Protein AF-A0A7V9RF15-F1 (afdb_monomer)

Sequence (503 aa):
MRFPCLLAVLLVACGSQPTPPRDPRLLSRDASSPQCAPADEAAAVRTIQDLYLAFASDDVDAASRLFASDFHAFDAGKPFTGPGLLGLIKEARAAGKKFVWNVVSPRSQLACDVAWVVWENRGSITDGAATQQVVWNESAVLRWNGAWRIAFFHSSRATPPAAPPEPPPTATPAPTVKVRPTPAYVERTDGGQVLHVDLEIANPGRARKITRLQVTVHDASGAIGYRRFIDGNGVSPAILTIPNRDVPASGTILLLNPLPVFPADLDLARVRFEIEFDDVTASVEVSPIVYRNRAKLQLPVRGRLIVWDGHDLLAHHRRWDYLFEPIRAFGFVSNAARYSYDLVPVDAAGAMSKGDEARNESWIGFRAPVVAPAAGTVVALTDDQLDDRKFEIADLKRDLMVVYGNRIVIDHGNGEFSVFAHLAHRSAKVKLGDRVRAGQVIGAIGASGSAMFPHLHYQLQTSATGTAEGLPSYFEAFTRIRGKRRVVVTSGQIDSGEIIESK

Radius of gyration: 29.05 Å; Cα contacts (8 Å, |Δi|>4): 1156; chains: 1; bounding box: 64×77×83 Å

Nearest PDB structures (foldseek):
  2chc-assembly1_A  TM=8.349E-01  e=3.384E-05  Mycobacterium tuberculosis H37Rv
  3ksp-assembly1_A-2  TM=7.733E-01  e=3.744E-05  Exiguobacterium sibiricum 255-15
  3rob-assembly2_D  TM=8.543E-01  e=1.201E-04  Planctopirus limnophila DSM 3776
  3bb9-assembly1_A  TM=8.027E-01  e=2.320E-04  Shewanella frigidimarina NCIMB 400
  1nww-assembly1_A  TM=6.121E-01  e=2.320E-04  Rhodococcus erythropolis

Secondary structure (DSSP, 8-state):
-----HHHHHHHSS--PPPPPPPTTS----S---------HHHHHHHHHHHHHHHHTT-HHHHHHHEEEEEEEEETTEEEEHHHHHHHHHHHHHTT-EEE--EEEEEEEEETTEEEEEEEEEEEEEETTEEEEEEEEEEEEEEESSSEEEEEEEEEEEPPPPPPPPPP---PPPPEEEEEEEEEEEEEETTEEEEEEEEEEE--SS-EE--EEEEEEE-TTS-EEEEEEEES-TTTTGGGGSS--EE-TT-EEEEES-S-EE-TT---SEEEEEEE-SS-EEEEEE--EE---SS-EEPSB-EEEEEEE-SSTT-TTT---TTSHHHHTTT--S-TTTT-EEEEE--TT--SBSS-TTSGGGBTTTTPEEE-SS-EEEEEEE--S-SSS---GGGGGT-GGGGG-SEEEEE-SSS-EEEEESBPTT-----TT-EE-TT-EEEEB---TT-SSS-EEEEEESSSSTTPPEE---EEEEEEEETTEEEEEEEE---TT-EEEE-

Foldseek 3Di:
DDDDDVVNVLVVPDDDDDDDDDDPPDDDDDPDDDDADDDDQVQLVVLVVQLVVCLQVLPLVSNLVQADPQAWEAAANDIDDSVRVSVVSVVCVVQVKHKDWDWADWDWDDDRQKIKIWTKIWIWIDHPNDIDTWIKTKMFIWGDDPHTHTRYIYIYTDDPPDDDPDDPDPPQDAWEWDWPPVQWAWDQDPFAIFTFIKIKTFGEAAKKFFFKKKKWAAAPVRDTPDIDMFGPDDPPGPCVVWPPGTAGHRHIFITGRPPTGDHRPDHRQKMKMWTDIPRDIDIDMHGHDHDDDPFAFAAQAAFKKAFQAFLDDPGVLLVDTCRPVSNVVLPADARQSNGKTWIADADPVRDQFQDDQVDQVRGPQAFGFTWGRAKFFWADFDAAFALNQDFDPVCSSVAVCSQQFTWTWGDPVPQKIKIKGQFHHNFAPDDHGDIHGHGHGGGGFGRGHNRPGTTIIMFIFRDPGSNTYTDHAKHAFKWWDDPPDIDTDGIGGDHHRTIIHGD

pLDDT: mean 86.94, std 17.11, range [24.41, 98.94]

Solvent-accessible surface area (backbone atoms only — not comparable to full-atom values): 27180 Å² total; per-residue (Å²): 141,83,84,77,50,77,70,55,60,61,62,73,76,65,84,88,76,87,78,78,91,74,80,92,84,75,80,86,77,78,94,78,73,83,89,59,73,80,61,63,65,68,56,52,54,47,53,55,52,51,38,54,47,19,57,71,70,71,34,62,68,60,36,54,69,40,41,34,98,80,25,38,34,34,49,77,93,39,82,30,44,60,69,52,49,53,48,52,55,52,52,44,39,76,73,58,36,46,75,46,81,38,86,41,81,73,45,75,50,76,58,53,54,34,37,41,37,39,32,40,32,50,31,34,46,30,52,85,93,47,72,45,79,45,40,31,49,33,37,36,36,28,39,54,77,99,51,69,19,38,39,34,39,39,39,35,80,43,78,76,76,79,72,72,86,74,71,79,86,68,74,71,60,61,46,47,58,45,69,37,54,82,73,28,38,35,47,82,51,101,86,18,29,39,47,49,40,27,40,39,39,39,26,50,73,58,63,44,38,62,46,32,44,33,42,39,27,18,29,88,89,60,52,78,77,45,74,53,70,39,28,71,61,69,98,76,28,58,39,73,76,53,70,79,41,73,40,48,47,64,31,66,48,66,39,74,48,70,88,32,74,44,61,66,86,62,57,58,49,31,39,34,42,38,39,31,38,82,87,49,64,30,63,41,73,45,60,48,40,73,77,72,69,89,62,72,28,36,66,40,46,67,42,42,29,36,25,72,31,14,50,43,94,81,18,65,55,44,70,60,67,36,67,44,62,84,49,28,75,48,63,40,80,43,49,33,42,37,32,20,32,34,42,29,33,31,53,97,87,63,47,49,54,63,75,60,77,90,42,58,85,22,27,66,23,41,62,36,62,26,28,33,30,39,48,29,32,28,76,42,74,43,42,80,43,56,60,75,40,52,66,64,75,79,47,31,69,80,37,60,54,48,54,36,28,8,29,43,27,33,38,51,86,74,65,45,18,44,38,42,21,12,22,21,52,71,33,62,66,67,53,76,70,38,75,49,46,54,69,39,66,40,30,18,20,10,18,1,5,65,34,91,57,47,27,34,37,37,30,32,16,56,42,97,52,57,62,17,44,35,32,81,65,51,34,39,62,32,32,44,45,60,84,92,47,74,43,81,37,69,64,41,71,67,45,52,75,39,36,36,32,32,116

Structure (mmCIF, N/CA/C/O backbone):
data_AF-A0A7V9RF15-F1
#
_entry.id   AF-A0A7V9RF15-F1
#
loop_
_atom_site.group_PDB
_atom_site.id
_atom_site.type_symbol
_atom_site.label_atom_id
_atom_site.label_alt_id
_atom_site.label_comp_id
_atom_site.label_asym_id
_atom_site.label_entity_id
_atom_site.label_seq_id
_atom_site.pdbx_PDB_ins_code
_atom_site.Cartn_x
_atom_site.Cartn_y
_atom_site.Cartn_z
_atom_site.occupancy
_atom_site.B_iso_or_equiv
_atom_site.auth_seq_id
_atom_site.auth_comp_id
_atom_site.auth_asym_id
_atom_site.auth_atom_id
_atom_site.pdbx_PDB_model_num
ATOM 1 N N . MET A 1 1 ? 19.435 17.167 0.992 1.00 27.03 1 MET A N 1
ATOM 2 C CA . MET A 1 1 ? 18.433 16.108 0.758 1.00 27.03 1 MET A CA 1
ATOM 3 C C . MET A 1 1 ? 17.053 16.671 1.057 1.00 27.03 1 MET A C 1
ATOM 5 O O . MET A 1 1 ? 16.689 16.795 2.217 1.00 27.03 1 MET A O 1
ATOM 9 N N . ARG A 1 2 ? 16.328 17.125 0.031 1.00 24.41 2 ARG A N 1
ATOM 10 C CA . ARG A 1 2 ? 14.907 17.482 0.132 1.00 24.41 2 ARG A CA 1
ATOM 11 C C . ARG A 1 2 ? 14.167 16.448 -0.705 1.00 24.41 2 ARG A C 1
ATOM 13 O O . ARG A 1 2 ? 14.427 16.374 -1.897 1.00 24.41 2 ARG A O 1
ATOM 20 N N . PHE A 1 3 ? 13.341 15.629 -0.066 1.00 28.16 3 PHE A N 1
ATOM 21 C CA . PHE A 1 3 ? 12.471 14.660 -0.728 1.00 28.16 3 PHE A CA 1
ATOM 22 C C . PHE A 1 3 ? 11.289 15.403 -1.360 1.00 28.16 3 PHE A C 1
ATOM 24 O O . PHE A 1 3 ? 10.533 16.028 -0.613 1.00 28.16 3 PHE A O 1
ATOM 31 N N . PRO A 1 4 ? 11.056 15.333 -2.680 1.00 32.44 4 PRO A N 1
ATOM 32 C CA . PRO A 1 4 ? 9.733 15.556 -3.215 1.00 32.44 4 PRO A CA 1
ATOM 33 C C . PRO A 1 4 ? 9.070 14.183 -3.376 1.00 32.44 4 PRO A C 1
ATOM 35 O O . PRO A 1 4 ? 9.183 13.543 -4.413 1.00 32.44 4 PRO A O 1
ATOM 38 N N . CYS A 1 5 ? 8.379 13.721 -2.331 1.00 37.97 5 CYS A N 1
ATOM 39 C CA . CYS A 1 5 ? 7.270 12.792 -2.543 1.00 37.97 5 CYS A CA 1
ATOM 40 C C . CYS A 1 5 ? 6.134 13.559 -3.229 1.00 37.97 5 CYS A C 1
ATOM 42 O O . CYS A 1 5 ? 5.959 14.756 -2.992 1.00 37.97 5 CYS A O 1
ATOM 44 N N . LEU A 1 6 ? 5.314 12.856 -4.006 1.00 38.62 6 LEU A N 1
ATOM 45 C CA . LEU A 1 6 ? 4.091 13.348 -4.656 1.00 38.62 6 LEU A CA 1
ATOM 46 C C . LEU A 1 6 ? 3.179 14.167 -3.704 1.00 38.62 6 LEU A C 1
ATOM 48 O O . LEU A 1 6 ? 2.502 15.103 -4.126 1.00 38.62 6 LEU A O 1
ATOM 52 N N . LEU A 1 7 ? 3.250 13.888 -2.394 1.00 34.50 7 LEU A N 1
ATOM 53 C CA . LEU A 1 7 ? 2.569 14.627 -1.324 1.00 34.50 7 LEU A CA 1
ATOM 54 C C . LEU A 1 7 ? 3.067 16.080 -1.147 1.00 34.50 7 LEU A C 1
ATOM 56 O O . LEU A 1 7 ? 2.275 16.974 -0.864 1.00 34.50 7 LEU A O 1
ATOM 60 N N . ALA A 1 8 ? 4.365 16.340 -1.337 1.00 30.56 8 ALA A N 1
ATOM 61 C CA . ALA A 1 8 ? 4.961 17.672 -1.194 1.00 30.56 8 ALA A CA 1
ATOM 62 C C . ALA A 1 8 ? 4.667 18.577 -2.402 1.00 30.56 8 ALA A C 1
ATOM 64 O O . ALA A 1 8 ? 4.510 19.784 -2.242 1.00 30.56 8 ALA A O 1
ATOM 65 N N . VAL A 1 9 ? 4.545 18.002 -3.601 1.00 37.06 9 VAL A N 1
ATOM 66 C CA . VAL A 1 9 ? 4.238 18.745 -4.836 1.00 37.06 9 VAL A CA 1
ATOM 67 C C . VAL A 1 9 ? 2.782 19.238 -4.842 1.00 37.06 9 VAL A C 1
ATOM 69 O O . VAL A 1 9 ? 2.514 20.364 -5.258 1.00 37.06 9 VAL A O 1
ATOM 72 N N . LEU A 1 10 ? 1.851 18.454 -4.287 1.00 35.47 10 LEU A N 1
ATOM 73 C CA . LEU A 1 10 ? 0.439 18.838 -4.150 1.00 35.47 10 LEU A CA 1
ATOM 74 C C . LEU A 1 10 ? 0.186 19.895 -3.059 1.00 35.47 10 LEU A C 1
ATOM 76 O O . LEU A 1 10 ? -0.723 20.710 -3.205 1.00 35.47 10 LEU A O 1
ATOM 80 N N . LEU A 1 11 ? 1.005 19.939 -2.001 1.00 29.45 11 LEU A N 1
ATOM 81 C CA . LEU A 1 11 ? 0.895 20.949 -0.937 1.00 29.45 11 LEU A CA 1
ATOM 82 C C . LEU A 1 11 ? 1.411 22.340 -1.351 1.00 29.45 11 LEU A C 1
ATOM 84 O O . LEU A 1 11 ? 0.969 23.339 -0.791 1.00 29.45 11 LEU A O 1
ATOM 88 N N . VAL A 1 12 ? 2.311 22.435 -2.336 1.00 32.06 12 VAL A N 1
ATOM 89 C CA . VAL A 1 12 ? 2.892 23.723 -2.773 1.00 32.06 12 VAL A CA 1
ATOM 90 C C . VAL A 1 12 ? 1.993 24.469 -3.773 1.00 32.06 12 VAL A C 1
ATOM 92 O O . VAL A 1 12 ? 2.089 25.688 -3.894 1.00 32.06 12 VAL A O 1
ATOM 95 N N . ALA A 1 13 ? 1.072 23.779 -4.454 1.00 30.45 13 ALA A N 1
ATOM 96 C CA . ALA A 1 13 ? 0.254 24.364 -5.522 1.00 30.45 13 ALA A CA 1
ATOM 97 C C . ALA A 1 13 ? -1.115 24.921 -5.073 1.00 30.45 13 ALA A C 1
ATOM 99 O O . ALA A 1 13 ? -1.876 25.404 -5.910 1.00 30.45 13 ALA A O 1
ATOM 100 N N . CYS A 1 14 ? -1.454 24.882 -3.779 1.00 27.97 14 CYS A N 1
ATOM 101 C CA . CYS A 1 14 ? -2.791 25.252 -3.308 1.00 27.97 14 CYS A CA 1
ATOM 102 C C . CYS A 1 14 ? -2.728 26.201 -2.101 1.00 27.97 14 CYS A C 1
ATOM 104 O O . CYS A 1 14 ? -2.594 25.750 -0.967 1.00 27.97 14 CYS A O 1
ATOM 106 N N . GLY A 1 15 ? -2.858 27.519 -2.327 1.00 27.97 15 GLY A N 1
ATOM 107 C CA . GLY A 1 15 ? -3.113 28.445 -1.216 1.00 27.97 15 GLY A CA 1
ATOM 108 C C . GLY A 1 15 ? -2.751 29.925 -1.368 1.00 27.97 15 GLY A C 1
ATOM 109 O O . GLY A 1 15 ? -2.217 30.490 -0.422 1.00 27.97 15 GLY A O 1
ATOM 110 N N . SER A 1 16 ? -3.080 30.597 -2.474 1.00 32.66 16 SER A N 1
ATOM 111 C CA . SER A 1 16 ? -3.386 32.036 -2.418 1.00 32.66 16 SER A CA 1
ATOM 112 C C . SER A 1 16 ? -4.865 32.229 -2.752 1.00 32.66 16 SER A C 1
ATOM 114 O O . SER A 1 16 ? -5.271 32.213 -3.910 1.00 32.66 16 SER A O 1
ATOM 116 N N . GLN A 1 17 ? -5.700 32.359 -1.719 1.00 31.89 17 GLN A N 1
ATOM 117 C CA . GLN A 1 17 ? -7.073 32.835 -1.884 1.00 31.89 17 GLN A CA 1
ATOM 118 C C . GLN A 1 17 ? -7.173 34.315 -1.488 1.00 31.89 17 GLN A C 1
ATOM 120 O O . GLN A 1 17 ? -6.506 34.741 -0.542 1.00 31.89 17 GLN A O 1
ATOM 125 N N . PRO A 1 18 ? -7.987 35.110 -2.205 1.00 34.16 18 PRO A N 1
ATOM 126 C CA . PRO A 1 18 ? -8.168 36.526 -1.928 1.00 34.16 18 PRO A CA 1
ATOM 127 C C . PRO A 1 18 ? -8.964 36.723 -0.633 1.00 34.16 18 PRO A C 1
ATOM 129 O O . PRO A 1 18 ? -10.053 36.183 -0.452 1.00 34.16 18 PRO A O 1
ATOM 132 N N . THR A 1 19 ? -8.415 37.525 0.273 1.00 36.28 19 THR A N 1
ATOM 133 C CA . THR A 1 19 ? -9.096 37.994 1.484 1.00 36.28 19 THR A CA 1
ATOM 134 C C . THR A 1 19 ? -10.244 38.958 1.149 1.00 36.28 19 THR A C 1
ATOM 136 O O . THR A 1 19 ? -10.070 39.802 0.267 1.00 36.28 19 THR A O 1
ATOM 139 N N . PRO A 1 20 ? -11.376 38.921 1.878 1.00 34.25 20 PRO A N 1
ATOM 140 C CA . PRO A 1 20 ? -12.425 39.937 1.776 1.00 34.25 20 PRO A CA 1
ATOM 141 C C . PRO A 1 20 ? -11.920 41.304 2.287 1.00 34.25 20 PRO A C 1
ATOM 143 O O . PRO A 1 20 ? -11.007 41.342 3.121 1.00 34.25 20 PRO A O 1
ATOM 146 N N . PRO A 1 21 ? -12.479 42.434 1.810 1.00 33.75 21 PRO A N 1
ATOM 147 C CA . PRO A 1 21 ? -11.966 43.762 2.139 1.00 33.75 21 PRO A CA 1
ATOM 148 C C . PRO A 1 21 ? -12.125 44.049 3.638 1.00 33.75 21 PRO A C 1
ATOM 150 O O . PRO A 1 21 ? -13.224 43.963 4.184 1.00 33.75 21 PRO A O 1
ATOM 153 N N . ARG A 1 22 ? -11.016 44.385 4.308 1.00 40.19 22 ARG A N 1
ATOM 154 C CA . ARG A 1 22 ? -11.009 44.863 5.698 1.00 40.19 22 ARG A CA 1
ATOM 155 C C . ARG A 1 22 ? -11.201 46.379 5.729 1.00 40.19 22 ARG A C 1
ATOM 157 O O . ARG A 1 22 ? -10.551 47.104 4.982 1.00 40.19 22 ARG A O 1
ATOM 164 N N . ASP A 1 23 ? -12.076 46.825 6.623 1.00 37.81 23 ASP A N 1
ATOM 165 C CA . ASP A 1 23 ? -12.290 48.224 6.997 1.00 37.81 23 ASP A CA 1
ATOM 166 C C . ASP A 1 23 ? -10.977 48.849 7.531 1.00 37.81 23 ASP A C 1
ATOM 168 O O . ASP A 1 23 ? -10.409 48.328 8.495 1.00 37.81 23 ASP A O 1
ATOM 172 N N . PRO A 1 24 ? -10.452 49.934 6.926 1.00 39.69 24 PRO A N 1
ATOM 173 C CA . PRO A 1 24 ? -9.142 50.491 7.264 1.00 39.69 24 PRO A CA 1
ATOM 174 C C . PRO A 1 24 ? -9.111 51.350 8.544 1.00 39.69 24 PRO A C 1
ATOM 176 O O . PRO A 1 24 ? -8.123 52.043 8.776 1.00 39.69 24 PRO A O 1
ATOM 179 N N . ARG A 1 25 ? -10.154 51.352 9.387 1.00 40.75 25 ARG A N 1
ATOM 180 C CA . ARG A 1 25 ? -10.236 52.278 10.539 1.00 40.75 25 ARG A CA 1
ATOM 181 C C . ARG A 1 25 ? -9.845 51.727 11.908 1.00 40.75 25 ARG A C 1
ATOM 183 O O . ARG A 1 25 ? -9.990 52.451 12.888 1.00 40.75 25 ARG A O 1
ATOM 190 N N . LEU A 1 26 ? -9.314 50.510 12.023 1.00 37.22 26 LEU A N 1
ATOM 191 C CA . LEU A 1 26 ? -8.883 49.991 13.325 1.00 37.22 26 LEU A CA 1
ATOM 192 C C . LEU A 1 26 ? -7.450 49.443 13.296 1.00 37.22 26 LEU A C 1
ATOM 194 O O . LEU A 1 26 ? -7.180 48.372 12.760 1.00 37.22 26 LEU A O 1
ATOM 198 N N . LEU A 1 27 ? -6.586 50.196 13.989 1.00 37.44 27 LEU A N 1
ATOM 199 C CA . LEU A 1 27 ? -5.272 49.837 14.535 1.00 37.44 27 LEU A CA 1
ATOM 200 C C . LEU A 1 27 ? -4.095 49.866 13.546 1.00 37.44 27 LEU A C 1
ATOM 202 O O . LEU A 1 27 ? -3.599 48.842 13.079 1.00 37.44 27 LEU A O 1
ATOM 206 N N . SER A 1 28 ? -3.572 51.075 13.325 1.00 37.50 28 SER A N 1
ATOM 207 C CA . SER A 1 28 ? -2.178 51.285 12.930 1.00 37.50 28 SER A CA 1
ATOM 208 C C . SER A 1 28 ? -1.254 50.672 13.988 1.00 37.50 28 SER A C 1
ATOM 210 O O . SER A 1 28 ? -1.242 51.111 15.137 1.00 37.50 28 SER A O 1
ATOM 212 N N . ARG A 1 29 ? -0.485 49.645 13.616 1.00 38.66 29 ARG A N 1
ATOM 213 C CA . ARG A 1 29 ? 0.662 49.195 14.411 1.00 38.66 29 ARG A CA 1
ATOM 214 C C . ARG A 1 29 ? 1.791 50.204 14.232 1.00 38.66 29 ARG A C 1
ATOM 216 O O . ARG A 1 29 ? 2.256 50.391 13.110 1.00 38.66 29 ARG A O 1
ATOM 223 N N . ASP A 1 30 ? 2.225 50.811 15.331 1.00 35.78 30 ASP A N 1
ATOM 224 C CA . ASP A 1 30 ? 3.467 51.577 15.384 1.00 35.78 30 ASP A CA 1
ATOM 225 C C . ASP A 1 30 ? 4.647 50.695 14.961 1.00 35.78 30 ASP A C 1
ATOM 227 O O . ASP A 1 30 ? 4.897 49.617 15.507 1.00 35.78 30 ASP A O 1
ATOM 231 N N . ALA A 1 31 ? 5.366 51.163 13.945 1.00 41.03 31 ALA A N 1
ATOM 232 C CA . ALA A 1 31 ? 6.544 50.525 13.386 1.00 41.03 31 ALA A CA 1
ATOM 233 C C . ALA A 1 31 ? 7.793 50.922 14.190 1.00 41.03 31 ALA A C 1
ATOM 235 O O . ALA A 1 31 ? 8.600 51.725 13.734 1.00 41.03 31 ALA A O 1
ATOM 236 N N . SER A 1 32 ? 7.954 50.362 15.392 1.00 45.12 32 SER A N 1
ATOM 237 C CA . SER A 1 32 ? 9.230 50.408 16.130 1.00 45.12 32 SER A CA 1
ATOM 238 C C . SER A 1 32 ? 9.344 49.328 17.219 1.00 45.12 32 SER A C 1
ATOM 240 O O . SER A 1 32 ? 9.794 49.605 18.330 1.00 45.12 32 SER A O 1
ATOM 242 N N . SER A 1 33 ? 8.926 48.089 16.941 1.00 40.88 33 SER A N 1
ATOM 243 C CA . SER A 1 33 ? 9.189 46.957 17.845 1.00 40.88 33 SER A CA 1
ATOM 244 C C . SER A 1 33 ? 10.499 46.253 17.457 1.00 40.88 33 SER A C 1
ATOM 246 O O . SER A 1 33 ? 10.694 45.976 16.272 1.00 40.88 33 SER A O 1
ATOM 248 N N . PRO A 1 34 ? 11.404 45.958 18.410 1.00 42.94 34 PRO A N 1
ATOM 249 C CA . PRO A 1 34 ? 12.654 45.264 18.121 1.00 42.94 34 PRO A CA 1
ATOM 250 C C . PRO A 1 34 ? 12.392 43.862 17.553 1.00 42.94 34 PRO A C 1
ATOM 252 O O . PRO A 1 34 ? 11.468 43.156 17.956 1.00 42.94 34 PR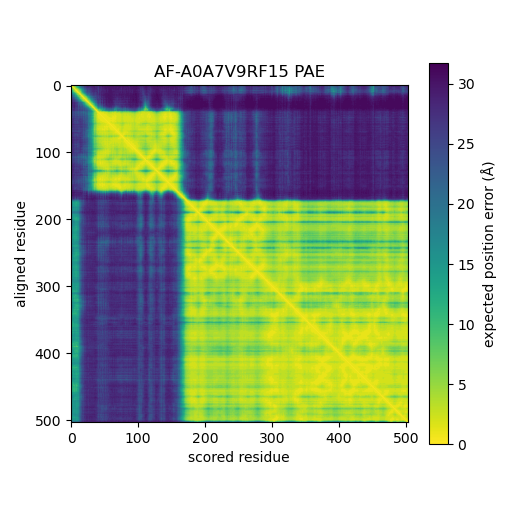O A O 1
ATOM 255 N N . GLN A 1 35 ? 13.214 43.477 16.580 1.00 51.56 35 GLN A N 1
ATOM 256 C CA . GLN A 1 35 ? 13.099 42.239 15.818 1.00 51.56 35 GLN A CA 1
ATOM 257 C C . GLN A 1 35 ? 13.609 41.063 16.668 1.00 51.56 35 GLN A C 1
ATOM 259 O O . GLN A 1 35 ? 14.802 40.774 16.703 1.00 51.56 35 GLN A O 1
ATOM 264 N N . CYS A 1 36 ? 12.714 40.413 17.409 1.00 61.66 36 CYS A N 1
ATOM 265 C CA . CYS A 1 36 ? 13.044 39.231 18.204 1.00 61.66 36 CYS A CA 1
ATOM 266 C C . CYS A 1 36 ? 13.079 37.972 17.326 1.00 61.66 36 CYS A C 1
ATOM 268 O O . CYS A 1 36 ? 12.191 37.765 16.497 1.00 61.66 36 CYS A O 1
ATOM 270 N N . ALA A 1 37 ? 14.068 37.100 17.538 1.00 52.88 37 ALA A N 1
ATOM 271 C CA . ALA A 1 37 ? 14.031 35.745 16.994 1.00 52.88 37 ALA A CA 1
ATOM 272 C C . ALA A 1 37 ? 12.843 34.982 17.620 1.00 52.88 37 ALA A C 1
ATOM 274 O O . ALA A 1 37 ? 12.668 35.059 18.838 1.00 52.88 37 ALA A O 1
ATOM 275 N N . PRO A 1 38 ? 12.014 34.271 16.835 1.00 54.66 38 PRO A N 1
ATOM 276 C CA . PRO A 1 38 ? 10.877 33.545 17.382 1.00 54.66 38 PRO A CA 1
ATOM 277 C C . PRO A 1 38 ? 11.381 32.377 18.234 1.00 54.66 38 PRO A C 1
ATOM 279 O O . PRO A 1 38 ? 12.016 31.454 17.723 1.00 54.66 38 PRO A O 1
ATOM 282 N N . ALA A 1 39 ? 11.117 32.422 19.539 1.00 64.44 39 ALA A N 1
ATOM 283 C CA . ALA A 1 39 ? 11.262 31.250 20.389 1.00 64.44 39 ALA A CA 1
ATOM 284 C C . ALA A 1 39 ? 10.258 30.165 19.935 1.00 64.44 39 ALA A C 1
ATOM 286 O O . ALA A 1 39 ? 9.179 30.479 19.439 1.00 64.44 39 ALA A O 1
ATOM 287 N N . ASP A 1 40 ? 10.629 28.886 20.039 1.00 77.75 40 ASP A N 1
ATOM 288 C CA . ASP A 1 40 ? 9.834 27.761 19.521 1.00 77.75 40 ASP A CA 1
ATOM 289 C C . ASP A 1 40 ? 8.474 27.668 20.243 1.00 77.75 40 ASP A C 1
ATOM 291 O O . ASP A 1 40 ? 8.405 27.308 21.422 1.00 77.75 40 ASP A O 1
ATOM 295 N N . GLU A 1 41 ? 7.390 27.989 19.529 1.00 79.69 41 GLU A N 1
ATOM 296 C CA . GLU A 1 41 ? 6.008 27.929 20.020 1.00 79.69 41 GLU A CA 1
ATOM 297 C C . GLU A 1 41 ? 5.613 26.518 20.466 1.00 79.69 41 GLU A C 1
ATOM 299 O O . GLU A 1 41 ? 4.992 26.335 21.517 1.00 79.69 41 GLU A O 1
ATOM 304 N N . ALA A 1 42 ? 6.042 25.496 19.724 1.00 84.44 42 ALA A N 1
ATOM 305 C CA . ALA A 1 42 ? 5.758 24.118 20.087 1.00 84.44 42 ALA A CA 1
ATOM 306 C C . ALA A 1 42 ? 6.510 23.720 21.367 1.00 84.44 42 ALA A C 1
ATOM 308 O O . ALA A 1 42 ? 5.996 22.927 22.154 1.00 84.44 42 ALA A O 1
ATOM 309 N N . ALA A 1 43 ? 7.692 24.292 21.627 1.00 86.62 43 ALA A N 1
ATOM 310 C CA . ALA A 1 43 ? 8.404 24.081 22.888 1.00 86.62 43 ALA A CA 1
ATOM 311 C C . ALA A 1 43 ? 7.679 24.709 24.089 1.00 86.62 43 ALA A C 1
ATOM 313 O O . ALA A 1 43 ? 7.716 24.134 25.178 1.00 86.62 43 ALA A O 1
ATOM 314 N N . ALA A 1 44 ? 6.988 25.839 23.908 1.00 90.00 44 ALA A N 1
ATOM 315 C CA . ALA A 1 44 ? 6.192 26.446 24.976 1.00 90.00 44 ALA A CA 1
ATOM 316 C C . ALA A 1 44 ? 5.016 25.536 25.370 1.00 90.00 44 ALA A C 1
ATOM 318 O O . ALA A 1 44 ? 4.794 25.288 26.554 1.00 90.00 44 ALA A O 1
ATOM 319 N N . VAL A 1 45 ? 4.317 24.960 24.385 1.00 91.12 45 VAL A N 1
ATOM 320 C CA . VAL A 1 45 ? 3.235 23.990 24.634 1.00 91.12 45 VAL A CA 1
ATOM 321 C C . VAL A 1 45 ? 3.772 22.700 25.263 1.00 91.12 45 VAL A C 1
ATOM 323 O O . VAL A 1 45 ? 3.190 22.216 26.234 1.00 91.12 45 VAL A O 1
ATOM 326 N N . ARG A 1 46 ? 4.909 22.172 24.783 1.00 92.06 46 ARG A N 1
ATOM 327 C CA . ARG A 1 46 ? 5.573 21.006 25.398 1.00 92.06 46 ARG A CA 1
ATOM 328 C C . ARG A 1 46 ? 5.936 21.253 26.863 1.00 92.06 46 ARG A C 1
ATOM 330 O O . ARG A 1 46 ? 5.691 20.387 27.687 1.00 92.06 46 ARG A O 1
ATOM 337 N N . THR A 1 47 ? 6.395 22.456 27.213 1.00 94.69 47 THR A N 1
ATOM 338 C CA . THR A 1 47 ? 6.695 22.831 28.611 1.00 94.69 47 THR A CA 1
ATOM 339 C C . THR A 1 47 ? 5.478 22.671 29.535 1.00 94.69 47 THR A C 1
ATOM 341 O O . THR A 1 47 ? 5.623 22.252 30.682 1.00 94.69 47 THR A O 1
ATOM 344 N N . ILE A 1 48 ? 4.264 22.954 29.043 1.00 95.81 48 ILE A N 1
ATOM 345 C CA . ILE A 1 48 ? 3.018 22.733 29.799 1.00 95.81 48 ILE A CA 1
ATOM 346 C C . ILE A 1 48 ? 2.694 21.242 29.921 1.00 95.81 48 ILE A C 1
ATOM 348 O O . ILE A 1 48 ? 2.282 20.783 30.983 1.00 95.81 48 ILE A O 1
ATOM 352 N N . GLN A 1 49 ? 2.900 20.467 28.858 1.00 92.94 49 GLN A N 1
ATOM 353 C CA . GLN A 1 49 ? 2.696 19.016 28.892 1.00 92.94 49 GLN A CA 1
ATOM 354 C C . GLN A 1 49 ? 3.666 18.337 29.871 1.00 92.94 49 GLN A C 1
ATOM 356 O O . GLN A 1 49 ? 3.241 17.502 30.670 1.00 92.94 49 GLN A O 1
ATOM 361 N N . ASP A 1 50 ? 4.931 18.759 29.873 1.00 92.81 50 ASP A N 1
ATOM 362 C CA . ASP A 1 50 ? 5.963 18.280 30.794 1.00 92.81 50 ASP A CA 1
ATOM 363 C C . ASP A 1 50 ? 5.622 18.610 32.254 1.00 92.81 50 ASP A C 1
ATOM 365 O O . ASP A 1 50 ? 5.900 17.804 33.141 1.00 92.81 50 ASP A O 1
ATOM 369 N N . LEU A 1 51 ? 4.955 19.743 32.520 1.00 94.38 51 LEU A N 1
ATOM 370 C CA . LEU A 1 51 ? 4.466 20.072 33.862 1.00 94.38 51 LEU A CA 1
ATOM 371 C C . LEU A 1 51 ? 3.445 19.039 34.355 1.00 94.38 51 LEU A C 1
ATOM 373 O O . LEU A 1 51 ? 3.574 18.535 35.471 1.00 94.38 51 LEU A O 1
ATOM 377 N N . TYR A 1 52 ? 2.450 18.688 33.534 1.00 92.75 52 TYR A N 1
ATOM 378 C CA . TYR A 1 52 ? 1.456 17.677 33.918 1.00 92.75 52 TYR A CA 1
ATOM 379 C C . TYR A 1 52 ? 2.039 16.273 33.985 1.00 92.75 52 TYR A C 1
ATOM 381 O O . TYR A 1 52 ? 1.577 15.479 34.802 1.00 92.75 52 TYR A O 1
ATOM 389 N N . LEU A 1 53 ? 3.060 15.967 33.183 1.00 87.19 53 LEU A N 1
ATOM 390 C CA . LEU A 1 53 ? 3.803 14.718 33.303 1.00 87.19 53 LEU A CA 1
ATOM 391 C C . LEU A 1 53 ? 4.545 14.651 34.643 1.00 87.19 53 LEU A C 1
ATOM 393 O O . LEU A 1 53 ? 4.403 13.670 35.369 1.00 87.19 53 LEU A O 1
ATOM 397 N N . ALA A 1 54 ? 5.268 15.712 35.005 1.00 88.75 54 ALA A N 1
ATOM 398 C CA . ALA A 1 54 ? 5.961 15.810 36.286 1.00 88.75 54 ALA A CA 1
ATOM 399 C C . ALA A 1 54 ? 4.979 15.703 37.461 1.00 88.75 54 ALA A C 1
ATOM 401 O O . ALA A 1 54 ? 5.220 14.950 38.406 1.00 88.75 54 ALA A O 1
ATOM 402 N N . PHE A 1 55 ? 3.820 16.366 37.364 1.00 88.38 55 PHE A N 1
ATOM 403 C CA . PHE A 1 55 ? 2.738 16.168 38.319 1.00 88.38 55 PHE A CA 1
ATOM 404 C C . PHE A 1 55 ? 2.296 14.712 38.338 1.00 88.38 55 PHE A C 1
ATOM 406 O O . PHE A 1 55 ? 2.342 14.110 39.400 1.00 88.38 55 PHE A O 1
ATOM 413 N N . ALA A 1 56 ? 1.914 14.098 37.219 1.00 82.88 56 ALA A N 1
ATOM 414 C CA . ALA A 1 56 ? 1.440 12.712 37.167 1.00 82.88 56 ALA A CA 1
ATOM 415 C C . ALA A 1 56 ? 2.437 11.700 37.765 1.00 82.88 56 ALA A C 1
ATOM 417 O O . ALA A 1 56 ? 2.008 10.765 38.439 1.00 82.88 56 ALA A O 1
ATOM 418 N N . SER A 1 57 ? 3.739 11.925 37.582 1.00 81.06 57 SER A N 1
ATOM 419 C CA . SER A 1 57 ? 4.823 11.062 38.069 1.00 81.06 57 SER A CA 1
ATOM 420 C C . SER A 1 57 ? 5.323 11.377 39.485 1.00 81.06 57 SER A C 1
ATOM 422 O O . SER A 1 57 ? 6.232 10.701 39.953 1.00 81.06 57 SER A O 1
ATOM 424 N N . ASP A 1 58 ? 4.737 12.365 40.169 1.00 81.81 58 ASP A N 1
ATOM 425 C CA . ASP A 1 58 ? 5.176 12.833 41.500 1.00 81.81 58 ASP A CA 1
ATOM 426 C C . ASP A 1 58 ? 6.629 13.350 41.529 1.00 81.81 58 ASP A C 1
ATOM 428 O O . ASP A 1 58 ? 7.293 13.350 42.564 1.00 81.81 58 ASP A O 1
ATOM 432 N N . ASP A 1 59 ? 7.120 13.834 40.385 1.00 86.19 59 ASP A N 1
ATOM 433 C CA . ASP A 1 59 ? 8.474 14.366 40.233 1.00 86.19 59 ASP A CA 1
ATOM 434 C C . ASP A 1 59 ? 8.482 15.877 40.506 1.00 86.19 59 ASP A C 1
ATOM 436 O O . ASP A 1 59 ? 8.399 16.728 39.612 1.00 86.19 59 ASP A O 1
ATOM 440 N N . VAL A 1 60 ? 8.548 16.207 41.795 1.00 86.00 60 VAL A N 1
ATOM 441 C CA . VAL A 1 60 ? 8.583 17.586 42.304 1.00 86.00 60 VAL A CA 1
ATOM 442 C C . VAL A 1 60 ? 9.790 18.355 41.759 1.00 86.00 60 VAL A C 1
ATOM 444 O O . VAL A 1 60 ? 9.673 19.546 41.464 1.00 86.00 60 VAL A O 1
ATOM 447 N N . ASP A 1 61 ? 10.929 17.688 41.576 1.00 89.25 61 ASP A N 1
ATOM 448 C CA . ASP A 1 61 ? 12.144 18.326 41.073 1.00 89.25 61 ASP A CA 1
ATOM 449 C C . ASP A 1 61 ? 12.017 18.651 39.581 1.00 89.25 61 ASP A C 1
ATOM 451 O O . ASP A 1 61 ? 12.436 19.728 39.148 1.00 89.25 61 ASP A O 1
ATOM 455 N N . ALA A 1 62 ? 11.412 17.763 38.786 1.00 89.50 62 ALA A N 1
ATOM 456 C CA . ALA A 1 62 ? 11.094 18.042 37.389 1.00 89.50 62 ALA A CA 1
ATOM 457 C C . ALA A 1 62 ? 10.125 19.211 37.255 1.00 89.50 62 ALA A C 1
ATOM 459 O O . ALA A 1 62 ? 10.410 20.125 36.483 1.00 89.50 62 ALA A O 1
ATOM 460 N N . ALA A 1 63 ? 9.046 19.237 38.039 1.00 90.00 6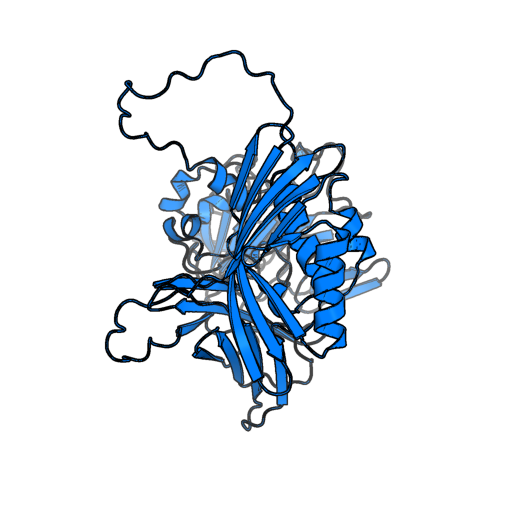3 ALA A N 1
ATOM 461 C CA . ALA A 1 63 ? 8.097 20.345 38.010 1.00 90.00 63 ALA A CA 1
ATOM 462 C C . ALA A 1 63 ? 8.757 21.672 38.430 1.00 90.00 63 ALA A C 1
ATOM 464 O O . ALA A 1 63 ? 8.605 22.683 37.747 1.00 90.00 63 ALA A O 1
ATOM 465 N N . SER A 1 64 ? 9.565 21.656 39.494 1.00 92.81 64 SER A N 1
ATOM 466 C CA . SER A 1 64 ? 10.297 22.833 39.981 1.00 92.81 64 SER A CA 1
ATOM 467 C C . SER A 1 64 ? 11.251 23.406 38.926 1.00 92.81 64 SER A C 1
ATOM 469 O O . SER A 1 64 ? 11.311 24.620 38.735 1.00 92.81 64 SER A O 1
ATOM 471 N N . ARG A 1 65 ? 11.933 22.546 38.152 1.00 94.88 65 ARG A N 1
ATOM 472 C CA . ARG A 1 65 ? 12.804 22.982 37.046 1.00 94.88 65 ARG A CA 1
ATOM 473 C C . ARG A 1 65 ? 12.053 23.715 35.937 1.00 94.88 65 ARG A C 1
ATOM 475 O O . ARG A 1 65 ? 12.687 24.477 35.214 1.00 94.88 65 ARG A O 1
ATOM 482 N N . LEU A 1 66 ? 10.750 23.491 35.768 1.00 96.25 66 LEU A N 1
ATOM 483 C CA . LEU A 1 66 ? 9.942 24.157 34.740 1.00 96.25 66 LEU A CA 1
ATOM 484 C C . LEU A 1 66 ? 9.488 25.557 35.166 1.00 96.25 66 LEU A C 1
ATOM 486 O O . LEU A 1 66 ? 9.074 26.341 34.312 1.00 96.25 66 LEU A O 1
ATOM 490 N N . PHE A 1 67 ? 9.584 25.898 36.449 1.00 96.69 67 PHE A N 1
ATOM 491 C CA . PHE A 1 67 ? 9.175 27.195 36.973 1.00 96.69 67 PHE A CA 1
ATOM 492 C C . PHE A 1 67 ? 10.276 28.250 36.829 1.00 96.69 67 PHE A C 1
ATOM 494 O O . PHE A 1 67 ? 11.470 27.971 36.948 1.00 96.69 67 PHE A O 1
ATOM 501 N N . ALA A 1 68 ? 9.870 29.490 36.560 1.00 95.06 68 ALA A N 1
ATOM 502 C CA . ALA A 1 68 ? 10.740 30.646 36.720 1.00 95.06 68 ALA A CA 1
ATOM 503 C C . ALA A 1 68 ? 10.994 30.903 38.217 1.00 95.06 68 ALA A C 1
ATOM 505 O O . ALA A 1 68 ? 10.207 30.498 39.073 1.00 95.06 68 ALA A O 1
ATOM 506 N N . SER A 1 69 ? 12.076 31.607 38.549 1.00 90.56 69 SER A N 1
ATOM 507 C CA . SER A 1 69 ? 12.457 31.885 39.944 1.00 90.56 69 SER A CA 1
ATOM 508 C C . SER A 1 69 ? 11.416 32.694 40.732 1.00 90.56 69 SER A C 1
ATOM 510 O O . SER A 1 69 ? 11.339 32.593 41.949 1.00 90.56 69 SER A O 1
ATOM 512 N N . ASP A 1 70 ? 10.623 33.499 40.033 1.00 92.88 70 ASP A N 1
ATOM 513 C CA . ASP A 1 70 ? 9.529 34.352 40.512 1.00 92.88 70 ASP A CA 1
ATOM 514 C C . ASP A 1 70 ? 8.146 33.780 40.132 1.00 92.88 70 ASP A C 1
ATOM 516 O O . ASP A 1 70 ? 7.152 34.508 40.044 1.00 92.88 70 ASP A O 1
ATOM 520 N N . PHE A 1 71 ? 8.073 32.467 39.886 1.00 96.56 71 PHE A N 1
ATOM 521 C CA . PHE A 1 71 ? 6.825 31.787 39.569 1.00 96.56 71 PHE A CA 1
ATOM 522 C C . PHE A 1 71 ? 5.775 31.966 40.666 1.00 96.56 71 PHE A C 1
ATOM 524 O O . PHE A 1 71 ? 6.030 31.769 41.859 1.00 96.56 71 PHE A O 1
ATOM 531 N N . HIS A 1 72 ? 4.556 32.241 40.221 1.00 95.31 72 HIS A N 1
ATOM 532 C CA . HIS A 1 72 ? 3.371 32.247 41.058 1.00 95.31 72 HIS A CA 1
ATOM 533 C C . HIS A 1 72 ? 2.186 31.652 40.302 1.00 95.31 72 HIS A C 1
ATOM 535 O O . HIS A 1 72 ? 2.093 31.722 39.074 1.00 95.31 72 HIS A O 1
ATOM 541 N N . ALA A 1 73 ? 1.270 31.065 41.059 1.00 96.00 73 ALA A N 1
ATOM 542 C CA . ALA A 1 73 ? 0.063 30.469 40.537 1.00 96.00 73 ALA A CA 1
ATOM 543 C C . ALA A 1 73 ? -1.179 30.980 41.257 1.00 96.00 73 ALA A C 1
ATOM 545 O O . ALA A 1 73 ? -1.118 31.370 42.420 1.00 96.00 73 ALA A O 1
ATOM 546 N N . PHE A 1 74 ? -2.314 30.916 40.576 1.00 94.50 74 PHE A N 1
ATOM 547 C CA . PHE A 1 74 ? -3.632 30.996 41.185 1.00 94.50 74 PHE A CA 1
ATOM 548 C C . PHE A 1 74 ? -4.409 29.734 40.830 1.00 94.50 74 PHE A C 1
ATOM 550 O O . PHE A 1 74 ? -4.644 29.470 39.655 1.00 94.50 74 PHE A O 1
ATOM 557 N N . ASP A 1 75 ? -4.817 28.964 41.834 1.00 88.31 75 ASP A N 1
ATOM 558 C CA . ASP A 1 75 ? -5.690 27.802 41.649 1.00 88.31 75 ASP A CA 1
ATOM 559 C C . ASP A 1 75 ? -6.883 27.892 42.598 1.00 88.31 75 ASP A C 1
ATOM 561 O O . ASP A 1 75 ? -6.732 28.194 43.784 1.00 88.31 75 ASP A O 1
ATOM 565 N N . ALA A 1 76 ? -8.087 27.685 42.060 1.00 81.06 76 ALA A N 1
ATOM 566 C CA . ALA A 1 76 ? -9.340 27.723 42.819 1.00 81.06 76 ALA A CA 1
ATOM 567 C C . ALA A 1 76 ? -9.494 28.979 43.713 1.00 81.06 76 ALA A C 1
ATOM 569 O O . ALA A 1 76 ? -9.968 28.903 44.848 1.00 81.06 76 ALA A O 1
ATOM 570 N N . GLY A 1 77 ? -9.075 30.142 43.199 1.00 80.44 77 GLY A N 1
ATOM 571 C CA . GLY A 1 77 ? -9.159 31.430 43.897 1.00 80.44 77 GLY A CA 1
ATOM 572 C C . GLY A 1 77 ? -8.090 31.660 44.971 1.00 80.44 77 GLY A C 1
ATOM 573 O O . GLY A 1 77 ? -8.186 32.638 45.710 1.00 80.44 77 GLY A O 1
ATOM 574 N N . LYS A 1 78 ? -7.075 30.792 45.074 1.00 87.06 78 LYS A N 1
ATOM 575 C CA . LYS A 1 78 ? -5.979 30.913 46.044 1.00 87.06 78 LYS A CA 1
ATOM 576 C C . LYS A 1 78 ? -4.634 31.128 45.344 1.00 87.06 78 LYS A C 1
ATOM 578 O O . LYS A 1 78 ? -4.365 30.434 44.363 1.00 87.06 78 LYS A O 1
ATOM 583 N N . PRO A 1 79 ? -3.787 32.051 45.833 1.00 93.44 79 PRO A N 1
ATOM 584 C CA . PRO A 1 79 ? -2.434 32.221 45.322 1.00 93.44 79 PRO A CA 1
ATOM 585 C C . PRO A 1 79 ? -1.491 31.140 45.867 1.00 93.44 79 PRO A C 1
ATOM 587 O O . PRO A 1 79 ? -1.584 30.755 47.033 1.00 93.44 79 PRO A O 1
ATOM 590 N N . PHE A 1 80 ? -0.532 30.711 45.049 1.00 92.88 80 PHE A N 1
ATOM 591 C CA . PHE A 1 80 ? 0.507 29.750 45.410 1.00 92.88 80 PHE A CA 1
ATOM 592 C C . PHE A 1 80 ? 1.873 30.181 44.871 1.00 92.88 80 PHE A C 1
ATOM 594 O O . PHE A 1 80 ? 1.988 30.706 43.765 1.00 92.88 80 PHE A O 1
ATOM 601 N N . THR A 1 81 ? 2.925 29.905 45.638 1.00 94.31 81 THR A N 1
ATOM 602 C CA . THR A 1 81 ? 4.302 29.864 45.123 1.00 94.31 81 THR A CA 1
ATOM 603 C C . THR A 1 81 ? 4.572 28.501 44.484 1.00 94.31 81 THR A C 1
ATOM 605 O O . THR A 1 81 ? 3.802 27.561 44.687 1.00 94.31 81 THR A O 1
ATOM 608 N N . GLY A 1 82 ? 5.688 28.352 43.764 1.00 88.94 82 GLY A N 1
ATOM 609 C CA . GLY A 1 82 ? 6.117 27.053 43.218 1.00 88.94 82 GLY A CA 1
ATOM 610 C C . GLY A 1 82 ? 6.141 25.943 44.277 1.00 88.94 82 GLY A C 1
ATOM 611 O O . GLY A 1 82 ? 5.402 24.968 44.143 1.00 88.94 82 GLY A O 1
ATOM 612 N N . PRO A 1 83 ? 6.892 26.111 45.383 1.00 89.94 83 PRO A N 1
ATOM 613 C CA . PRO A 1 83 ? 6.892 25.149 46.484 1.00 89.94 83 PRO A CA 1
ATOM 614 C C . PRO A 1 83 ? 5.511 24.936 47.118 1.00 89.94 83 PRO A C 1
ATOM 616 O O . PRO A 1 83 ? 5.174 23.807 47.462 1.00 89.94 83 PRO A O 1
ATOM 619 N N . GLY A 1 84 ? 4.697 25.990 47.246 1.00 90.06 84 GLY A N 1
ATOM 620 C CA . GLY A 1 84 ? 3.350 25.890 47.815 1.00 90.06 84 GLY A CA 1
ATOM 621 C C . GLY A 1 84 ? 2.396 25.049 46.962 1.00 90.06 84 GLY A C 1
ATOM 622 O O . GLY A 1 84 ? 1.678 24.206 47.495 1.00 90.06 84 GLY A O 1
ATOM 623 N N . LEU A 1 85 ? 2.421 25.228 45.637 1.00 89.38 85 LEU A N 1
ATOM 624 C CA . LEU A 1 85 ? 1.612 24.445 44.698 1.00 89.38 85 LEU A CA 1
ATOM 625 C C . LEU A 1 85 ? 2.033 22.968 44.694 1.00 89.38 85 LEU A C 1
ATOM 627 O O . LEU A 1 85 ? 1.186 22.077 44.747 1.00 89.38 85 LEU A O 1
ATOM 631 N N . LEU A 1 86 ? 3.343 22.706 44.675 1.00 88.38 86 LEU A N 1
ATOM 632 C CA . LEU A 1 86 ? 3.887 21.346 44.721 1.00 88.38 86 LEU A CA 1
ATOM 633 C C . LEU A 1 86 ? 3.572 20.655 46.056 1.00 88.38 86 LEU A C 1
ATOM 635 O O . LEU A 1 86 ? 3.196 19.482 46.071 1.00 88.38 86 LEU A O 1
ATOM 639 N N . GLY A 1 87 ? 3.664 21.393 47.166 1.00 87.69 87 GLY A N 1
ATOM 640 C CA . GLY A 1 87 ? 3.280 20.927 48.497 1.00 87.69 87 GLY A CA 1
ATOM 641 C C . GLY A 1 87 ? 1.811 20.518 48.567 1.00 87.69 87 GLY A C 1
ATOM 642 O O . GLY A 1 87 ? 1.512 19.420 49.027 1.00 87.69 87 GLY A O 1
ATOM 643 N N . LEU A 1 88 ? 0.907 21.331 48.011 1.00 86.56 88 LEU A N 1
ATOM 644 C CA . LEU A 1 88 ? -0.527 21.030 47.967 1.00 86.56 88 LEU A CA 1
ATOM 645 C C . LEU A 1 88 ? -0.824 19.704 47.247 1.00 86.56 88 LEU A C 1
ATOM 647 O O . LEU A 1 88 ? -1.610 18.890 47.734 1.00 86.56 88 LEU A O 1
ATOM 651 N N . ILE A 1 89 ? -0.199 19.473 46.087 1.00 85.31 89 ILE A N 1
ATOM 652 C CA . ILE A 1 89 ? -0.385 18.236 45.310 1.00 85.31 89 ILE A CA 1
ATOM 653 C C . ILE A 1 89 ? 0.138 17.032 46.102 1.00 85.31 89 ILE A C 1
ATOM 655 O O . ILE A 1 89 ? -0.537 16.001 46.182 1.00 85.31 89 ILE A O 1
ATOM 659 N N . LYS A 1 90 ? 1.311 17.177 46.729 1.00 86.50 90 LYS A N 1
ATOM 660 C CA . LYS A 1 90 ? 1.929 16.136 47.554 1.00 86.50 90 LYS A CA 1
ATOM 661 C C . LYS A 1 90 ? 1.072 15.783 48.772 1.00 86.50 90 LYS A C 1
ATOM 663 O O . LYS A 1 90 ? 0.844 14.605 49.035 1.00 86.50 90 LYS A O 1
ATOM 668 N N . GLU A 1 91 ? 0.553 16.780 49.483 1.00 88.12 91 GLU A N 1
ATOM 669 C CA . GLU A 1 91 ? -0.351 16.594 50.625 1.00 88.12 91 GLU A CA 1
ATOM 670 C C . GLU A 1 91 ? -1.656 15.909 50.209 1.00 88.12 91 GLU A C 1
ATOM 672 O O . GLU A 1 91 ? -2.089 14.949 50.847 1.00 88.12 91 GLU A O 1
ATOM 677 N N . ALA A 1 92 ? -2.258 16.339 49.096 1.00 86.12 92 ALA A N 1
ATOM 678 C CA . ALA A 1 92 ? -3.475 15.729 48.573 1.00 86.12 92 ALA A CA 1
ATOM 679 C C . ALA A 1 92 ? -3.275 14.243 48.228 1.00 86.12 92 ALA A C 1
ATOM 681 O O . ALA A 1 92 ? -4.150 13.419 48.499 1.00 86.12 92 ALA A O 1
ATOM 682 N N . ARG A 1 93 ? -2.114 13.883 47.675 1.00 84.56 93 ARG A N 1
ATOM 683 C CA . ARG A 1 93 ? -1.756 12.488 47.384 1.00 84.56 93 ARG A CA 1
ATOM 684 C C . ARG A 1 93 ? -1.458 11.670 48.625 1.00 84.56 93 ARG A C 1
ATOM 686 O O . ARG A 1 93 ? -1.906 10.530 48.704 1.00 84.56 93 ARG A O 1
ATOM 693 N N . ALA A 1 94 ? -0.752 12.243 49.598 1.00 88.06 94 ALA A N 1
ATOM 694 C CA . ALA A 1 94 ? -0.526 11.603 50.891 1.00 88.06 94 ALA A CA 1
ATOM 695 C C . ALA A 1 94 ? -1.854 11.301 51.610 1.00 88.06 94 ALA A C 1
ATOM 697 O O . ALA A 1 94 ? -1.973 10.280 52.281 1.00 88.06 94 ALA A O 1
ATOM 698 N N . ALA A 1 95 ? -2.877 12.133 51.392 1.00 89.00 95 ALA A N 1
ATOM 699 C CA . ALA A 1 95 ? -4.248 11.898 51.840 1.00 89.00 95 ALA A CA 1
ATOM 700 C C . ALA A 1 95 ? -5.037 10.878 50.982 1.00 89.00 95 ALA A C 1
ATOM 702 O O . ALA A 1 95 ? -6.228 10.685 51.206 1.00 89.00 95 ALA A O 1
ATOM 703 N N . GLY A 1 96 ? -4.404 10.220 50.004 1.00 87.19 96 GLY A N 1
ATOM 704 C CA . GLY A 1 96 ? -5.002 9.165 49.179 1.00 87.19 96 GLY A CA 1
ATOM 705 C C . GLY A 1 96 ? -5.669 9.640 47.884 1.00 87.19 96 GLY A C 1
ATOM 706 O O . GLY A 1 96 ? -6.218 8.809 47.155 1.00 87.19 96 GLY A O 1
ATOM 707 N N . LYS A 1 97 ? -5.615 10.940 47.555 1.00 89.12 97 LYS A N 1
ATOM 708 C CA . LYS A 1 97 ? -6.233 11.456 46.325 1.00 89.12 97 LYS A CA 1
ATOM 709 C C . LYS A 1 97 ? -5.421 11.088 45.092 1.00 89.12 97 LYS A C 1
ATOM 711 O O . LYS A 1 97 ? -4.203 11.264 45.056 1.00 89.12 97 LYS A O 1
ATOM 716 N N . LYS A 1 98 ? -6.105 10.644 44.037 1.00 86.69 98 LYS A N 1
ATOM 717 C CA . LYS A 1 98 ? -5.501 10.400 42.719 1.00 86.69 98 LYS A CA 1
ATOM 718 C C . LYS A 1 98 ? -6.027 11.408 41.718 1.00 86.69 98 LYS A C 1
ATOM 720 O O . LYS A 1 98 ? -7.236 11.564 41.571 1.00 86.69 98 LYS A O 1
ATOM 725 N N . PHE A 1 99 ? -5.110 12.054 41.017 1.00 86.19 99 PHE A N 1
ATOM 726 C CA . PHE A 1 99 ? -5.423 13.029 39.987 1.00 86.19 99 PHE A CA 1
ATOM 727 C C . PHE A 1 99 ? -5.040 12.465 38.625 1.00 86.19 99 PHE A C 1
ATOM 729 O O . PHE A 1 99 ? -3.936 11.948 38.454 1.00 86.19 99 PHE A O 1
ATOM 736 N N . VAL A 1 100 ? -5.951 12.588 37.669 1.00 85.06 100 VAL A N 1
ATOM 737 C CA . VAL A 1 100 ? -5.692 12.368 36.247 1.00 85.06 100 VAL A CA 1
ATOM 738 C C . VAL A 1 100 ? -5.894 13.705 35.561 1.00 85.06 100 VAL A C 1
ATOM 740 O O . VAL A 1 100 ? -6.931 14.326 35.774 1.00 85.06 100 VAL A O 1
ATOM 743 N N . TRP A 1 101 ? -4.932 14.128 34.749 1.00 86.50 101 TRP A N 1
ATOM 744 C CA . TRP A 1 101 ? -4.998 15.353 33.953 1.00 86.50 101 TRP A CA 1
ATOM 745 C C . TRP A 1 101 ? -4.798 15.016 32.478 1.00 86.50 101 TRP A C 1
ATOM 747 O O . TRP A 1 101 ? -4.043 14.102 32.147 1.00 86.50 101 TRP A O 1
ATOM 757 N N . ASN A 1 102 ? -5.458 15.761 31.599 1.00 84.88 102 ASN A N 1
ATOM 758 C CA . ASN A 1 102 ? -5.311 15.638 30.155 1.00 84.88 102 ASN A CA 1
ATOM 759 C C . ASN A 1 102 ? -5.473 17.019 29.519 1.00 84.88 102 ASN A C 1
ATOM 761 O O . ASN A 1 102 ? -6.565 17.586 29.524 1.00 84.88 102 ASN A O 1
ATOM 765 N N . VAL A 1 103 ? -4.384 17.550 28.966 1.00 86.25 103 VAL A N 1
ATOM 766 C CA . VAL A 1 103 ? -4.363 18.845 28.276 1.00 86.25 103 VAL A CA 1
ATOM 767 C C . VAL A 1 103 ? -5.042 18.702 26.912 1.00 86.25 103 VAL A C 1
ATOM 769 O O . VAL A 1 103 ? -4.573 17.961 26.048 1.00 86.25 103 VAL A O 1
ATOM 772 N N . VAL A 1 104 ? -6.138 19.427 26.702 1.00 78.12 104 VAL A N 1
ATOM 773 C CA . VAL A 1 104 ? -6.969 19.388 25.495 1.00 78.12 104 VAL A CA 1
ATOM 774 C C . VAL A 1 104 ? -6.931 20.743 24.787 1.00 78.12 104 VAL A C 1
ATOM 776 O O . VAL A 1 104 ? -7.129 21.794 25.393 1.00 78.12 104 VAL A O 1
ATOM 779 N N . SER A 1 105 ? -6.723 20.705 23.466 1.00 80.62 105 SER A N 1
ATOM 780 C CA . SER A 1 105 ? -6.776 21.873 22.569 1.00 80.62 105 SER A CA 1
ATOM 781 C C . SER A 1 105 ? -5.931 23.083 23.018 1.00 80.62 105 SER A C 1
ATOM 783 O O . SER A 1 105 ? -6.469 24.193 23.077 1.00 80.62 105 SER A O 1
ATOM 785 N N . PRO A 1 106 ? -4.628 22.919 23.332 1.00 88.69 106 PRO A N 1
ATOM 786 C CA . PRO A 1 106 ? -3.796 24.047 23.732 1.00 88.69 106 PRO A CA 1
ATOM 787 C C . PRO A 1 106 ? -3.708 25.081 22.605 1.00 88.69 106 PRO A C 1
ATOM 789 O O . PRO A 1 106 ? -3.526 24.738 21.436 1.00 88.69 106 PRO A O 1
ATOM 792 N N . ARG A 1 107 ? -3.835 26.357 22.968 1.00 86.19 107 ARG A N 1
ATOM 793 C CA . ARG A 1 107 ? -3.626 27.501 22.078 1.00 86.19 107 ARG A CA 1
ATOM 794 C C . ARG A 1 107 ? -2.538 28.380 22.658 1.00 86.19 107 ARG A C 1
ATOM 796 O O . ARG A 1 107 ? -2.581 28.709 23.842 1.00 86.19 107 ARG A O 1
ATOM 803 N N . SER A 1 108 ? -1.601 28.782 21.817 1.00 88.25 108 SER A N 1
ATOM 804 C CA . SER A 1 108 ? -0.485 29.638 22.194 1.00 88.25 108 SER A CA 1
ATOM 805 C C . SER A 1 108 ? -0.492 30.943 21.408 1.00 88.25 108 SER A C 1
ATOM 807 O O . SER A 1 108 ? -1.000 31.026 20.291 1.00 88.25 108 SER A O 1
ATOM 809 N N . GLN A 1 109 ? 0.047 31.984 22.030 1.00 88.56 109 GLN A N 1
ATOM 810 C CA . GLN A 1 109 ? 0.421 33.233 21.382 1.00 88.56 109 GLN A CA 1
ATOM 811 C C . GLN A 1 109 ? 1.804 33.626 21.873 1.00 88.56 109 GLN A C 1
ATOM 813 O O . GLN A 1 109 ? 2.080 33.559 23.072 1.00 88.56 109 GLN A O 1
ATOM 818 N N . LEU A 1 110 ? 2.671 34.031 20.952 1.00 85.69 110 LEU A N 1
ATOM 819 C CA . LEU A 1 110 ? 4.034 34.439 21.269 1.00 85.69 110 LEU A CA 1
ATOM 820 C C . LEU A 1 110 ? 4.221 35.935 21.044 1.00 85.69 110 LEU A C 1
ATOM 822 O O . LEU A 1 110 ? 3.740 36.505 20.063 1.00 85.69 110 LEU A O 1
ATOM 826 N N . ALA A 1 111 ? 4.989 36.541 21.941 1.00 84.00 111 ALA A N 1
ATOM 827 C CA . ALA A 1 111 ? 5.520 37.885 21.820 1.00 84.00 111 ALA A CA 1
ATOM 828 C C . ALA A 1 111 ? 6.980 37.861 22.292 1.00 84.00 111 ALA A C 1
ATOM 830 O O . ALA A 1 111 ? 7.249 37.917 23.489 1.00 84.00 111 ALA A O 1
ATOM 831 N N . CYS A 1 112 ? 7.919 37.759 21.345 1.00 84.44 112 CYS A N 1
ATOM 832 C CA . CYS A 1 112 ? 9.355 37.655 21.624 1.00 84.44 112 CYS A CA 1
ATOM 833 C C . CYS A 1 112 ? 9.695 36.478 22.561 1.00 84.44 112 CYS A C 1
ATOM 835 O O . CYS A 1 112 ? 9.532 35.315 22.196 1.00 84.44 112 CYS A O 1
ATOM 837 N N . ASP A 1 113 ? 10.180 36.794 23.756 1.00 88.62 113 ASP A N 1
ATOM 838 C CA . ASP A 1 113 ? 10.594 35.894 24.822 1.00 88.62 113 ASP A CA 1
ATOM 839 C C . ASP A 1 113 ? 9.446 35.541 25.777 1.00 88.62 113 ASP A C 1
ATOM 841 O O . ASP A 1 113 ? 9.679 34.907 26.801 1.00 88.62 113 ASP A O 1
ATOM 845 N N . VAL A 1 114 ? 8.207 35.918 25.454 1.00 92.06 114 VAL A N 1
ATOM 846 C CA . VAL A 1 114 ? 7.014 35.600 26.240 1.00 92.06 114 VAL A CA 1
ATOM 847 C C . VAL A 1 114 ? 6.058 34.738 25.421 1.00 92.06 114 VAL A C 1
ATOM 849 O O . VAL A 1 114 ? 5.745 35.050 24.271 1.00 92.06 114 VAL A O 1
ATOM 852 N N . ALA A 1 115 ? 5.552 33.666 26.029 1.00 93.62 115 ALA A N 1
ATOM 853 C CA . ALA A 1 115 ? 4.472 32.857 25.476 1.00 93.62 115 ALA A CA 1
ATOM 854 C C . ALA A 1 115 ? 3.270 32.867 26.417 1.00 93.62 115 ALA A C 1
ATOM 856 O O . ALA A 1 115 ? 3.411 32.668 27.622 1.00 93.62 115 ALA A O 1
ATOM 857 N N . TRP A 1 116 ? 2.082 33.054 25.855 1.00 95.50 116 TRP A N 1
ATOM 858 C CA . TRP A 1 116 ? 0.816 32.857 26.544 1.00 95.50 116 TRP A CA 1
ATOM 859 C C . TRP A 1 116 ? 0.192 31.572 26.031 1.00 95.50 116 TRP A C 1
ATOM 861 O O . TRP A 1 116 ? -0.075 31.457 24.838 1.00 95.50 116 TRP A O 1
ATOM 871 N N . VAL A 1 117 ? -0.040 30.607 26.914 1.00 95.69 117 VAL A N 1
ATOM 872 C CA . VAL A 1 117 ? -0.688 29.340 26.569 1.00 95.69 117 VAL A CA 1
ATOM 873 C C . VAL A 1 117 ? -1.999 29.254 27.333 1.00 95.69 117 VAL A C 1
ATOM 875 O O . VAL A 1 117 ? -2.032 29.515 28.531 1.00 95.69 117 VAL A O 1
ATOM 878 N N . VAL A 1 118 ? -3.081 28.909 26.646 1.00 95.25 118 VAL A N 1
ATOM 879 C CA . VAL A 1 118 ? -4.393 28.638 27.241 1.00 95.25 118 VAL A CA 1
ATOM 880 C C . VAL A 1 118 ? -4.857 27.263 26.795 1.00 95.25 118 VAL A C 1
ATOM 882 O O . VAL A 1 118 ? -4.660 26.882 25.640 1.00 95.25 118 VAL A O 1
ATOM 885 N N . TRP A 1 119 ? -5.446 26.497 27.699 1.00 93.94 119 TRP A N 1
ATOM 886 C CA . TRP A 1 119 ? -5.939 25.164 27.387 1.00 93.94 119 TRP A CA 1
ATOM 887 C C . TRP A 1 119 ? -7.084 24.782 28.312 1.00 93.94 119 TRP A C 1
ATOM 889 O O . TRP A 1 119 ? -7.317 25.382 29.363 1.00 9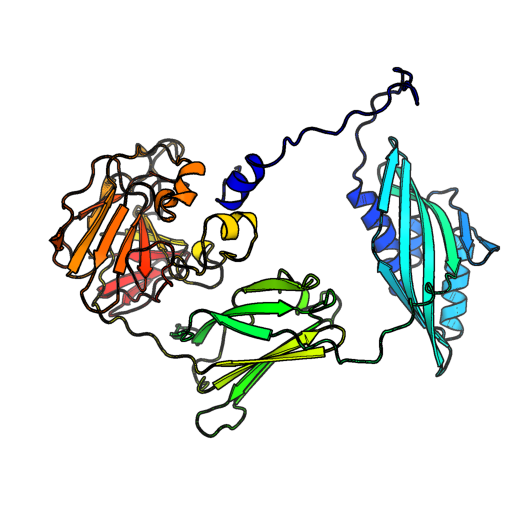3.94 119 TRP A O 1
ATOM 899 N N . GLU A 1 120 ? -7.809 23.757 27.892 1.00 89.62 120 GLU A N 1
ATOM 900 C CA . GLU A 1 120 ? -8.752 23.072 28.753 1.00 89.62 120 GLU A CA 1
ATOM 901 C C . GLU A 1 120 ? -8.081 21.799 29.257 1.00 89.62 120 GLU A C 1
ATOM 903 O O . GLU A 1 120 ? -7.463 21.066 28.488 1.00 89.62 120 GLU A O 1
ATOM 908 N N . ASN A 1 121 ? -8.185 21.520 30.545 1.00 87.12 121 ASN A N 1
ATOM 909 C CA . ASN A 1 121 ? -7.696 20.280 31.118 1.00 87.12 121 ASN A CA 1
ATOM 910 C C . ASN A 1 121 ? -8.880 19.458 31.584 1.00 87.12 121 ASN A C 1
ATOM 912 O O . ASN A 1 121 ? -9.704 19.920 32.372 1.00 87.12 121 ASN A O 1
ATOM 916 N N . ARG A 1 122 ? -8.997 18.249 31.045 1.00 87.94 122 ARG A N 1
ATOM 917 C CA . ARG A 1 122 ? -10.073 17.320 31.380 1.00 87.94 122 ARG A CA 1
ATOM 918 C C . ARG A 1 122 ? -9.482 16.167 32.150 1.00 87.94 122 ARG A C 1
ATOM 920 O O . ARG A 1 122 ? -8.566 15.505 31.682 1.00 87.94 122 ARG A O 1
ATOM 927 N N . GLY A 1 123 ? -10.015 15.897 33.322 1.00 86.06 123 GLY A N 1
ATOM 928 C CA . GLY A 1 123 ? -9.412 14.910 34.185 1.00 86.06 123 GLY A CA 1
ATOM 929 C C . GLY A 1 123 ? -10.366 14.384 35.226 1.00 86.06 123 GLY A C 1
ATOM 930 O O . GLY A 1 123 ? -11.571 14.617 35.175 1.00 86.06 123 GLY A O 1
ATOM 931 N N . SER A 1 124 ? -9.811 13.677 36.197 1.00 86.88 124 SER A N 1
ATOM 932 C CA . SER A 1 124 ? -10.591 13.186 37.323 1.00 86.88 124 SER A CA 1
ATOM 933 C C . SER A 1 124 ? -9.825 13.304 38.626 1.00 86.88 124 SER A C 1
ATOM 935 O O . SER A 1 124 ? -8.593 13.294 38.654 1.00 86.88 124 SER A O 1
ATOM 937 N N . ILE A 1 125 ? -10.581 13.431 39.710 1.00 86.69 125 ILE A N 1
ATOM 938 C CA . ILE A 1 125 ? -10.079 13.375 41.076 1.00 86.69 125 ILE A CA 1
ATOM 939 C C . ILE A 1 125 ? -10.757 12.188 41.736 1.00 86.69 125 ILE A C 1
ATOM 941 O O . ILE A 1 125 ? -11.982 12.140 41.820 1.00 86.69 125 ILE A O 1
ATOM 945 N N . THR A 1 126 ? -9.958 11.228 42.182 1.00 88.56 126 THR A N 1
ATOM 946 C CA . THR A 1 126 ? -10.431 10.106 42.990 1.00 88.56 126 THR A CA 1
ATOM 947 C C . THR A 1 126 ? -10.071 10.354 44.442 1.00 88.56 126 THR A C 1
ATOM 949 O O . THR A 1 126 ? -8.907 10.621 44.735 1.00 88.56 126 THR A O 1
ATOM 952 N N . ASP A 1 127 ? -11.057 10.264 45.326 1.00 89.44 127 ASP A N 1
ATOM 953 C CA . ASP A 1 127 ? -10.931 10.416 46.775 1.00 89.44 127 ASP A CA 1
ATOM 954 C C . ASP A 1 127 ? -11.681 9.250 47.444 1.00 89.44 127 ASP A C 1
ATOM 956 O O . ASP A 1 127 ? -12.902 9.115 47.321 1.00 89.44 127 ASP A O 1
ATOM 960 N N . GLY A 1 128 ? -10.938 8.321 48.053 1.00 88.06 128 GLY A N 1
ATOM 961 C CA . GLY A 1 128 ? -11.484 7.035 48.497 1.00 88.06 128 GLY A CA 1
ATOM 962 C C . GLY A 1 128 ? -12.063 6.210 47.336 1.00 88.06 128 GLY A C 1
ATOM 963 O O . GLY A 1 128 ? -11.354 5.883 46.386 1.00 88.06 128 GLY A O 1
ATOM 964 N N . ALA A 1 129 ? -13.351 5.856 47.421 1.00 81.69 129 ALA A N 1
ATOM 965 C CA . ALA A 1 129 ? -14.075 5.115 46.379 1.00 81.69 129 ALA A CA 1
ATOM 966 C C . ALA A 1 129 ? -14.776 6.021 45.346 1.00 81.69 129 ALA A C 1
ATOM 968 O O . ALA A 1 129 ? -15.333 5.520 44.371 1.00 81.69 129 ALA A O 1
ATOM 969 N N . ALA A 1 130 ? -14.786 7.341 45.561 1.00 80.75 130 ALA A N 1
ATOM 970 C CA . ALA A 1 130 ? -15.477 8.284 44.694 1.00 80.75 130 ALA A CA 1
ATOM 971 C C . ALA A 1 130 ? -14.511 8.875 43.664 1.00 80.75 130 ALA A C 1
ATOM 973 O O . ALA A 1 130 ? -13.488 9.453 44.025 1.00 80.75 130 ALA A O 1
ATOM 974 N N . THR A 1 131 ? -14.862 8.782 42.382 1.00 85.56 131 THR A N 1
ATOM 975 C CA . THR A 1 131 ? -14.152 9.462 41.292 1.00 85.56 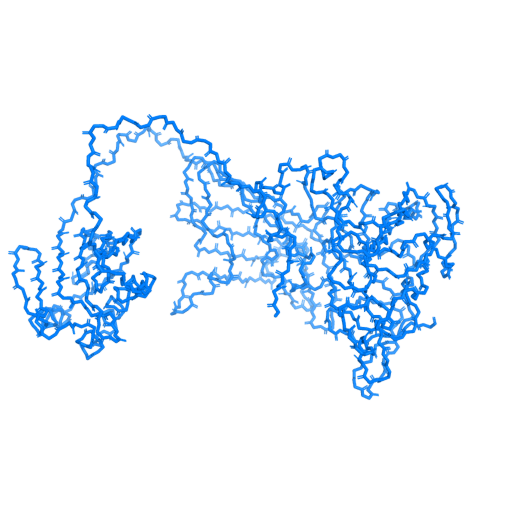131 THR A CA 1
ATOM 976 C C . THR A 1 131 ? -15.050 10.537 40.696 1.00 85.56 131 THR A C 1
ATOM 978 O O . THR A 1 131 ? -16.120 10.242 40.169 1.00 85.56 131 THR A O 1
ATOM 981 N N . GLN A 1 132 ? -14.596 11.786 40.745 1.00 83.69 132 GLN A N 1
ATOM 982 C CA . GLN A 1 132 ? -15.267 12.926 40.134 1.00 83.69 132 GLN A CA 1
ATOM 983 C C . GLN A 1 132 ? -14.533 13.338 38.857 1.00 83.69 132 GLN A C 1
ATOM 985 O O . GLN A 1 132 ? -13.331 13.600 38.891 1.00 83.69 132 GLN A O 1
ATOM 990 N N . GLN A 1 133 ? -15.255 13.437 37.739 1.00 80.44 133 GLN A N 1
ATOM 991 C CA . GLN A 1 133 ? -14.738 14.065 36.521 1.00 80.44 133 GLN A CA 1
ATOM 992 C C . GLN A 1 133 ? -14.703 15.578 36.706 1.00 80.44 133 GLN A C 1
ATOM 994 O O . GLN A 1 133 ? -15.666 16.169 37.200 1.00 80.44 133 GLN A O 1
ATOM 999 N N . VAL A 1 134 ? -13.600 16.208 36.312 1.00 84.44 134 VAL A N 1
ATOM 1000 C CA . VAL A 1 134 ? -13.437 17.651 36.444 1.00 84.44 134 VAL A CA 1
ATOM 1001 C C . VAL A 1 134 ? -12.811 18.253 35.199 1.00 84.44 134 VAL A C 1
ATOM 1003 O O . VAL A 1 134 ? -11.946 17.657 34.561 1.00 84.44 134 VAL A O 1
ATOM 1006 N N . VAL A 1 135 ? -13.263 19.461 34.877 1.00 85.25 135 VAL A N 1
ATOM 1007 C CA . VAL A 1 135 ? -12.683 20.304 33.840 1.00 85.25 135 VAL A CA 1
ATOM 1008 C C . VAL A 1 135 ? -12.060 21.523 34.505 1.00 85.25 135 VAL A C 1
ATOM 1010 O O . VAL A 1 135 ? -12.651 22.129 35.407 1.00 85.25 135 VAL A O 1
ATOM 1013 N N . TRP A 1 136 ? -10.865 21.881 34.055 1.00 90.62 136 TRP A N 1
ATOM 1014 C CA . TRP A 1 136 ? -10.203 23.124 34.407 1.00 90.62 136 TRP A CA 1
ATOM 1015 C C . TRP A 1 136 ? -9.999 23.970 33.155 1.00 90.62 136 TRP A C 1
ATOM 1017 O O . TRP A 1 136 ? -9.584 23.460 32.115 1.00 90.62 136 TRP A O 1
ATOM 1027 N N . ASN A 1 137 ? -10.266 25.267 33.278 1.00 91.25 137 ASN A N 1
ATOM 1028 C CA . ASN A 1 137 ? -9.806 26.258 32.315 1.00 91.25 137 ASN A CA 1
ATOM 1029 C C . ASN A 1 137 ? -8.497 26.828 32.838 1.00 91.25 137 ASN A C 1
ATOM 1031 O O . ASN A 1 137 ? -8.472 27.437 33.918 1.00 91.25 137 ASN A O 1
ATOM 1035 N N . GLU A 1 138 ? -7.430 26.605 32.081 1.00 95.06 138 GLU A N 1
ATOM 1036 C CA . GLU A 1 138 ? -6.075 26.872 32.529 1.00 95.06 138 GLU A CA 1
ATOM 1037 C C . GLU A 1 138 ? -5.334 27.769 31.542 1.00 95.06 138 GLU A C 1
ATOM 1039 O O . GLU A 1 138 ? -5.562 27.766 30.328 1.00 95.06 138 GLU A O 1
ATOM 1044 N N . SER A 1 139 ? -4.453 28.590 32.095 1.00 96.25 139 SER A N 1
ATOM 1045 C CA . SER A 1 139 ? -3.603 29.478 31.322 1.00 96.25 139 SER A CA 1
ATOM 1046 C C . SER A 1 139 ? -2.257 29.648 31.994 1.00 96.25 139 SER A C 1
ATOM 1048 O O . SER A 1 139 ? -2.181 29.710 33.220 1.00 96.25 139 SER A O 1
ATOM 1050 N N . ALA A 1 140 ? -1.209 29.796 31.200 1.00 97.50 140 ALA A N 1
ATOM 1051 C CA . ALA A 1 140 ? 0.127 30.069 31.682 1.00 97.50 140 ALA A CA 1
ATOM 1052 C C . ALA A 1 140 ? 0.803 31.152 30.849 1.00 97.50 140 ALA A C 1
ATOM 1054 O O . ALA A 1 140 ? 0.617 31.231 29.633 1.00 97.50 140 ALA A O 1
ATOM 1055 N N . VAL A 1 141 ? 1.633 31.944 31.521 1.00 97.31 141 VAL A N 1
ATOM 1056 C CA . VAL A 1 141 ? 2.611 32.821 30.880 1.00 97.31 141 VAL A CA 1
ATOM 1057 C C . VAL A 1 141 ? 3.984 32.204 31.094 1.00 97.31 141 VAL A C 1
ATOM 1059 O O . VAL A 1 141 ? 4.363 31.901 32.228 1.00 97.31 141 VAL A O 1
ATOM 1062 N N . LEU A 1 142 ? 4.730 32.013 30.012 1.00 96.88 142 LEU A N 1
ATOM 1063 C CA . LEU A 1 142 ? 6.087 31.491 30.027 1.00 96.88 142 LEU A CA 1
ATOM 1064 C C . LEU A 1 142 ? 7.058 32.572 29.562 1.00 96.88 142 LEU A C 1
ATOM 1066 O O . LEU A 1 142 ? 6.717 33.386 28.706 1.00 96.88 142 LEU A O 1
ATOM 1070 N N . ARG A 1 143 ? 8.274 32.546 30.107 1.00 94.12 143 ARG A N 1
ATOM 1071 C CA . ARG A 1 143 ? 9.397 33.381 29.672 1.00 94.12 143 ARG A CA 1
ATOM 1072 C C . ARG A 1 143 ? 10.541 32.524 29.154 1.00 94.12 143 ARG A C 1
ATOM 1074 O O . ARG A 1 143 ? 10.832 31.469 29.721 1.00 94.12 143 ARG A O 1
ATOM 1081 N N . TRP A 1 144 ? 11.183 32.987 28.093 1.00 89.94 144 TRP A N 1
ATOM 1082 C CA . TRP A 1 144 ? 12.348 32.364 27.492 1.00 89.94 144 TRP A CA 1
ATOM 1083 C C . TRP A 1 144 ? 13.633 32.988 28.040 1.00 89.94 144 TRP A C 1
ATOM 1085 O O . TRP A 1 144 ? 13.893 34.171 27.852 1.00 89.94 144 TRP A O 1
ATOM 1095 N N . ASN A 1 145 ? 14.479 32.171 28.667 1.00 83.31 145 ASN A N 1
ATOM 1096 C CA . ASN A 1 145 ? 15.853 32.543 29.017 1.00 83.31 145 ASN A CA 1
ATOM 1097 C C . ASN A 1 145 ? 16.774 31.327 28.828 1.00 83.31 145 ASN A C 1
ATOM 1099 O O . ASN A 1 145 ? 17.184 30.676 29.787 1.00 83.31 145 ASN A O 1
ATOM 1103 N N . GLY A 1 146 ? 16.969 30.927 27.567 1.00 85.12 146 GLY A N 1
ATOM 1104 C CA . GLY A 1 146 ? 17.662 29.687 27.180 1.00 85.12 146 GLY A CA 1
ATOM 1105 C C . GLY A 1 146 ? 16.790 28.423 27.243 1.00 85.12 146 GLY A C 1
ATOM 1106 O O . GLY A 1 146 ? 17.083 27.444 26.564 1.00 85.12 146 GLY A O 1
ATOM 1107 N N . ALA A 1 147 ? 15.695 28.464 28.003 1.00 90.44 147 ALA A N 1
ATOM 1108 C CA . ALA A 1 147 ? 14.595 27.506 27.982 1.00 90.44 147 ALA A CA 1
ATOM 1109 C C . ALA A 1 147 ? 13.290 28.218 28.365 1.00 90.44 147 ALA A C 1
ATOM 1111 O O . ALA A 1 147 ? 13.321 29.247 29.049 1.00 90.44 147 ALA A O 1
ATOM 1112 N N . TRP A 1 148 ? 12.148 27.660 27.959 1.00 95.19 148 TRP A N 1
ATOM 1113 C CA . TRP A 1 148 ? 10.845 28.122 28.428 1.00 95.19 148 TRP A CA 1
ATOM 1114 C C . TRP A 1 148 ? 10.659 27.769 29.903 1.00 95.19 148 TRP A C 1
ATOM 1116 O O . TRP A 1 148 ? 10.838 26.620 30.316 1.00 95.19 148 TRP A O 1
ATOM 1126 N N . ARG A 1 149 ? 10.302 28.775 30.700 1.00 96.62 149 ARG A N 1
ATOM 1127 C CA . ARG A 1 149 ? 9.981 28.632 32.120 1.00 96.62 149 ARG A CA 1
ATOM 1128 C C . ARG A 1 149 ? 8.641 29.275 32.413 1.00 96.62 149 ARG A C 1
ATOM 1130 O O . ARG A 1 149 ? 8.375 30.389 31.969 1.00 96.62 149 ARG A O 1
ATOM 1137 N N . ILE A 1 150 ? 7.805 28.581 33.169 1.00 97.75 150 ILE A N 1
ATOM 1138 C CA . ILE A 1 150 ? 6.478 29.056 33.545 1.00 97.75 150 ILE A CA 1
ATOM 1139 C C . ILE A 1 150 ? 6.662 30.153 34.589 1.00 97.75 150 ILE A C 1
ATOM 1141 O O . ILE A 1 150 ? 7.222 29.922 35.657 1.00 97.75 150 ILE A O 1
ATOM 1145 N N . ALA A 1 151 ? 6.231 31.360 34.251 1.00 96.94 151 ALA A N 1
ATOM 1146 C CA . ALA A 1 151 ? 6.295 32.540 35.103 1.00 96.94 151 ALA A CA 1
ATOM 1147 C C . ALA A 1 151 ? 4.997 32.738 35.888 1.00 96.94 151 ALA A C 1
ATOM 1149 O O . ALA A 1 151 ? 5.021 33.148 37.044 1.00 96.94 151 ALA A O 1
ATOM 1150 N N . PHE A 1 152 ? 3.872 32.422 35.253 1.00 97.62 152 PHE A N 1
ATOM 1151 C CA . PHE A 1 152 ? 2.552 32.519 35.848 1.00 97.62 152 PHE A CA 1
ATOM 1152 C C . PHE A 1 152 ? 1.696 31.337 35.419 1.00 97.62 152 PHE A C 1
ATOM 1154 O O . PHE A 1 152 ? 1.761 30.922 34.261 1.00 97.62 152 PHE A O 1
ATOM 1161 N N . PHE A 1 153 ? 0.874 30.834 36.332 1.00 96.81 153 PHE A N 1
ATOM 1162 C CA . PHE A 1 153 ? -0.095 29.781 36.062 1.00 96.81 153 PHE A CA 1
ATOM 1163 C C . PHE A 1 153 ? -1.437 30.114 36.712 1.00 96.81 153 PHE A C 1
ATOM 1165 O O . PHE A 1 153 ? -1.509 30.438 37.892 1.00 96.81 153 PHE A O 1
ATOM 1172 N N . HIS A 1 154 ? -2.522 30.007 35.963 1.00 96.06 154 HIS A N 1
ATOM 1173 C CA . HIS A 1 154 ? -3.868 30.188 36.481 1.00 96.06 154 HIS A CA 1
ATOM 1174 C C . HIS A 1 154 ? -4.722 28.982 36.127 1.00 96.06 154 HIS A C 1
ATOM 1176 O O . HIS A 1 154 ? -4.778 28.583 34.966 1.00 96.06 154 HIS A O 1
ATOM 1182 N N . SER A 1 155 ? -5.416 28.450 37.127 1.00 92.50 155 SER A N 1
ATOM 1183 C CA . SER A 1 155 ? -6.332 27.327 37.010 1.00 92.50 155 SER A CA 1
ATOM 1184 C C . SER A 1 155 ? -7.640 27.641 37.727 1.00 92.50 155 SER A C 1
ATOM 1186 O O . SER A 1 155 ? -7.685 28.103 38.871 1.00 92.50 155 SER A O 1
ATOM 1188 N N . SER A 1 156 ? -8.742 27.378 37.033 1.00 90.06 156 SER A N 1
ATOM 1189 C CA . SER A 1 156 ? -10.087 27.566 37.562 1.00 90.06 156 SER A CA 1
ATOM 1190 C C . SER A 1 156 ? -10.963 26.376 37.207 1.00 90.06 156 SER A C 1
ATOM 1192 O O . SER A 1 156 ? -10.884 25.837 36.103 1.00 90.06 156 SER A O 1
ATOM 1194 N N . ARG A 1 157 ? -11.810 25.956 38.152 1.00 87.12 157 ARG A N 1
ATOM 1195 C CA . ARG A 1 157 ? -12.804 24.910 37.898 1.00 87.12 157 ARG A CA 1
ATOM 1196 C C . ARG A 1 157 ? -13.813 25.436 36.885 1.00 87.12 157 ARG A C 1
ATOM 1198 O O . ARG A 1 157 ? -14.436 26.468 37.120 1.00 87.12 157 ARG A O 1
ATOM 1205 N N . ALA A 1 158 ? -13.989 24.707 35.793 1.00 78.75 158 ALA A N 1
ATOM 1206 C CA . ALA A 1 158 ? -15.029 24.982 34.821 1.00 78.75 158 ALA A CA 1
ATOM 1207 C C . ALA A 1 158 ? -16.197 24.019 35.048 1.00 78.75 158 ALA A C 1
ATOM 1209 O O . ALA A 1 158 ? -16.005 22.815 35.229 1.00 78.75 158 ALA A O 1
ATOM 1210 N N . THR A 1 159 ? -17.419 24.549 35.021 1.00 65.56 159 THR A N 1
ATOM 1211 C CA . THR A 1 159 ? -18.591 23.698 34.795 1.00 65.56 159 THR A CA 1
ATOM 1212 C C . THR A 1 159 ? -18.580 23.362 33.306 1.00 65.56 159 THR A C 1
ATOM 1214 O O . THR A 1 159 ? -18.463 24.297 32.508 1.00 65.56 159 THR A O 1
ATOM 1217 N N . PRO A 1 160 ? -18.656 22.082 32.898 1.00 54.66 160 PRO A N 1
ATOM 1218 C CA . PRO A 1 160 ? -18.814 21.751 31.488 1.00 54.66 160 PRO A CA 1
ATOM 1219 C C . PRO A 1 160 ? -19.996 22.559 30.934 1.00 54.66 160 PRO A C 1
ATOM 1221 O O . PRO A 1 160 ? -21.015 22.645 31.627 1.00 54.66 160 PRO A O 1
ATOM 1224 N N . PRO A 1 161 ? -19.899 23.189 29.749 1.00 48.28 161 PRO A N 1
ATOM 1225 C CA . PRO A 1 161 ? -21.050 23.877 29.181 1.00 48.28 161 PRO A CA 1
ATOM 1226 C C . PRO A 1 161 ? -22.235 22.908 29.145 1.00 48.28 161 PRO A C 1
ATOM 1228 O O . PRO A 1 161 ? -22.065 21.741 28.783 1.00 48.28 161 PRO A O 1
ATOM 1231 N N . ALA A 1 162 ? -23.415 23.381 29.562 1.00 43.00 162 ALA A N 1
ATOM 1232 C CA . ALA A 1 162 ? -24.639 22.606 29.433 1.00 43.00 162 ALA A CA 1
ATOM 1233 C C . ALA A 1 162 ? -24.751 22.171 27.971 1.00 43.00 162 ALA A C 1
ATOM 1235 O O . ALA A 1 162 ? -24.713 23.013 27.067 1.00 43.00 162 ALA A O 1
ATOM 1236 N N . ALA A 1 163 ? -24.811 20.859 27.743 1.00 42.66 163 ALA A N 1
ATOM 1237 C CA . ALA A 1 163 ? -25.035 20.342 26.407 1.00 42.66 163 ALA A CA 1
ATOM 1238 C C . ALA A 1 163 ? -26.324 20.990 25.867 1.00 42.66 163 ALA A C 1
ATOM 1240 O O . ALA A 1 163 ? -27.303 21.082 26.619 1.00 42.66 163 ALA A O 1
ATOM 1241 N N . PRO A 1 164 ? -26.354 21.476 24.611 1.00 40.59 164 PRO A N 1
ATOM 1242 C CA . PRO A 1 164 ? -27.623 21.831 23.986 1.00 40.59 164 PRO A CA 1
ATOM 1243 C C . PRO A 1 164 ? -28.583 20.640 24.132 1.00 40.59 164 PRO A C 1
ATOM 1245 O O . PRO A 1 164 ? -28.100 19.504 24.128 1.00 40.59 164 PRO A O 1
ATOM 1248 N N . PRO A 1 165 ? -29.901 20.871 24.307 1.00 37.69 165 PRO A N 1
ATOM 1249 C CA . PRO A 1 165 ? -30.856 19.793 24.528 1.00 37.69 165 PRO A CA 1
ATOM 1250 C C . PRO A 1 165 ? -30.653 18.724 23.460 1.00 37.69 165 PRO A C 1
ATOM 1252 O O . PRO A 1 165 ? -30.758 18.996 22.262 1.00 37.69 165 PRO A O 1
ATOM 1255 N N . GLU A 1 166 ? -30.272 17.537 23.924 1.00 40.03 166 GLU A N 1
ATOM 1256 C CA . GLU A 1 166 ? -30.020 16.395 23.069 1.00 40.03 166 GLU A CA 1
ATOM 1257 C C . GLU A 1 166 ? -31.349 16.075 22.370 1.00 40.03 166 GLU A C 1
ATOM 1259 O O . GLU A 1 166 ? -32.362 15.876 23.055 1.00 40.03 166 GLU A O 1
ATOM 1264 N N . PRO A 1 167 ? -31.413 16.078 21.024 1.00 39.69 167 PRO A N 1
ATOM 1265 C CA . PRO A 1 167 ? -32.546 15.456 20.358 1.00 39.69 167 PRO A CA 1
ATOM 1266 C C . PRO A 1 167 ? -32.649 14.012 20.880 1.00 39.69 167 PRO A C 1
ATOM 1268 O O . PRO A 1 167 ? -31.624 13.434 21.247 1.00 39.69 167 PRO A O 1
ATOM 1271 N N . PRO A 1 168 ? -33.859 13.430 20.968 1.00 36.12 168 PRO A N 1
ATOM 1272 C CA . PRO A 1 168 ? -34.046 12.089 21.525 1.00 36.12 168 PRO A CA 1
ATOM 1273 C C . PRO A 1 168 ? -33.021 11.118 20.923 1.00 36.12 168 PRO A C 1
ATOM 1275 O O . PRO A 1 168 ? -32.692 11.288 19.746 1.00 36.12 168 PRO A O 1
ATOM 1278 N N . PRO A 1 169 ? -32.513 10.123 21.679 1.00 43.31 169 PRO A N 1
ATOM 1279 C CA . PRO A 1 169 ? -31.422 9.263 21.244 1.00 43.31 169 PRO A CA 1
ATOM 1280 C C . PRO A 1 169 ? -31.877 8.381 20.080 1.00 43.31 169 PRO A C 1
ATOM 1282 O O . PRO A 1 169 ? -32.190 7.204 20.224 1.00 43.31 169 PRO A O 1
ATOM 1285 N N . THR A 1 170 ? -31.878 8.934 18.876 1.00 49.03 170 THR A N 1
ATOM 1286 C CA . THR A 1 170 ? -31.538 8.170 17.694 1.00 49.03 170 THR A CA 1
ATOM 1287 C C . THR A 1 170 ? -30.069 7.847 17.863 1.00 49.03 170 THR A C 1
ATOM 1289 O O . THR A 1 170 ? -29.229 8.734 17.708 1.00 49.03 170 THR A O 1
ATOM 1292 N N . ALA A 1 171 ? -29.776 6.608 18.272 1.00 58.25 171 ALA A N 1
ATOM 1293 C CA . ALA A 1 171 ? -28.424 6.070 18.326 1.00 58.25 171 ALA A CA 1
ATOM 1294 C C . ALA A 1 171 ? -27.659 6.576 17.100 1.00 58.25 171 ALA A C 1
ATOM 1296 O O . ALA A 1 171 ? -28.050 6.278 15.968 1.00 58.25 171 ALA A O 1
ATOM 1297 N N . THR A 1 172 ? -26.636 7.413 17.311 1.00 62.31 172 THR A N 1
ATOM 1298 C CA . THR A 1 172 ? -25.830 7.882 16.183 1.00 62.31 172 THR A CA 1
ATOM 1299 C C . THR A 1 172 ? -25.251 6.625 15.547 1.00 62.31 172 THR A C 1
ATOM 1301 O O . THR A 1 172 ? -24.581 5.872 16.259 1.00 62.31 172 THR A O 1
ATOM 1304 N N . PRO A 1 173 ? -25.533 6.350 14.264 1.00 82.44 173 PRO A N 1
ATOM 1305 C CA . PRO A 1 173 ? -25.169 5.077 13.671 1.00 82.44 173 PRO A CA 1
ATOM 1306 C C . PRO A 1 173 ? -23.668 4.823 13.832 1.00 82.44 173 PRO A C 1
ATOM 1308 O O . PRO A 1 173 ? -22.854 5.751 13.789 1.00 82.44 173 PRO A O 1
ATOM 1311 N N . ALA A 1 174 ? -23.310 3.562 14.067 1.00 87.44 174 ALA A N 1
ATOM 1312 C CA . ALA A 1 174 ? -21.913 3.166 14.133 1.00 87.44 174 ALA A CA 1
ATOM 1313 C C . ALA A 1 174 ? -21.222 3.476 12.791 1.00 87.44 174 ALA A C 1
ATOM 1315 O O . ALA A 1 174 ? -21.873 3.417 11.739 1.00 87.44 174 ALA A O 1
ATOM 1316 N N . PRO A 1 175 ? -19.915 3.785 12.794 1.00 95.25 175 PRO A N 1
ATOM 1317 C CA . PRO A 1 175 ? -19.144 3.874 11.565 1.00 95.25 175 PRO A CA 1
ATOM 1318 C C . PRO A 1 175 ? -19.287 2.608 10.719 1.00 95.25 175 PRO A C 1
ATOM 1320 O O . PRO A 1 175 ? -19.343 1.493 11.239 1.00 95.25 175 PRO A O 1
ATOM 1323 N N . THR A 1 176 ? -19.319 2.778 9.402 1.00 96.81 176 THR A N 1
ATOM 1324 C CA . THR A 1 176 ? -19.252 1.647 8.469 1.00 96.81 176 THR A CA 1
ATOM 1325 C C . THR A 1 176 ? -17.806 1.420 8.063 1.00 96.81 176 THR A C 1
ATOM 1327 O O . THR A 1 176 ? -17.060 2.380 7.870 1.00 96.81 176 THR A O 1
ATOM 1330 N N . VAL A 1 177 ? -17.409 0.154 7.942 1.00 97.12 177 VAL A N 1
ATOM 1331 C CA . VAL A 1 177 ? -16.036 -0.228 7.601 1.00 97.12 177 VAL A CA 1
ATOM 1332 C C . VAL A 1 177 ? -16.056 -1.078 6.337 1.00 97.12 177 VAL A C 1
ATOM 1334 O O . VAL A 1 177 ? -16.796 -2.059 6.261 1.00 97.12 177 VAL A O 1
ATOM 1337 N N . LYS A 1 178 ? -15.246 -0.710 5.342 1.00 96.44 178 LYS A N 1
ATOM 1338 C CA . LYS A 1 178 ? -15.033 -1.496 4.118 1.00 96.44 178 LYS A CA 1
ATOM 1339 C C . LYS A 1 178 ? -13.579 -1.930 4.018 1.00 96.44 178 LYS A C 1
ATOM 1341 O O . LYS A 1 178 ? -12.683 -1.180 4.383 1.00 96.44 178 LYS A O 1
ATOM 1346 N N . VAL A 1 179 ? -13.361 -3.131 3.490 1.00 95.56 179 VAL A N 1
ATOM 1347 C CA . VAL A 1 179 ? -12.023 -3.690 3.255 1.00 95.56 179 VAL A CA 1
ATOM 1348 C C . VAL A 1 179 ? -11.623 -3.503 1.793 1.00 95.56 179 VAL A C 1
ATOM 1350 O O . VAL A 1 179 ? -12.397 -3.836 0.889 1.00 95.56 179 VAL A O 1
ATOM 1353 N N . ARG A 1 180 ? -10.404 -3.005 1.564 1.00 93.56 180 ARG A N 1
ATOM 1354 C CA . ARG A 1 180 ? -9.778 -2.857 0.239 1.00 93.56 180 ARG A CA 1
ATOM 1355 C C . ARG A 1 180 ? -8.396 -3.516 0.214 1.00 93.56 180 ARG A C 1
ATOM 1357 O O . ARG A 1 180 ? -7.690 -3.394 1.199 1.00 93.56 180 ARG A O 1
ATOM 1364 N N . PRO A 1 181 ? -7.953 -4.170 -0.868 1.00 93.50 181 PRO A N 1
ATOM 1365 C CA . PRO A 1 181 ? -8.721 -4.527 -2.054 1.00 93.50 181 PRO A CA 1
ATOM 1366 C C . PRO A 1 181 ? -9.864 -5.502 -1.737 1.00 93.50 181 PRO A C 1
ATOM 1368 O O . PRO A 1 181 ? -9.944 -6.074 -0.651 1.00 93.50 181 PRO A O 1
ATOM 1371 N N . THR A 1 182 ? -10.773 -5.675 -2.697 1.00 91.81 182 THR A N 1
ATOM 1372 C CA . THR A 1 182 ? -11.812 -6.711 -2.656 1.00 91.81 182 THR A CA 1
ATOM 1373 C C . THR A 1 182 ? -11.632 -7.617 -3.885 1.00 91.81 182 THR A C 1
ATOM 1375 O O . THR A 1 182 ? -11.832 -7.133 -4.999 1.00 91.81 182 THR A O 1
ATOM 1378 N N . PRO A 1 183 ? -11.262 -8.902 -3.728 1.00 93.69 183 PRO A N 1
ATOM 1379 C CA . PRO A 1 183 ? -10.993 -9.589 -2.462 1.00 93.69 183 PRO A CA 1
ATOM 1380 C C . PRO A 1 183 ? -9.716 -9.076 -1.775 1.00 93.69 183 PRO A C 1
ATOM 1382 O O . PRO A 1 183 ? -8.844 -8.495 -2.418 1.00 93.69 183 PRO A O 1
ATOM 1385 N N . ALA A 1 184 ? -9.615 -9.312 -0.466 1.00 95.06 184 ALA A N 1
ATOM 1386 C CA . ALA A 1 184 ? -8.368 -9.131 0.268 1.00 95.06 184 ALA A CA 1
ATOM 1387 C C . ALA A 1 184 ? -7.375 -10.237 -0.104 1.00 95.06 184 ALA A C 1
ATOM 1389 O O . ALA A 1 184 ? -7.777 -11.387 -0.306 1.00 95.06 184 ALA A O 1
ATOM 1390 N N . TYR A 1 185 ? -6.086 -9.908 -0.140 1.00 94.88 185 TYR A N 1
ATOM 1391 C CA . TYR A 1 185 ? -5.040 -10.865 -0.495 1.00 94.88 185 TYR A CA 1
ATOM 1392 C C . TYR A 1 185 ? -4.180 -11.227 0.709 1.00 94.88 185 TYR A C 1
ATOM 1394 O O . TYR A 1 185 ? -3.902 -10.382 1.560 1.00 94.88 185 TYR A O 1
ATOM 1402 N N . VAL A 1 186 ? -3.741 -12.481 0.757 1.00 94.19 186 VAL A N 1
ATOM 1403 C CA . VAL A 1 186 ? -2.706 -12.947 1.680 1.00 94.19 186 VAL A CA 1
ATOM 1404 C C . VAL A 1 186 ? -1.486 -13.422 0.895 1.00 94.19 186 VAL A C 1
ATOM 1406 O O . VAL A 1 186 ? -1.598 -14.240 -0.021 1.00 94.19 186 VAL A O 1
ATOM 1409 N N . GLU A 1 187 ? -0.318 -12.915 1.272 1.00 91.25 187 GLU A N 1
ATOM 1410 C CA . GLU A 1 187 ? 0.980 -13.315 0.737 1.00 91.25 187 GLU A CA 1
ATOM 1411 C C . GLU A 1 187 ? 1.685 -14.242 1.728 1.00 91.25 187 GLU A C 1
ATOM 1413 O O . GLU A 1 187 ? 1.631 -14.040 2.942 1.00 91.25 187 GLU A O 1
ATOM 1418 N N . ARG A 1 188 ? 2.338 -15.291 1.222 1.00 88.31 188 ARG A N 1
ATOM 1419 C CA . ARG A 1 188 ? 3.129 -16.212 2.048 1.00 88.31 188 ARG A CA 1
ATOM 1420 C C . ARG A 1 188 ? 4.592 -15.815 1.954 1.00 88.31 188 ARG A C 1
ATOM 1422 O O . ARG A 1 188 ? 5.147 -15.805 0.860 1.00 88.31 188 ARG A O 1
ATOM 1429 N N . THR A 1 189 ? 5.206 -15.530 3.093 1.00 82.19 189 THR A N 1
ATOM 1430 C CA . THR A 1 189 ? 6.597 -15.079 3.178 1.00 82.19 189 THR A CA 1
ATOM 1431 C C . THR A 1 189 ? 7.448 -16.110 3.914 1.00 82.19 189 THR A C 1
ATOM 1433 O O . THR A 1 189 ? 6.923 -17.012 4.569 1.00 82.19 189 THR A O 1
ATOM 1436 N N . ASP A 1 190 ? 8.776 -15.968 3.855 1.00 75.12 190 ASP A N 1
ATOM 1437 C CA . ASP A 1 190 ? 9.703 -16.830 4.609 1.00 75.12 190 ASP A CA 1
ATOM 1438 C C . ASP A 1 190 ? 9.428 -16.800 6.133 1.00 75.12 190 ASP A C 1
ATOM 1440 O O . ASP A 1 190 ? 9.777 -17.741 6.843 1.00 75.12 190 ASP A O 1
ATOM 1444 N N . GLY A 1 191 ? 8.825 -15.716 6.642 1.00 76.62 191 GLY A N 1
ATOM 1445 C CA . GLY A 1 191 ? 8.583 -15.477 8.069 1.00 76.62 191 GLY A CA 1
ATOM 1446 C C . GLY A 1 191 ? 7.137 -15.665 8.535 1.00 76.62 191 GLY A C 1
ATOM 1447 O O . GLY A 1 191 ? 6.864 -15.435 9.712 1.00 76.62 191 GLY A O 1
ATOM 1448 N N . GLY A 1 192 ? 6.206 -16.044 7.653 1.00 90.88 192 GLY A N 1
ATOM 1449 C CA . GLY A 1 192 ? 4.790 -16.145 8.003 1.00 90.88 192 GLY A CA 1
ATOM 1450 C C . GLY A 1 192 ? 3.851 -15.901 6.830 1.00 90.88 192 GLY A C 1
ATOM 1451 O O . GLY A 1 192 ? 4.098 -16.307 5.694 1.00 90.88 192 GLY A O 1
ATOM 1452 N N . GLN A 1 193 ? 2.749 -15.225 7.123 1.00 93.00 193 GLN A N 1
ATOM 1453 C CA . GLN A 1 193 ? 1.804 -14.742 6.127 1.00 93.00 193 GLN A CA 1
ATOM 1454 C C . GLN A 1 193 ? 1.553 -13.252 6.357 1.00 93.00 193 GLN A C 1
ATOM 1456 O O . GLN A 1 193 ? 1.532 -12.787 7.499 1.00 93.00 193 GLN A O 1
ATOM 1461 N N . VAL A 1 194 ? 1.361 -12.500 5.279 1.00 93.06 194 VAL A N 1
ATOM 1462 C CA . VAL A 1 194 ? 1.022 -11.078 5.327 1.00 93.06 194 VAL A CA 1
ATOM 1463 C C . VAL A 1 194 ? -0.355 -10.899 4.707 1.00 93.06 194 VAL A C 1
ATOM 1465 O O . VAL A 1 194 ? -0.576 -11.259 3.557 1.00 93.06 194 VAL A O 1
ATOM 1468 N N . LEU A 1 195 ? -1.302 -10.376 5.478 1.00 94.44 195 LEU A N 1
ATOM 1469 C CA . LEU A 1 195 ? -2.608 -9.947 4.999 1.00 94.44 195 LEU A CA 1
ATOM 1470 C C . LEU A 1 195 ? -2.491 -8.521 4.467 1.00 94.44 195 LEU A C 1
ATOM 1472 O O . LEU A 1 195 ? -1.939 -7.642 5.129 1.00 94.44 195 LEU A O 1
ATOM 1476 N N . HIS A 1 196 ? -3.040 -8.293 3.281 1.00 92.31 196 HIS A N 1
ATOM 1477 C CA . HIS A 1 196 ? -2.999 -7.009 2.605 1.00 92.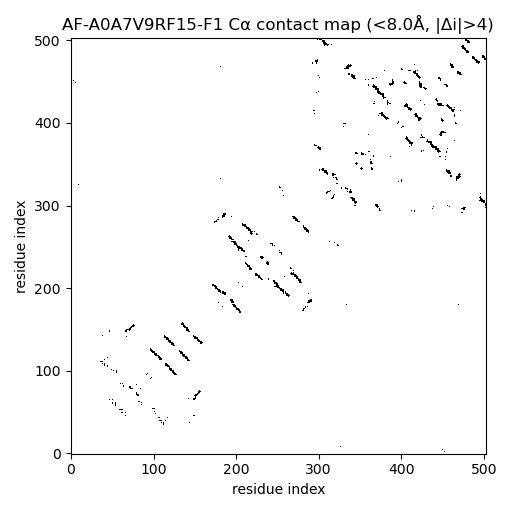31 196 HIS A CA 1
ATOM 1478 C C . HIS A 1 196 ? -4.406 -6.416 2.537 1.00 92.31 196 HIS A C 1
ATOM 1480 O O . HIS A 1 196 ? -5.172 -6.737 1.627 1.00 92.31 196 HIS A O 1
ATOM 1486 N N . VAL A 1 197 ? -4.730 -5.534 3.487 1.00 93.31 197 VAL A N 1
ATOM 1487 C CA . VAL A 1 197 ? -6.045 -4.884 3.610 1.00 93.31 197 VAL A CA 1
ATOM 1488 C C . VAL A 1 197 ? -5.935 -3.438 4.077 1.00 93.31 197 VAL A C 1
ATOM 1490 O O . VAL A 1 197 ? -5.206 -3.159 5.002 1.00 93.31 197 VAL A O 1
ATOM 1493 N N . ASP A 1 198 ? -6.710 -2.520 3.533 1.00 94.06 198 ASP A N 1
ATOM 1494 C CA . ASP A 1 198 ? -6.969 -1.212 4.124 1.00 94.06 198 ASP A CA 1
ATOM 1495 C C . ASP A 1 198 ? -8.415 -1.177 4.606 1.00 94.06 198 ASP A C 1
ATOM 1497 O O . ASP A 1 198 ? -9.293 -1.806 4.003 1.00 94.06 198 ASP A O 1
ATOM 1501 N N . LEU A 1 199 ? -8.663 -0.433 5.680 1.00 95.69 199 LEU A N 1
ATOM 1502 C CA . LEU A 1 199 ? -10.002 -0.231 6.219 1.00 95.69 199 LEU A CA 1
ATOM 1503 C C . LEU A 1 199 ? -10.468 1.189 5.879 1.00 95.69 199 LEU A C 1
ATOM 1505 O O . LEU A 1 199 ? -9.961 2.161 6.436 1.00 95.69 199 LEU A O 1
ATOM 1509 N N . GLU A 1 200 ? -11.433 1.313 4.970 1.00 95.56 200 GLU A N 1
ATOM 1510 C CA . GLU A 1 200 ? -12.149 2.569 4.730 1.00 95.56 200 GLU A CA 1
ATOM 1511 C C . GLU A 1 200 ? -13.230 2.719 5.802 1.00 95.56 200 GLU A C 1
ATOM 1513 O O . GLU A 1 200 ? -14.164 1.916 5.860 1.00 95.56 200 GLU A O 1
ATOM 1518 N N . ILE A 1 201 ? -13.111 3.735 6.656 1.00 96.19 201 ILE A N 1
ATOM 1519 C CA . ILE A 1 201 ? -14.018 3.963 7.785 1.00 96.19 201 ILE A CA 1
ATOM 1520 C C . ILE A 1 201 ? -14.829 5.222 7.502 1.00 96.19 201 ILE A C 1
ATOM 1522 O O . ILE A 1 201 ? -14.295 6.328 7.579 1.00 96.19 201 ILE A O 1
ATOM 1526 N N . ALA A 1 202 ? -16.116 5.060 7.196 1.00 95.62 202 ALA A N 1
ATOM 1527 C CA . ALA A 1 202 ? -17.045 6.171 7.011 1.00 95.62 202 ALA A CA 1
ATOM 1528 C C . ALA A 1 202 ? -17.838 6.409 8.299 1.00 95.62 202 ALA A C 1
ATOM 1530 O O . ALA A 1 202 ? -18.537 5.517 8.789 1.00 95.62 202 ALA A O 1
ATOM 1531 N N . ASN A 1 203 ? -17.723 7.617 8.843 1.00 94.69 203 ASN A N 1
ATOM 1532 C CA . ASN A 1 203 ? -18.194 7.968 10.174 1.00 94.69 203 ASN A CA 1
ATOM 1533 C C . ASN A 1 203 ? -19.369 8.954 10.116 1.00 94.69 203 ASN A C 1
ATOM 1535 O O . ASN A 1 203 ? -19.160 10.121 9.787 1.00 94.69 203 ASN A O 1
ATOM 1539 N N . PRO A 1 204 ? -20.598 8.534 10.451 1.00 91.44 204 PRO A N 1
ATOM 1540 C CA . PRO A 1 204 ? -21.755 9.418 10.432 1.00 91.44 204 PRO A CA 1
ATOM 1541 C C . PRO A 1 204 ? -21.892 10.229 11.731 1.00 91.44 204 PRO A C 1
ATOM 1543 O O . PRO A 1 204 ? -21.550 9.768 12.823 1.00 91.44 204 PRO A O 1
ATOM 1546 N N . GLY A 1 205 ? -22.480 11.422 11.622 1.00 85.56 205 GLY A N 1
ATOM 1547 C CA . GLY A 1 205 ? -22.860 12.238 12.776 1.00 85.56 205 GLY A CA 1
ATOM 1548 C C . GLY A 1 205 ? -21.693 13.039 13.349 1.00 85.56 205 GLY A C 1
ATOM 1549 O O . GLY A 1 205 ? -21.339 14.075 12.792 1.00 85.56 205 GLY A O 1
ATOM 1550 N N . ARG A 1 206 ? -21.118 12.586 14.470 1.00 87.88 206 ARG A N 1
ATOM 1551 C CA . ARG A 1 206 ? -20.077 13.303 15.237 1.00 87.88 206 ARG A CA 1
ATOM 1552 C C . ARG A 1 206 ? -18.669 12.809 14.930 1.00 87.88 206 ARG A C 1
ATOM 1554 O O . ARG A 1 206 ? -18.490 11.693 14.456 1.00 87.88 206 ARG A O 1
ATOM 1561 N N . ALA A 1 207 ? -17.667 13.623 15.253 1.00 91.88 207 ALA A N 1
ATOM 1562 C CA . ALA A 1 207 ? -16.277 13.182 15.231 1.00 91.88 207 ALA A CA 1
ATOM 1563 C C . ALA A 1 207 ? -16.052 12.094 16.292 1.00 91.88 207 ALA A C 1
ATOM 1565 O O . ALA A 1 207 ? -16.652 12.143 17.373 1.00 91.88 207 ALA A O 1
ATOM 1566 N N . ARG A 1 208 ? -15.200 11.125 15.959 1.00 91.88 208 ARG A N 1
ATOM 1567 C CA . ARG A 1 208 ? -14.865 9.975 16.803 1.00 91.88 208 ARG A CA 1
ATOM 1568 C C . ARG A 1 208 ? -13.372 9.739 16.826 1.00 91.88 208 ARG A C 1
ATOM 1570 O O . ARG A 1 208 ? -12.665 10.141 15.905 1.00 91.88 208 ARG A O 1
ATOM 1577 N N . LYS A 1 209 ? -12.893 9.039 17.846 1.00 94.06 209 LYS A N 1
ATOM 1578 C CA . LYS A 1 209 ? -11.486 8.652 17.943 1.00 94.06 209 LYS A CA 1
ATOM 1579 C C . LYS A 1 209 ? -11.349 7.151 18.087 1.00 94.06 209 LYS A C 1
ATOM 1581 O O . LYS A 1 209 ? -11.963 6.571 18.970 1.00 94.06 209 LYS A O 1
ATOM 1586 N N . ILE A 1 210 ? -10.495 6.536 17.271 1.00 95.19 210 ILE A N 1
ATOM 1587 C CA . ILE A 1 210 ? -10.165 5.115 17.412 1.00 95.19 210 ILE A CA 1
ATOM 1588 C C . ILE A 1 210 ? -9.343 4.920 18.694 1.00 95.19 210 ILE A C 1
ATOM 1590 O O . ILE A 1 210 ? -8.231 5.460 18.841 1.00 95.19 210 ILE A O 1
ATOM 1594 N N . THR A 1 211 ? -9.895 4.144 19.623 1.00 93.81 211 THR A N 1
ATOM 1595 C CA . THR A 1 211 ? -9.319 3.842 20.942 1.00 93.81 211 THR A CA 1
ATOM 1596 C C . THR A 1 211 ? -8.691 2.455 20.981 1.00 93.81 211 THR A C 1
ATOM 1598 O O . THR A 1 211 ? -7.660 2.283 21.637 1.00 93.81 211 THR A O 1
ATOM 1601 N N . ARG A 1 212 ? -9.243 1.501 20.222 1.00 94.69 212 ARG A N 1
ATOM 1602 C CA . ARG A 1 212 ? -8.709 0.147 20.076 1.00 94.69 212 ARG A CA 1
ATOM 1603 C C . ARG A 1 212 ? -8.989 -0.422 18.691 1.00 94.69 212 ARG A C 1
ATOM 1605 O O . ARG A 1 212 ? -10.034 -0.179 18.093 1.00 94.69 212 ARG A O 1
ATOM 1612 N N . LEU A 1 213 ? -8.039 -1.211 18.202 1.00 96.94 213 LEU A N 1
ATOM 1613 C CA . LEU A 1 213 ? -8.210 -2.056 17.030 1.00 96.94 213 LEU A CA 1
ATOM 1614 C C . LEU A 1 213 ? -7.870 -3.495 17.392 1.00 96.94 213 LEU A C 1
ATOM 1616 O O . LEU A 1 213 ? -6.772 -3.777 17.872 1.00 96.94 213 LEU A O 1
ATOM 1620 N N . GLN A 1 214 ? -8.793 -4.404 17.109 1.00 96.88 214 GLN A N 1
ATOM 1621 C CA . GLN A 1 214 ? -8.641 -5.832 17.319 1.00 96.88 214 GLN A CA 1
ATOM 1622 C C . GLN A 1 214 ? -8.801 -6.590 16.003 1.00 96.88 214 GLN A C 1
ATOM 1624 O O . GLN A 1 214 ? -9.671 -6.283 15.192 1.00 96.88 214 GLN A O 1
ATOM 1629 N N . VAL A 1 215 ? -7.980 -7.620 15.825 1.00 97.81 215 VAL A N 1
ATOM 1630 C CA . VAL A 1 215 ? -8.130 -8.624 14.778 1.00 97.81 215 VAL A CA 1
ATOM 1631 C C . VAL A 1 215 ? -8.403 -9.982 15.419 1.00 97.81 215 VAL A C 1
ATOM 1633 O O . VAL A 1 215 ? -7.728 -10.380 16.372 1.00 97.81 215 VAL A O 1
ATOM 1636 N N . THR A 1 216 ? -9.412 -10.685 14.915 1.00 98.00 216 THR A N 1
ATOM 1637 C CA . THR A 1 216 ? -9.726 -12.074 15.271 1.00 98.00 216 THR A CA 1
ATOM 1638 C C . THR A 1 216 ? -9.727 -12.913 14.002 1.00 98.00 216 THR A C 1
ATOM 1640 O O . THR A 1 216 ? -10.353 -12.535 13.016 1.00 98.00 216 THR A O 1
ATOM 1643 N N . VAL A 1 217 ? -9.037 -14.049 14.027 1.00 97.88 217 VAL A N 1
ATOM 1644 C CA . VAL A 1 217 ? -9.015 -15.013 12.927 1.00 97.88 217 VAL A CA 1
ATOM 1645 C C . VAL A 1 217 ? -9.827 -16.232 13.324 1.00 97.88 217 VAL A C 1
ATOM 1647 O O . VAL A 1 217 ? -9.604 -16.816 14.390 1.00 97.88 217 VAL A O 1
ATOM 1650 N N . HIS A 1 218 ? -10.746 -16.610 12.445 1.00 96.81 218 HIS A N 1
ATOM 1651 C CA . HIS A 1 218 ? -11.483 -17.856 12.506 1.00 96.81 218 HIS A CA 1
ATOM 1652 C C . HIS A 1 218 ? -10.965 -18.812 11.433 1.00 96.81 218 HIS A C 1
ATOM 1654 O O . HIS A 1 218 ? -10.781 -18.407 10.282 1.00 96.81 218 HIS A O 1
ATOM 1660 N N . ASP A 1 219 ? -10.773 -20.070 11.815 1.00 93.75 219 ASP A N 1
ATOM 1661 C CA . ASP A 1 219 ? -10.450 -21.146 10.879 1.00 93.75 219 ASP A CA 1
ATOM 1662 C C . ASP A 1 219 ? -11.675 -21.562 10.041 1.00 93.75 219 ASP A C 1
ATOM 1664 O O . ASP A 1 219 ? -12.791 -21.051 10.215 1.00 93.75 219 ASP A O 1
ATOM 1668 N N . ALA A 1 220 ? -11.485 -22.514 9.126 1.00 93.19 220 ALA A N 1
ATOM 1669 C CA . ALA A 1 220 ? -12.558 -23.040 8.283 1.00 93.19 220 ALA A CA 1
ATOM 1670 C C . ALA A 1 220 ? -13.750 -23.639 9.066 1.00 93.19 220 ALA A C 1
ATOM 1672 O O . ALA A 1 220 ? -14.875 -23.625 8.561 1.00 93.19 220 ALA A O 1
ATOM 1673 N N . SER A 1 221 ? -13.540 -24.131 10.294 1.00 94.75 221 SER A N 1
ATOM 1674 C CA . SER A 1 221 ? -14.610 -24.639 11.171 1.00 94.75 221 SER A CA 1
ATOM 1675 C C . SER A 1 221 ? -15.373 -23.519 11.891 1.00 94.75 221 SER A C 1
ATOM 1677 O O . SER A 1 221 ? -16.489 -23.719 12.369 1.00 94.75 221 SER A O 1
ATOM 1679 N N . GLY A 1 222 ? -14.792 -22.317 11.933 1.00 91.50 222 GLY A N 1
ATOM 1680 C CA . GLY A 1 222 ? -15.294 -21.149 12.644 1.00 91.50 222 GLY A CA 1
ATOM 1681 C C . GLY A 1 222 ? -14.741 -20.975 14.055 1.00 91.50 222 GLY A C 1
ATOM 1682 O O . GLY A 1 222 ? -15.102 -19.996 14.718 1.00 91.50 222 GLY A O 1
ATOM 1683 N N . ALA A 1 223 ? -13.848 -21.858 14.503 1.00 93.25 223 ALA A N 1
ATOM 1684 C CA . ALA A 1 223 ? -13.156 -21.703 15.772 1.00 93.25 223 ALA A CA 1
ATOM 1685 C C . ALA A 1 223 ? -12.166 -20.532 15.704 1.00 93.25 223 ALA A C 1
ATOM 1687 O O . ALA A 1 223 ? -11.564 -20.260 14.667 1.00 93.25 223 ALA A O 1
ATOM 1688 N N . ILE A 1 224 ? -12.005 -19.815 16.819 1.00 95.38 224 ILE A N 1
ATOM 1689 C CA . ILE A 1 224 ? -11.032 -18.723 16.912 1.00 95.38 224 ILE A CA 1
ATOM 1690 C C . ILE A 1 224 ? -9.638 -19.337 17.035 1.00 95.38 224 ILE A C 1
ATOM 1692 O O . ILE A 1 224 ? -9.305 -19.903 18.074 1.00 95.38 224 ILE A O 1
ATOM 1696 N N . GLY A 1 225 ? -8.827 -19.190 15.989 1.00 90.25 225 GLY A N 1
ATOM 1697 C CA . GLY A 1 225 ? -7.435 -19.647 15.975 1.00 90.25 225 GLY A CA 1
ATOM 1698 C C . GLY A 1 225 ? -6.445 -18.585 16.454 1.00 90.25 225 GLY A C 1
ATOM 1699 O O . GLY A 1 225 ? -5.350 -18.910 16.903 1.00 90.25 225 GLY A O 1
ATOM 1700 N N . TYR A 1 226 ? -6.814 -17.301 16.374 1.00 95.81 226 TYR A N 1
ATOM 1701 C CA . TYR A 1 226 ? -5.923 -16.198 16.733 1.00 95.81 226 TYR A CA 1
ATOM 1702 C C . TYR A 1 226 ? -6.699 -14.931 17.092 1.00 95.81 226 TYR A C 1
ATOM 1704 O O . TYR A 1 226 ? -7.719 -14.613 16.478 1.00 95.81 226 TYR A O 1
ATOM 1712 N N . ARG A 1 227 ? -6.191 -14.165 18.062 1.00 95.69 227 ARG A N 1
ATOM 1713 C CA . ARG A 1 227 ? -6.707 -12.836 18.405 1.00 95.69 227 ARG A CA 1
ATOM 1714 C C . ARG A 1 227 ? -5.579 -11.930 18.881 1.00 95.69 227 ARG A C 1
ATOM 1716 O O . ARG A 1 227 ? -4.777 -12.326 19.722 1.00 95.69 227 ARG A O 1
ATOM 1723 N N . ARG A 1 228 ? -5.555 -10.695 18.383 1.00 94.06 228 ARG A N 1
ATOM 1724 C CA . ARG A 1 228 ? -4.607 -9.650 18.790 1.00 94.06 228 ARG A CA 1
ATOM 1725 C C . ARG A 1 228 ? -5.289 -8.290 18.760 1.00 94.06 228 ARG A C 1
ATOM 1727 O O . ARG A 1 228 ? -6.161 -8.063 17.931 1.00 94.06 228 ARG A O 1
ATOM 1734 N N . PHE A 1 229 ? -4.867 -7.374 19.622 1.00 94.38 229 PHE A N 1
ATOM 1735 C CA . PHE A 1 229 ? -5.330 -5.993 19.595 1.00 94.38 229 PHE A CA 1
ATOM 1736 C C . PHE A 1 229 ? -4.201 -5.010 19.898 1.00 94.38 229 PHE A C 1
ATOM 1738 O O . PHE A 1 229 ? -3.142 -5.393 20.398 1.00 94.38 229 PHE A O 1
ATOM 1745 N N . ILE A 1 230 ? -4.450 -3.746 19.575 1.00 92.94 230 ILE A N 1
ATOM 1746 C CA . ILE A 1 230 ? -3.694 -2.587 20.046 1.00 92.94 230 ILE A CA 1
ATOM 1747 C C . ILE A 1 230 ? -4.678 -1.549 20.574 1.00 92.94 230 ILE A C 1
ATOM 1749 O O . ILE A 1 230 ? -5.753 -1.369 20.004 1.00 92.94 230 ILE A O 1
ATOM 1753 N N . ASP A 1 231 ? -4.328 -0.891 21.672 1.00 92.69 231 ASP A N 1
ATOM 1754 C CA . ASP A 1 231 ? -5.207 0.025 22.394 1.00 92.69 231 ASP A CA 1
ATOM 1755 C C . ASP A 1 231 ? -4.419 1.157 23.075 1.00 92.69 231 ASP A C 1
ATOM 1757 O O . ASP A 1 231 ? -3.206 1.311 22.885 1.00 92.69 231 ASP A O 1
ATOM 1761 N N . GLY A 1 232 ? -5.143 1.980 23.835 1.00 86.81 232 GLY A N 1
ATOM 1762 C CA . GLY A 1 232 ? -4.609 3.108 24.595 1.00 86.81 232 GLY A CA 1
ATOM 1763 C C . GLY A 1 232 ? -3.774 2.753 25.827 1.00 86.81 232 GLY A C 1
ATOM 1764 O O . GLY A 1 232 ? -3.397 3.674 26.546 1.00 86.81 232 GLY A O 1
ATOM 1765 N N . ASN A 1 233 ? -3.496 1.477 26.108 1.00 79.00 233 ASN A N 1
ATOM 1766 C CA . ASN A 1 233 ? -2.758 1.083 27.304 1.00 79.00 233 ASN A CA 1
ATOM 1767 C C . ASN A 1 233 ? -1.232 1.257 27.136 1.00 79.00 233 ASN A C 1
ATOM 1769 O O . ASN A 1 233 ? -0.685 1.085 26.046 1.00 79.00 233 ASN A O 1
ATOM 1773 N N . GLY A 1 234 ? -0.532 1.544 28.237 1.00 73.94 234 GLY A N 1
ATOM 1774 C CA . GLY A 1 234 ? 0.924 1.723 28.294 1.00 73.94 234 GLY A CA 1
ATOM 1775 C C . GLY A 1 234 ? 1.395 3.184 28.280 1.00 73.94 234 GLY A C 1
ATOM 1776 O O . GLY A 1 234 ? 0.645 4.101 27.969 1.00 73.94 234 GLY A O 1
ATOM 1777 N N . VAL A 1 235 ? 2.668 3.407 28.631 1.00 69.81 235 VAL A N 1
ATOM 1778 C CA . VAL A 1 235 ? 3.286 4.754 28.693 1.00 69.81 235 VAL A CA 1
ATOM 1779 C C . VAL A 1 235 ? 3.544 5.332 27.295 1.00 69.81 235 VAL A C 1
ATOM 1781 O O . VAL A 1 235 ? 3.463 6.538 27.089 1.00 69.81 235 VAL A O 1
ATOM 1784 N N . SER A 1 236 ? 3.802 4.464 26.314 1.00 81.31 236 SER A N 1
ATOM 1785 C CA . SER A 1 236 ? 3.787 4.793 24.887 1.00 81.31 236 SER A CA 1
ATOM 1786 C C . SER A 1 236 ? 2.779 3.864 24.205 1.00 81.31 236 SER A C 1
ATOM 1788 O O . SER A 1 236 ? 3.145 2.757 23.800 1.00 81.31 236 SER A O 1
ATOM 1790 N N . PRO A 1 237 ? 1.485 4.238 24.180 1.00 85.62 237 PRO A N 1
ATOM 1791 C CA . PRO A 1 237 ? 0.429 3.337 23.745 1.00 85.62 237 PRO A CA 1
ATOM 1792 C C . PRO A 1 237 ? 0.621 2.834 22.319 1.00 85.62 237 PRO A C 1
ATOM 1794 O O . PRO A 1 237 ? 0.800 3.625 21.390 1.00 85.62 237 PRO A O 1
ATOM 1797 N N . ALA A 1 238 ? 0.497 1.520 22.124 1.00 86.75 238 ALA A N 1
ATOM 1798 C CA . ALA A 1 238 ? 0.668 0.888 20.816 1.00 86.75 238 ALA A CA 1
ATOM 1799 C C . ALA A 1 238 ? -0.323 1.427 19.775 1.00 86.75 238 ALA A C 1
ATOM 1801 O O . ALA A 1 238 ? -0.003 1.484 18.588 1.00 86.75 238 ALA A O 1
ATOM 1802 N N . ILE A 1 239 ? -1.501 1.889 20.204 1.00 90.25 239 ILE A N 1
ATOM 1803 C CA . ILE A 1 239 ? -2.468 2.540 19.318 1.00 90.25 239 ILE A CA 1
ATOM 1804 C C . ILE A 1 239 ? -1.899 3.788 18.616 1.00 90.25 239 ILE A C 1
ATOM 1806 O O . ILE A 1 239 ? -2.387 4.156 17.558 1.00 90.25 239 ILE A O 1
ATOM 1810 N N . LEU A 1 240 ? -0.844 4.437 19.128 1.00 88.81 240 LEU A N 1
ATOM 1811 C CA . LEU A 1 240 ? -0.179 5.559 18.443 1.00 88.81 240 LEU A CA 1
ATOM 1812 C C . LEU A 1 240 ? 0.591 5.136 17.180 1.00 88.81 240 LEU A C 1
ATOM 1814 O O . LEU A 1 240 ? 0.966 5.994 16.389 1.00 88.81 240 LEU A O 1
ATOM 1818 N N . THR A 1 241 ? 0.795 3.834 16.959 1.00 86.38 241 THR A N 1
ATOM 1819 C CA . THR A 1 241 ? 1.386 3.308 15.715 1.00 86.38 241 THR A CA 1
ATOM 1820 C C . THR A 1 241 ? 0.400 3.288 14.544 1.00 86.38 241 THR A C 1
ATOM 1822 O O . THR A 1 241 ? 0.820 3.171 13.393 1.00 86.38 241 THR A O 1
ATOM 1825 N N . ILE A 1 242 ? -0.903 3.435 14.818 1.00 83.94 242 ILE A N 1
ATOM 1826 C CA . ILE A 1 242 ? -1.923 3.629 13.790 1.00 83.94 242 ILE A CA 1
ATOM 1827 C C . ILE A 1 242 ? -1.998 5.125 13.423 1.00 83.94 242 ILE A C 1
ATOM 1829 O O . ILE A 1 242 ? -2.342 5.937 14.289 1.00 83.94 242 ILE A O 1
ATOM 1833 N N . PRO A 1 243 ? -1.743 5.508 12.156 1.00 76.56 243 PRO A N 1
ATOM 1834 C CA . PRO A 1 243 ? -1.992 6.868 11.680 1.00 76.56 243 PRO A CA 1
ATOM 1835 C C . PRO A 1 243 ? -3.502 7.143 11.531 1.00 76.56 243 PRO A C 1
ATOM 1837 O O . PRO A 1 243 ? -4.300 6.213 11.455 1.00 76.56 243 PRO A O 1
ATOM 1840 N N . ASN A 1 244 ? -3.897 8.419 11.443 1.00 80.81 244 ASN A N 1
ATOM 1841 C CA . ASN A 1 244 ? -5.270 8.856 11.123 1.00 80.81 244 ASN A CA 1
ATOM 1842 C C . ASN A 1 244 ? -6.368 8.313 12.065 1.00 80.81 244 ASN A C 1
ATOM 1844 O O . ASN A 1 244 ? -7.365 7.757 11.623 1.00 80.81 244 ASN A O 1
ATOM 1848 N N . ARG A 1 245 ? -6.205 8.465 13.384 1.00 89.56 245 ARG A N 1
ATOM 1849 C CA . ARG A 1 245 ? -7.149 7.915 14.383 1.00 89.56 245 ARG A CA 1
ATOM 1850 C C . ARG A 1 245 ? -8.333 8.801 14.726 1.00 89.56 245 ARG A C 1
ATOM 1852 O O . ARG A 1 245 ? -9.307 8.311 15.297 1.00 89.56 245 ARG A O 1
ATOM 1859 N N . ASP A 1 246 ? -8.210 10.090 14.457 1.00 90.62 246 ASP A N 1
ATOM 1860 C CA . ASP A 1 246 ? -9.284 11.048 14.645 1.00 90.62 246 ASP A CA 1
ATOM 1861 C C . ASP A 1 246 ? -10.143 11.017 13.377 1.00 90.62 246 ASP A C 1
ATOM 1863 O O . ASP A 1 246 ? -9.699 11.398 12.294 1.00 90.62 246 ASP A O 1
ATOM 1867 N N . VAL A 1 247 ? -11.359 10.490 13.502 1.00 91.81 247 VAL A N 1
ATOM 1868 C CA . VAL A 1 247 ? -12.294 10.305 12.394 1.00 91.81 247 VAL A CA 1
ATOM 1869 C C . VAL A 1 247 ? -13.263 11.487 12.367 1.00 91.81 247 VAL A C 1
ATOM 1871 O O . VAL A 1 247 ? -14.056 11.642 13.303 1.00 91.81 247 VAL A O 1
ATOM 1874 N N . PRO A 1 248 ? -13.230 12.345 11.331 1.00 89.25 248 PRO A N 1
ATOM 1875 C CA . PRO A 1 248 ? -14.064 13.541 11.288 1.00 89.25 248 PRO A CA 1
ATOM 1876 C C . PRO A 1 248 ? -15.563 13.224 11.300 1.00 89.25 248 PRO A C 1
ATOM 1878 O O . PRO A 1 248 ? -16.001 12.165 10.844 1.00 89.25 248 PRO A O 1
ATOM 1881 N N . ALA A 1 249 ? -16.359 14.173 11.795 1.00 89.94 249 ALA A N 1
ATOM 1882 C CA . ALA A 1 249 ? -17.815 14.142 11.705 1.00 89.94 249 ALA A CA 1
ATOM 1883 C C . ALA A 1 249 ? -18.258 14.069 10.238 1.00 89.94 249 ALA A C 1
ATOM 1885 O O . ALA A 1 249 ? -17.862 14.918 9.441 1.00 89.94 249 ALA A O 1
ATOM 1886 N N . SER A 1 250 ? -19.075 13.074 9.881 1.00 89.69 250 SER A N 1
ATOM 1887 C CA . SER A 1 250 ? -19.510 12.838 8.491 1.00 89.69 250 SER A CA 1
ATOM 1888 C C . SER A 1 250 ? -18.347 12.661 7.495 1.00 89.69 250 SER A C 1
ATOM 1890 O O . SER A 1 250 ? -18.513 12.881 6.297 1.00 89.69 250 SER A O 1
ATOM 1892 N N . GLY A 1 251 ? -17.164 12.279 7.988 1.00 90.19 251 GLY A N 1
ATOM 1893 C CA . GLY A 1 251 ? -15.954 12.070 7.198 1.00 90.19 251 GLY A CA 1
ATOM 1894 C C . GLY A 1 251 ? -15.699 10.601 6.876 1.00 90.19 251 GLY A C 1
ATOM 1895 O O . GLY A 1 251 ? -16.337 9.696 7.413 1.00 90.19 251 GLY A O 1
ATOM 1896 N N . THR A 1 252 ? -14.732 10.358 5.994 1.00 92.38 252 THR A N 1
ATOM 1897 C CA . THR A 1 252 ? -14.187 9.020 5.737 1.00 92.38 252 THR A CA 1
ATOM 1898 C C . THR A 1 252 ? -12.674 9.073 5.858 1.00 92.38 252 THR A C 1
ATOM 1900 O O . THR A 1 252 ? -12.061 10.022 5.375 1.00 92.38 252 THR A O 1
ATOM 1903 N N . ILE A 1 253 ? -12.086 8.072 6.504 1.00 93.19 253 ILE A N 1
ATOM 1904 C CA . ILE A 1 253 ? -10.632 7.905 6.592 1.00 93.19 253 ILE A CA 1
ATOM 1905 C C . ILE A 1 253 ? -10.215 6.558 6.009 1.00 93.19 253 ILE A C 1
ATOM 1907 O O . ILE A 1 253 ? -11.013 5.617 5.975 1.00 93.19 253 ILE A O 1
ATOM 1911 N N . LEU A 1 254 ? -8.948 6.460 5.611 1.00 92.94 254 LEU A N 1
ATOM 1912 C CA . LEU A 1 254 ? -8.305 5.204 5.256 1.00 92.94 254 LEU A CA 1
ATOM 1913 C C . LEU A 1 254 ? -7.331 4.792 6.362 1.00 92.94 254 LEU A C 1
ATOM 1915 O O . LEU A 1 254 ? -6.379 5.511 6.672 1.00 92.94 254 LEU A O 1
ATOM 1919 N N . LEU A 1 255 ? -7.547 3.612 6.937 1.00 93.06 255 LEU A N 1
ATOM 1920 C CA . LEU A 1 255 ? -6.588 2.970 7.821 1.00 93.06 255 LEU A CA 1
ATOM 1921 C C . LEU A 1 255 ? -5.770 1.943 7.029 1.00 93.06 255 LEU A C 1
ATOM 1923 O O . LEU A 1 255 ? -6.268 0.876 6.675 1.00 93.06 255 LEU A O 1
ATOM 1927 N N . LEU A 1 256 ? -4.510 2.286 6.759 1.00 90.06 256 LEU A N 1
ATOM 1928 C CA . LEU A 1 256 ? -3.595 1.498 5.930 1.00 90.06 256 LEU A CA 1
ATOM 1929 C C . LEU A 1 256 ? -3.091 0.245 6.657 1.00 90.06 256 LEU A C 1
ATOM 1931 O O . LEU A 1 256 ? -2.424 0.360 7.687 1.00 90.06 256 LEU A O 1
ATOM 1935 N N . ASN A 1 257 ? -3.354 -0.930 6.082 1.00 89.69 257 ASN A N 1
ATOM 1936 C CA . ASN A 1 257 ? -2.789 -2.232 6.467 1.00 89.69 257 ASN A CA 1
ATOM 1937 C C . ASN A 1 257 ? -2.543 -2.485 7.955 1.00 89.69 257 ASN A C 1
ATOM 1939 O O . ASN A 1 257 ? -1.412 -2.796 8.347 1.00 89.69 257 ASN A O 1
ATOM 1943 N N . PRO A 1 258 ? -3.579 -2.370 8.804 1.00 90.81 258 PRO A N 1
ATOM 1944 C CA . PRO A 1 258 ? -3.377 -2.540 10.223 1.00 90.81 258 PRO A CA 1
ATOM 1945 C C . PRO A 1 258 ? -3.212 -4.021 10.595 1.00 90.81 258 PRO A C 1
ATOM 1947 O O . PRO A 1 258 ? -3.982 -4.875 10.167 1.00 90.81 258 PRO A O 1
ATOM 1950 N N . LEU A 1 259 ? -2.236 -4.309 11.464 1.00 91.31 259 LEU A N 1
ATOM 1951 C CA . LEU A 1 259 ? -1.945 -5.653 11.995 1.00 91.31 259 LEU A CA 1
ATOM 1952 C C . LEU A 1 259 ? -1.775 -6.738 10.901 1.00 91.31 259 LEU A C 1
ATOM 1954 O O . LEU A 1 259 ? -2.476 -7.748 10.933 1.00 91.31 259 LEU A O 1
ATOM 1958 N N . PRO A 1 260 ? -0.842 -6.572 9.944 1.00 91.69 260 PRO A N 1
ATOM 1959 C CA . PRO A 1 260 ? -0.851 -7.364 8.716 1.00 91.69 260 PRO A CA 1
ATOM 1960 C C . PRO A 1 260 ? -0.131 -8.714 8.816 1.00 91.69 260 PRO A C 1
ATOM 1962 O O . PRO A 1 260 ? -0.304 -9.547 7.938 1.00 91.69 260 PRO A O 1
ATOM 1965 N N . VAL A 1 261 ? 0.699 -8.949 9.837 1.00 93.06 261 VAL A N 1
ATOM 1966 C CA . VAL A 1 261 ? 1.568 -10.139 9.910 1.00 93.06 261 VAL A CA 1
ATOM 1967 C C . VAL A 1 261 ? 0.950 -11.226 10.786 1.00 93.06 261 VAL A C 1
ATOM 1969 O O . VAL A 1 261 ? 0.600 -10.966 11.940 1.00 93.06 261 VAL A O 1
ATOM 1972 N N . PHE A 1 262 ? 0.901 -12.448 10.256 1.00 95.06 262 PHE A N 1
ATOM 1973 C CA . PHE A 1 262 ? 0.348 -13.638 10.900 1.00 95.06 262 PHE A CA 1
ATOM 1974 C C . PHE A 1 262 ? 1.326 -14.828 10.843 1.00 95.06 262 PHE A C 1
ATOM 1976 O O . PHE A 1 262 ? 2.166 -14.892 9.939 1.00 95.06 262 PHE A O 1
ATOM 1983 N N . PRO A 1 263 ? 1.228 -15.788 11.785 1.00 94.06 263 PRO A N 1
ATOM 1984 C CA . PRO A 1 263 ? 1.990 -17.037 11.735 1.00 94.06 263 PRO A CA 1
ATOM 1985 C C . PRO A 1 263 ? 1.749 -17.846 10.450 1.00 94.06 263 PRO A C 1
ATOM 1987 O O . PRO A 1 263 ? 0.663 -17.812 9.873 1.00 94.06 263 PRO A O 1
ATOM 1990 N N . ALA A 1 264 ? 2.763 -18.597 10.010 1.00 93.12 264 ALA A N 1
ATOM 1991 C CA . ALA A 1 264 ? 2.720 -19.385 8.772 1.00 93.12 264 ALA A CA 1
ATOM 1992 C C . ALA A 1 264 ? 1.674 -20.513 8.790 1.00 93.12 264 ALA A C 1
ATOM 1994 O O . ALA A 1 264 ? 1.145 -20.875 7.741 1.00 93.12 264 ALA A O 1
ATOM 1995 N N . ASP A 1 265 ? 1.405 -21.071 9.965 1.00 91.56 265 ASP A N 1
ATOM 1996 C CA . ASP A 1 265 ? 0.533 -22.217 10.223 1.00 91.56 265 ASP A CA 1
ATOM 1997 C C . ASP A 1 265 ? -0.926 -21.831 10.507 1.00 91.56 265 ASP A C 1
ATOM 1999 O O . ASP A 1 265 ? -1.784 -22.707 10.607 1.00 91.56 265 ASP A O 1
ATOM 2003 N N . LEU A 1 266 ? -1.226 -20.532 10.601 1.00 94.19 266 LEU A N 1
ATOM 2004 C CA . LEU A 1 266 ? -2.573 -20.046 10.867 1.00 94.19 266 LEU A CA 1
ATOM 2005 C C . LEU A 1 266 ? -3.451 -20.104 9.603 1.00 94.19 266 LEU A C 1
ATOM 2007 O O . LEU A 1 266 ? -3.082 -19.587 8.545 1.00 94.19 266 LEU A O 1
ATOM 2011 N N . ASP A 1 267 ? -4.640 -20.698 9.730 1.00 93.38 267 ASP A N 1
ATOM 2012 C CA . ASP A 1 267 ? -5.677 -20.686 8.694 1.00 93.38 267 ASP A CA 1
ATOM 2013 C C . ASP A 1 267 ? -6.455 -19.361 8.729 1.00 93.38 267 ASP A C 1
ATOM 2015 O O . ASP A 1 267 ? -7.270 -19.125 9.621 1.00 93.38 267 ASP A O 1
ATOM 2019 N N . LEU A 1 268 ? -6.199 -18.481 7.757 1.00 95.31 268 LEU A N 1
ATOM 2020 C CA . LEU A 1 268 ? -6.872 -17.184 7.622 1.00 95.31 268 LEU A CA 1
ATOM 2021 C C . LEU A 1 268 ? -8.227 -17.295 6.892 1.00 95.31 268 LEU A C 1
ATOM 2023 O O . LEU A 1 268 ? -8.514 -16.486 6.012 1.00 95.31 268 LEU A O 1
ATOM 2027 N N . ALA A 1 269 ? -9.066 -18.280 7.224 1.00 95.50 269 ALA A N 1
ATOM 2028 C CA . ALA A 1 269 ? -10.330 -18.512 6.515 1.00 95.50 269 ALA A CA 1
ATOM 2029 C C . ALA A 1 269 ? -11.314 -17.331 6.636 1.00 95.50 269 ALA A C 1
ATOM 2031 O O . ALA A 1 269 ? -11.951 -16.932 5.652 1.00 95.50 269 ALA A O 1
ATOM 2032 N N . ARG A 1 270 ? -11.435 -16.750 7.838 1.00 97.06 270 ARG A N 1
ATOM 2033 C CA . ARG A 1 270 ? -12.158 -15.490 8.072 1.00 97.06 270 ARG A CA 1
ATOM 2034 C C . ARG A 1 270 ? -11.389 -14.608 9.046 1.00 97.06 270 ARG A C 1
ATOM 2036 O O . ARG A 1 270 ? -11.000 -15.047 10.124 1.00 97.06 270 ARG A O 1
ATOM 2043 N N . VAL A 1 271 ? -11.197 -13.348 8.678 1.00 97.94 271 VAL A N 1
ATOM 2044 C CA . VAL A 1 271 ? -10.495 -12.344 9.479 1.00 97.94 271 VAL A CA 1
ATOM 2045 C C . VAL A 1 271 ? -11.463 -11.220 9.806 1.00 97.94 271 VAL A C 1
ATOM 2047 O O . VAL A 1 271 ? -11.946 -10.523 8.914 1.00 97.94 271 VAL A O 1
ATOM 2050 N N . ARG A 1 272 ? -11.741 -11.039 11.095 1.00 97.69 272 ARG A N 1
ATOM 2051 C CA . ARG A 1 272 ? -12.619 -9.998 11.620 1.00 97.69 272 ARG A CA 1
ATOM 2052 C C . ARG A 1 272 ? -11.803 -8.874 12.236 1.00 97.69 272 ARG A C 1
ATOM 2054 O O . ARG A 1 272 ? -11.042 -9.103 13.176 1.00 97.69 272 ARG A O 1
ATOM 2061 N N . PHE A 1 273 ? -12.020 -7.663 11.744 1.00 98.19 273 PHE A N 1
ATOM 2062 C CA . PHE A 1 273 ? -11.537 -6.427 12.342 1.00 98.19 273 PHE A CA 1
ATOM 2063 C C . PHE A 1 273 ? -12.639 -5.821 13.199 1.00 98.19 273 PHE A C 1
ATOM 2065 O O . PHE A 1 273 ? -13.769 -5.657 12.744 1.00 98.19 273 PHE A O 1
ATOM 2072 N N . GLU A 1 274 ? -12.303 -5.475 14.432 1.00 97.69 274 GLU A N 1
ATOM 2073 C CA . GLU A 1 274 ? -13.175 -4.785 15.373 1.00 97.69 274 GLU A CA 1
ATOM 2074 C C . GLU A 1 274 ? -12.491 -3.489 15.805 1.00 97.69 274 GLU A C 1
ATOM 2076 O O . GLU A 1 274 ? -11.345 -3.495 16.257 1.00 97.69 274 GLU A O 1
ATOM 2081 N N . ILE A 1 275 ? -13.181 -2.375 15.588 1.00 97.31 275 ILE A N 1
ATOM 2082 C CA . ILE A 1 275 ? -12.684 -1.016 15.776 1.00 97.31 275 ILE A CA 1
ATOM 2083 C C . ILE A 1 275 ? -13.533 -0.380 16.863 1.00 97.31 275 ILE A C 1
ATOM 2085 O O . ILE A 1 275 ? -14.72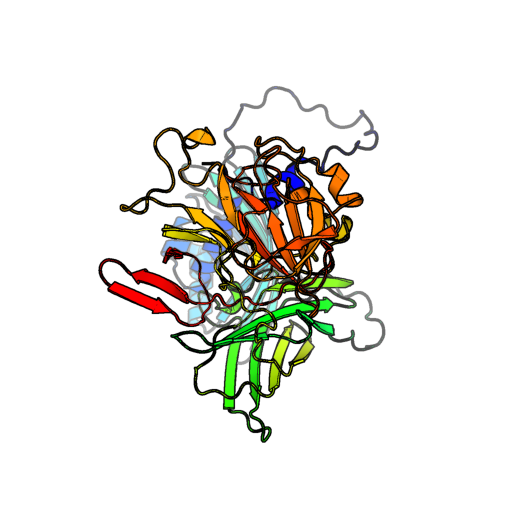3 -0.129 16.659 1.00 97.31 275 ILE A O 1
ATOM 2089 N N . GLU A 1 276 ? -12.926 -0.134 18.014 1.00 95.25 276 GLU A N 1
ATOM 2090 C CA . GLU A 1 276 ? -13.569 0.586 19.104 1.00 95.25 276 GLU A CA 1
ATOM 2091 C C . GLU A 1 276 ? -13.274 2.079 18.954 1.00 95.25 276 GLU A C 1
ATOM 2093 O O . GLU A 1 276 ? -12.127 2.504 18.753 1.00 95.25 276 GLU A O 1
ATOM 2098 N N . PHE A 1 277 ? -14.339 2.866 19.041 1.00 93.75 277 PHE A N 1
ATOM 2099 C CA . PHE A 1 277 ? -14.305 4.314 19.136 1.00 93.75 277 PHE A CA 1
ATOM 2100 C C . PHE A 1 277 ? -14.544 4.743 20.588 1.00 93.75 277 PHE A C 1
ATOM 2102 O O . PHE A 1 277 ? -14.676 3.920 21.493 1.00 93.75 277 PHE A O 1
ATOM 2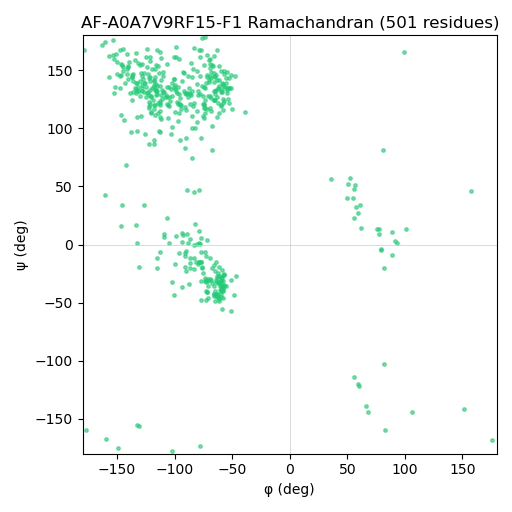109 N N . ASP A 1 278 ? -14.589 6.048 20.824 1.00 88.50 278 ASP A N 1
ATOM 2110 C CA . ASP A 1 278 ? -14.889 6.635 22.127 1.00 88.50 278 ASP A CA 1
ATOM 2111 C C . ASP A 1 278 ? -16.319 6.348 22.626 1.00 88.50 278 ASP A C 1
ATOM 2113 O O . ASP A 1 278 ? -16.552 6.397 23.832 1.00 88.50 278 ASP A O 1
ATOM 2117 N N . ASP A 1 279 ? -17.263 6.038 21.732 1.00 85.31 279 ASP A N 1
ATOM 2118 C CA . ASP A 1 279 ? -18.687 5.852 22.048 1.00 85.31 279 ASP A CA 1
ATOM 2119 C C . ASP A 1 279 ? -19.321 4.566 21.481 1.00 85.31 279 ASP A C 1
ATOM 2121 O O . ASP A 1 279 ? -20.383 4.151 21.945 1.00 85.31 279 ASP A O 1
ATOM 2125 N N . VAL A 1 280 ? -18.717 3.940 20.468 1.00 92.19 280 VAL A N 1
ATOM 2126 C CA . VAL A 1 280 ? -19.316 2.826 19.715 1.00 92.19 280 VAL A CA 1
ATOM 2127 C C . VAL A 1 280 ? -18.249 1.885 19.162 1.00 92.19 280 VAL A C 1
ATOM 2129 O O . VAL A 1 280 ? -17.084 2.253 19.044 1.00 92.19 280 VAL A O 1
ATOM 2132 N N . THR A 1 281 ? -18.650 0.682 18.757 1.00 93.25 281 THR A N 1
ATOM 2133 C CA . THR A 1 281 ? -17.785 -0.277 18.060 1.00 93.25 281 THR A CA 1
ATOM 2134 C C . THR A 1 281 ? -18.308 -0.530 16.652 1.00 93.25 281 THR A C 1
ATOM 2136 O O . THR A 1 281 ? -19.510 -0.705 16.446 1.00 93.25 281 THR A O 1
ATOM 2139 N N . ALA A 1 282 ? -17.402 -0.587 15.681 1.00 96.00 282 ALA A N 1
ATOM 2140 C CA . ALA A 1 282 ? -17.680 -1.068 14.334 1.00 96.00 282 ALA A CA 1
ATOM 2141 C C . ALA A 1 282 ? -16.869 -2.334 14.054 1.00 96.00 282 ALA A C 1
ATOM 2143 O O . ALA A 1 282 ? -15.810 -2.552 14.639 1.00 96.00 282 ALA A O 1
ATOM 2144 N N . SER A 1 283 ? -17.342 -3.180 13.142 1.00 96.06 283 SER A N 1
ATOM 2145 C CA . SER A 1 283 ? -16.567 -4.345 12.721 1.00 96.06 283 SER A CA 1
ATOM 2146 C C . SER A 1 283 ? -16.804 -4.688 11.260 1.00 96.06 283 SER A C 1
ATOM 2148 O O . SER A 1 283 ? -17.843 -4.350 10.694 1.00 96.06 283 SER A O 1
ATOM 2150 N N . VAL A 1 284 ? -15.828 -5.358 10.664 1.00 97.50 284 VAL A N 1
ATOM 2151 C CA . VAL A 1 284 ? -15.907 -5.920 9.317 1.00 97.50 284 VAL A CA 1
ATOM 2152 C C . VAL A 1 284 ? -15.201 -7.264 9.302 1.00 97.50 284 VAL A C 1
ATOM 2154 O O . VAL A 1 284 ? -14.221 -7.466 10.017 1.00 97.50 284 VAL A O 1
ATOM 2157 N N . GLU A 1 285 ? -15.698 -8.186 8.492 1.00 96.50 285 GLU A N 1
ATOM 2158 C CA . GLU A 1 285 ? -15.097 -9.499 8.299 1.00 96.50 285 GLU A CA 1
ATOM 2159 C C . GLU A 1 285 ? -14.763 -9.703 6.823 1.00 96.50 285 GLU A C 1
ATOM 2161 O O . GLU A 1 285 ? -15.488 -9.242 5.938 1.00 96.50 285 GLU A O 1
ATOM 2166 N N . VAL A 1 286 ? -13.646 -10.375 6.560 1.00 96.50 286 VAL A N 1
ATOM 2167 C CA . VAL A 1 286 ? -13.193 -10.708 5.212 1.00 96.50 286 VAL A CA 1
ATOM 2168 C C . VAL A 1 286 ? -12.678 -12.141 5.157 1.00 96.50 286 VAL A C 1
ATOM 2170 O O . VAL A 1 286 ? -12.068 -12.628 6.106 1.00 96.50 286 VAL A O 1
ATOM 2173 N N . SER A 1 287 ? -12.888 -12.799 4.021 1.00 97.00 287 SER A N 1
ATOM 2174 C CA . SER A 1 287 ? -12.236 -14.062 3.671 1.00 97.00 287 SER A CA 1
ATOM 2175 C C . SER A 1 287 ? -11.123 -13.775 2.664 1.00 97.00 287 SER A C 1
ATOM 2177 O O . SER A 1 287 ? -11.415 -13.618 1.473 1.00 97.00 287 SER A O 1
ATOM 2179 N N . PRO A 1 288 ? -9.870 -13.605 3.119 1.00 96.75 288 PRO A N 1
ATOM 2180 C CA . PRO A 1 288 ? -8.759 -13.319 2.226 1.00 96.75 288 PRO A CA 1
ATOM 2181 C C . PRO A 1 288 ? -8.422 -14.525 1.348 1.00 96.75 288 PRO A C 1
ATOM 2183 O O . PRO A 1 288 ? -8.671 -15.675 1.709 1.00 96.75 288 PRO A O 1
ATOM 2186 N N . ILE A 1 289 ? -7.817 -14.257 0.192 1.00 95.31 289 ILE A N 1
ATOM 2187 C CA . ILE A 1 289 ? -7.381 -15.296 -0.743 1.00 95.31 289 ILE A CA 1
ATOM 2188 C C . ILE A 1 289 ? -5.879 -15.211 -1.002 1.00 95.31 289 ILE A C 1
ATOM 2190 O O . ILE A 1 289 ? -5.306 -14.126 -1.094 1.00 95.31 289 ILE A O 1
ATOM 2194 N N . VAL A 1 290 ? -5.235 -16.366 -1.163 1.00 93.00 290 VAL A N 1
ATOM 2195 C CA . VAL A 1 290 ? -3.854 -16.420 -1.659 1.00 93.00 290 VAL A CA 1
ATOM 2196 C C . VAL A 1 290 ? -3.886 -16.106 -3.150 1.00 93.00 290 VAL A C 1
ATOM 2198 O O . VAL A 1 290 ? -4.432 -16.888 -3.935 1.00 93.00 290 VAL A O 1
ATOM 2201 N N . TYR A 1 291 ? -3.313 -14.971 -3.546 1.00 93.00 291 TYR A N 1
ATOM 2202 C CA . TYR A 1 291 ? -3.222 -14.627 -4.959 1.00 93.00 291 TYR A CA 1
ATOM 2203 C C . TYR A 1 291 ? -2.224 -15.544 -5.671 1.00 93.00 291 TYR A C 1
ATOM 2205 O O . TYR A 1 291 ? -1.179 -15.902 -5.130 1.00 93.00 291 TYR A O 1
ATOM 2213 N N . ARG A 1 292 ? -2.542 -15.932 -6.905 1.00 92.56 292 ARG A N 1
ATOM 2214 C CA . ARG A 1 292 ? -1.621 -16.639 -7.797 1.00 92.56 292 ARG A CA 1
ATOM 2215 C C . ARG A 1 292 ? -1.635 -15.920 -9.127 1.00 92.56 292 ARG A C 1
ATOM 2217 O O . ARG A 1 292 ? -2.718 -15.724 -9.683 1.00 92.56 292 ARG A O 1
ATOM 2224 N N . ASN A 1 293 ? -0.456 -15.563 -9.633 1.00 94.88 293 ASN A N 1
ATOM 2225 C CA . ASN A 1 293 ? -0.382 -14.970 -10.957 1.00 94.88 293 ASN A CA 1
ATOM 2226 C C . ASN A 1 293 ? -0.971 -15.916 -11.993 1.00 94.88 293 ASN A C 1
ATOM 2228 O O . ASN A 1 293 ? -0.772 -17.134 -11.947 1.00 94.88 293 ASN A O 1
ATOM 2232 N N . ARG A 1 294 ? -1.715 -15.333 -12.925 1.00 96.44 294 ARG A N 1
ATOM 2233 C CA . ARG A 1 294 ? -2.282 -16.058 -14.062 1.00 96.44 294 ARG A CA 1
ATOM 2234 C C . ARG A 1 294 ? -1.273 -16.088 -15.210 1.00 96.44 294 ARG A C 1
ATOM 2236 O O . ARG A 1 294 ? -1.202 -17.073 -15.940 1.00 96.44 294 ARG A O 1
ATOM 2243 N N . ALA A 1 295 ? -0.485 -15.028 -15.358 1.00 96.31 295 ALA A N 1
ATOM 2244 C CA . ALA A 1 295 ? 0.669 -14.935 -16.230 1.00 96.31 295 ALA A CA 1
ATOM 2245 C C . ALA A 1 295 ? 1.934 -15.421 -15.508 1.00 96.31 295 ALA A C 1
ATOM 2247 O O . ALA A 1 295 ? 2.128 -15.193 -14.317 1.00 96.31 295 ALA A O 1
ATOM 2248 N N . LYS A 1 296 ? 2.830 -16.069 -16.254 1.00 96.75 296 LYS A N 1
ATOM 2249 C CA . LYS A 1 296 ? 4.163 -16.434 -15.763 1.00 96.75 296 LYS A CA 1
ATOM 2250 C C . LYS A 1 296 ? 5.101 -15.252 -15.943 1.00 96.75 296 LYS A C 1
ATOM 2252 O O . LYS A 1 296 ? 5.541 -14.995 -17.063 1.00 96.75 296 LYS A O 1
ATOM 2257 N N . LEU A 1 297 ? 5.344 -14.514 -14.868 1.00 97.50 297 LEU A N 1
ATOM 2258 C CA . LEU A 1 297 ? 6.097 -13.265 -14.910 1.00 97.50 297 LEU A CA 1
ATOM 2259 C C . LEU A 1 297 ? 7.595 -13.535 -14.752 1.00 97.50 297 LEU A C 1
ATOM 2261 O O . LEU A 1 297 ? 8.020 -14.159 -13.790 1.00 97.50 297 LEU A O 1
ATOM 2265 N N . GLN A 1 298 ? 8.410 -13.028 -15.669 1.00 96.94 298 GLN A N 1
ATOM 2266 C CA . GLN A 1 298 ? 9.860 -12.898 -15.497 1.00 96.94 298 GLN A CA 1
ATOM 2267 C C . GLN A 1 298 ? 10.192 -11.486 -15.011 1.00 96.94 298 GLN A C 1
ATOM 2269 O O . GLN A 1 298 ? 9.399 -10.565 -15.205 1.00 96.94 298 GLN A O 1
ATOM 2274 N N . LEU A 1 299 ? 11.365 -11.282 -14.409 1.00 97.62 299 LEU A N 1
ATOM 2275 C CA . LEU A 1 299 ? 11.789 -9.929 -14.041 1.00 97.62 299 LEU A CA 1
ATOM 2276 C C . LEU A 1 299 ? 11.879 -9.036 -15.294 1.00 97.62 299 LEU A C 1
ATOM 2278 O O . LEU A 1 299 ? 12.512 -9.429 -16.278 1.00 97.62 299 LEU A O 1
ATOM 2282 N N . PRO A 1 300 ? 11.295 -7.825 -15.266 1.00 97.81 300 PRO A N 1
ATOM 2283 C CA . PRO A 1 300 ? 11.223 -6.950 -16.436 1.00 97.81 300 PRO A CA 1
ATOM 2284 C C . PRO A 1 300 ? 12.538 -6.214 -16.736 1.00 97.81 300 PRO A C 1
ATOM 2286 O O . PRO A 1 300 ? 12.621 -5.457 -17.703 1.00 97.81 300 PRO A O 1
ATOM 2289 N N . VAL A 1 301 ? 13.580 -6.446 -15.933 1.00 97.88 301 VAL A N 1
ATOM 2290 C CA . VAL A 1 301 ? 14.935 -5.924 -16.135 1.00 97.88 301 VAL A CA 1
ATOM 2291 C C . VAL A 1 301 ? 15.930 -7.070 -15.968 1.00 97.88 301 VAL A C 1
ATOM 2293 O O . VAL A 1 301 ? 15.806 -7.889 -15.055 1.00 97.88 301 VAL A O 1
ATOM 2296 N N . ARG A 1 302 ? 16.912 -7.146 -16.872 1.00 96.06 302 ARG A N 1
ATOM 2297 C CA . ARG A 1 302 ? 17.973 -8.163 -16.832 1.00 96.06 302 ARG A CA 1
ATOM 2298 C C . ARG A 1 302 ? 19.133 -7.741 -15.937 1.00 96.06 302 ARG A C 1
ATOM 2300 O O . ARG A 1 302 ? 19.401 -6.552 -15.780 1.00 96.06 302 ARG A O 1
ATOM 2307 N N . GLY A 1 303 ? 19.876 -8.726 -15.440 1.00 95.69 303 GLY A N 1
ATOM 2308 C CA . GLY A 1 303 ? 21.067 -8.497 -14.630 1.00 95.69 303 GLY A CA 1
ATOM 2309 C C . GLY A 1 303 ? 20.748 -8.227 -13.164 1.00 95.69 303 GLY A C 1
ATOM 2310 O O . GLY A 1 303 ? 19.694 -8.620 -12.659 1.00 95.69 303 GLY A O 1
ATOM 2311 N N . ARG A 1 304 ? 21.706 -7.611 -12.469 1.00 97.31 304 ARG A N 1
ATOM 2312 C CA . ARG A 1 304 ? 21.663 -7.401 -11.022 1.00 97.31 304 ARG A CA 1
ATOM 2313 C C . ARG A 1 304 ? 20.919 -6.118 -10.668 1.00 97.31 304 ARG A C 1
ATOM 2315 O O . ARG A 1 304 ? 21.234 -5.053 -11.193 1.00 97.31 304 ARG A O 1
ATOM 2322 N N . LEU A 1 305 ? 19.968 -6.232 -9.750 1.00 97.81 305 LEU A N 1
ATOM 2323 C CA . LEU A 1 305 ? 19.073 -5.162 -9.328 1.00 97.81 305 LEU A CA 1
ATOM 2324 C C . LEU A 1 305 ? 19.078 -5.057 -7.802 1.00 97.81 305 LEU A C 1
ATOM 2326 O O . LEU A 1 305 ? 19.180 -6.076 -7.114 1.00 97.81 305 LEU A O 1
ATOM 2330 N N . ILE A 1 306 ? 18.911 -3.844 -7.287 1.00 97.44 306 ILE A N 1
ATOM 2331 C CA . ILE A 1 306 ? 18.323 -3.624 -5.967 1.00 97.44 306 ILE A CA 1
ATOM 2332 C C . ILE A 1 306 ? 16.840 -3.294 -6.154 1.00 97.44 306 ILE A C 1
ATOM 2334 O O . ILE A 1 306 ? 16.467 -2.528 -7.046 1.00 97.44 306 ILE A O 1
ATOM 2338 N N . VAL A 1 307 ? 15.994 -3.902 -5.330 1.00 97.06 307 VAL A N 1
ATOM 2339 C CA . VAL A 1 307 ? 14.583 -3.530 -5.203 1.00 97.06 307 VAL A CA 1
ATOM 2340 C C . VAL A 1 307 ? 14.538 -2.337 -4.257 1.00 97.06 307 VAL A C 1
ATOM 2342 O O . VAL A 1 307 ? 14.712 -2.500 -3.052 1.00 97.06 307 VAL A O 1
ATOM 2345 N N . TRP A 1 308 ? 14.421 -1.127 -4.797 1.00 95.75 308 TRP A N 1
ATOM 2346 C CA . TRP A 1 308 ? 14.458 0.097 -3.992 1.00 95.75 308 TRP A CA 1
ATOM 2347 C C . TRP A 1 308 ? 13.194 0.248 -3.145 1.00 95.75 308 TRP A C 1
ATOM 2349 O O . TRP A 1 308 ? 13.278 0.501 -1.946 1.00 95.75 308 TRP A O 1
ATOM 2359 N N . ASP A 1 309 ? 12.047 0.021 -3.777 1.00 94.62 309 ASP A N 1
ATOM 2360 C CA . ASP A 1 309 ? 10.731 -0.094 -3.155 1.00 94.62 309 ASP A CA 1
ATOM 2361 C C . ASP A 1 309 ? 10.071 -1.343 -3.743 1.00 94.62 309 ASP A C 1
ATOM 2363 O O . ASP A 1 309 ? 10.229 -1.619 -4.935 1.00 94.62 309 ASP A O 1
ATOM 2367 N N . GLY A 1 310 ? 9.398 -2.132 -2.918 1.00 91.31 310 GLY A N 1
ATOM 2368 C CA . GLY A 1 310 ? 8.729 -3.364 -3.318 1.00 91.31 310 GLY A CA 1
ATOM 2369 C C . GLY A 1 310 ? 7.298 -3.422 -2.805 1.00 91.31 310 GLY A C 1
ATOM 2370 O O . GLY A 1 310 ? 6.674 -2.417 -2.503 1.00 91.31 310 GLY A O 1
ATOM 2371 N N . HIS A 1 311 ? 6.760 -4.624 -2.677 1.00 85.50 311 HIS A N 1
ATOM 2372 C CA . HIS A 1 311 ? 5.373 -4.835 -2.256 1.00 85.50 311 HIS A CA 1
ATOM 2373 C C . HIS A 1 311 ? 5.173 -5.054 -0.740 1.00 85.50 311 HIS A C 1
ATOM 2375 O O . HIS A 1 311 ? 4.076 -5.413 -0.298 1.00 85.50 311 HIS A O 1
ATOM 2381 N N . ASP A 1 312 ? 6.213 -4.836 0.069 1.00 86.00 312 ASP A N 1
ATOM 2382 C CA . ASP A 1 312 ? 6.168 -5.028 1.519 1.00 86.00 312 ASP A CA 1
ATOM 2383 C C . ASP A 1 312 ? 5.437 -3.893 2.270 1.00 86.00 312 ASP A C 1
ATOM 2385 O O . ASP A 1 312 ? 4.944 -2.916 1.707 1.00 86.00 312 ASP A O 1
ATOM 2389 N N . LEU A 1 313 ? 5.319 -4.043 3.593 1.00 81.06 313 LEU A N 1
ATOM 2390 C CA . LEU A 1 313 ? 4.525 -3.156 4.448 1.00 81.06 313 LEU A CA 1
ATOM 2391 C C . LEU A 1 313 ? 5.004 -1.696 4.456 1.00 81.06 313 LEU A C 1
ATOM 2393 O O . LEU A 1 313 ? 4.191 -0.788 4.673 1.00 81.06 313 LEU A O 1
ATOM 2397 N N . LEU A 1 314 ? 6.311 -1.476 4.319 1.00 83.94 314 LEU A N 1
ATOM 2398 C CA . LEU A 1 314 ? 6.913 -0.153 4.470 1.00 83.94 314 LEU A CA 1
ATOM 2399 C C . LEU A 1 314 ? 7.103 0.563 3.135 1.00 83.94 314 LEU A C 1
ATOM 2401 O O . LEU A 1 314 ? 7.397 1.759 3.148 1.00 83.94 314 LEU A O 1
ATOM 2405 N N . ALA A 1 315 ? 6.860 -0.133 2.028 1.00 88.81 315 ALA A N 1
ATOM 2406 C CA . ALA A 1 315 ? 6.912 0.425 0.693 1.00 88.81 315 ALA A CA 1
ATOM 2407 C C . ALA A 1 315 ? 6.009 1.652 0.539 1.00 88.81 315 ALA A C 1
ATOM 2409 O O . ALA A 1 315 ? 4.837 1.653 0.943 1.00 88.81 315 ALA A O 1
ATOM 2410 N N . HIS A 1 316 ? 6.539 2.715 -0.059 1.00 88.19 316 HIS A N 1
ATOM 2411 C CA . HIS A 1 316 ? 5.798 3.969 -0.170 1.00 88.19 316 HIS A CA 1
ATOM 2412 C C . HIS A 1 316 ? 4.637 3.865 -1.166 1.00 88.19 316 HIS A C 1
ATOM 2414 O O . HIS A 1 316 ? 3.588 4.464 -0.917 1.00 88.19 316 HIS A O 1
ATOM 2420 N N . HIS A 1 317 ? 4.762 3.040 -2.214 1.00 91.44 317 HIS A N 1
ATOM 2421 C CA . HIS A 1 317 ? 3.668 2.763 -3.158 1.00 91.44 317 HIS A CA 1
ATOM 2422 C C . HIS A 1 317 ? 2.460 2.106 -2.480 1.00 91.44 317 HIS A C 1
ATOM 2424 O O . HIS A 1 317 ? 1.300 2.362 -2.819 1.00 91.44 317 HIS A O 1
ATOM 2430 N N . ARG A 1 318 ? 2.713 1.292 -1.448 1.00 89.06 318 ARG A N 1
ATOM 2431 C CA . ARG A 1 318 ? 1.651 0.685 -0.644 1.00 89.06 318 ARG A CA 1
ATOM 2432 C C . ARG A 1 318 ? 0.961 1.697 0.270 1.00 89.06 318 ARG A C 1
ATOM 2434 O O . ARG A 1 318 ? -0.237 1.572 0.528 1.00 89.06 318 ARG A O 1
ATOM 2441 N N . ARG A 1 319 ? 1.690 2.705 0.750 1.00 87.38 319 ARG A N 1
ATOM 2442 C CA . ARG A 1 319 ? 1.219 3.706 1.720 1.00 87.38 319 ARG A CA 1
ATOM 2443 C C . ARG A 1 319 ? 0.579 4.927 1.050 1.00 87.38 319 ARG A C 1
ATOM 2445 O O . ARG A 1 319 ? 0.857 6.066 1.419 1.00 87.38 319 ARG A O 1
ATOM 2452 N N . TRP A 1 320 ? -0.301 4.675 0.085 1.00 86.69 320 TRP A N 1
ATOM 2453 C CA . TRP A 1 320 ? -1.030 5.696 -0.664 1.00 86.69 320 TRP A CA 1
ATOM 2454 C C . TRP A 1 320 ? -2.457 5.878 -0.130 1.00 86.69 320 TRP A C 1
ATOM 2456 O O . TRP A 1 320 ? -3.289 4.977 -0.246 1.00 86.69 320 TRP A O 1
ATOM 2466 N N . ASP A 1 321 ? -2.746 7.052 0.440 1.00 89.38 321 ASP A N 1
ATOM 2467 C CA . ASP A 1 321 ? -4.090 7.424 0.896 1.00 89.38 321 ASP A CA 1
ATOM 2468 C C . ASP A 1 321 ? -4.872 8.123 -0.224 1.00 89.38 321 ASP A C 1
ATOM 2470 O O . ASP A 1 321 ? -4.822 9.342 -0.391 1.00 89.38 321 ASP A O 1
ATOM 2474 N N . TYR A 1 322 ? -5.615 7.332 -0.998 1.00 88.56 322 TYR A N 1
ATOM 2475 C CA . TYR A 1 322 ? -6.472 7.832 -2.076 1.00 88.56 322 TYR A CA 1
ATOM 2476 C C . TYR A 1 322 ? -7.746 8.538 -1.575 1.00 88.56 322 TYR A C 1
ATOM 2478 O O . TYR A 1 322 ? -8.468 9.120 -2.384 1.00 88.56 322 TYR A O 1
ATOM 2486 N N . LEU A 1 323 ? -8.033 8.522 -0.265 1.00 88.00 323 LEU A N 1
ATOM 2487 C CA . LEU A 1 323 ? -9.158 9.250 0.330 1.00 88.00 323 LEU A CA 1
ATOM 2488 C C . LEU A 1 323 ? -8.782 10.659 0.800 1.00 88.00 323 LEU A C 1
ATOM 2490 O O . LEU A 1 323 ? -9.677 11.454 1.095 1.00 88.00 323 LEU A O 1
ATOM 2494 N N . PHE A 1 324 ? -7.493 11.001 0.826 1.00 85.06 324 PHE A N 1
ATOM 2495 C CA . PHE A 1 324 ? -7.033 12.358 1.102 1.00 85.06 324 PHE A CA 1
ATOM 2496 C C . PHE A 1 324 ? -7.607 13.334 0.059 1.00 85.06 324 PHE A C 1
ATOM 2498 O O . PHE A 1 324 ? -7.346 13.182 -1.131 1.00 85.06 324 PHE A O 1
ATOM 2505 N N . GLU A 1 325 ? -8.392 14.332 0.486 1.00 78.81 325 GLU A N 1
ATOM 2506 C CA . GLU A 1 325 ? -9.200 15.196 -0.403 1.00 78.81 325 GLU A CA 1
ATOM 2507 C C . GLU A 1 325 ? -8.437 15.779 -1.610 1.00 78.81 325 GLU A C 1
ATOM 2509 O O . GLU A 1 325 ? -8.957 15.684 -2.724 1.00 78.81 325 GLU A O 1
ATOM 2514 N N . PRO A 1 326 ? -7.194 16.293 -1.475 1.00 76.31 326 PRO A N 1
ATOM 2515 C CA . PRO A 1 326 ? -6.421 16.732 -2.636 1.00 76.31 326 PRO A CA 1
ATOM 2516 C C . PRO A 1 326 ? -6.191 15.634 -3.678 1.00 76.31 326 PRO A C 1
ATOM 2518 O O . PRO A 1 326 ? -6.238 15.919 -4.866 1.00 76.31 326 PRO A O 1
ATOM 2521 N N . ILE A 1 327 ? -5.969 14.388 -3.253 1.00 77.69 327 ILE A N 1
ATOM 2522 C CA . ILE A 1 327 ? -5.784 13.231 -4.138 1.00 77.69 327 ILE A CA 1
ATOM 2523 C C . ILE A 1 327 ? -7.138 12.765 -4.684 1.00 77.69 327 ILE A C 1
ATOM 2525 O O . ILE A 1 327 ? -7.295 12.597 -5.895 1.00 77.69 327 ILE A O 1
ATOM 2529 N N . ARG A 1 328 ? -8.143 12.612 -3.814 1.00 83.44 328 ARG A N 1
ATOM 2530 C CA . ARG A 1 328 ? -9.481 12.136 -4.191 1.00 83.44 328 ARG A CA 1
ATOM 2531 C C . ARG A 1 328 ? -10.139 13.035 -5.238 1.00 83.44 328 ARG A C 1
ATOM 2533 O O . ARG A 1 328 ? -10.817 12.536 -6.132 1.00 83.44 328 ARG A O 1
ATOM 2540 N N . ALA A 1 329 ? -9.900 14.347 -5.178 1.00 83.81 329 ALA A N 1
ATOM 2541 C CA . ALA A 1 329 ? -10.420 15.320 -6.138 1.00 83.81 329 ALA A CA 1
ATOM 2542 C C . ALA A 1 329 ? -9.943 15.097 -7.588 1.00 83.81 329 ALA A C 1
ATOM 2544 O O . ALA A 1 329 ? -10.591 15.583 -8.516 1.00 83.81 329 ALA A O 1
ATOM 2545 N N . PHE A 1 330 ? -8.846 14.360 -7.805 1.00 82.38 330 PHE A N 1
ATOM 2546 C CA . PHE A 1 330 ? -8.404 13.964 -9.147 1.00 82.38 330 PHE A CA 1
ATOM 2547 C C . PHE A 1 330 ? -9.121 12.717 -9.681 1.00 82.38 330 PHE A C 1
ATOM 2549 O O . PHE A 1 330 ? -9.033 12.446 -10.873 1.00 82.38 330 PHE A O 1
ATOM 2556 N N . GLY A 1 331 ? -9.865 11.990 -8.841 1.00 85.75 331 GLY A N 1
ATOM 2557 C CA . GLY A 1 331 ? -10.617 10.797 -9.241 1.00 85.75 331 GLY A CA 1
ATOM 2558 C C . GLY A 1 331 ? -9.952 9.468 -8.878 1.00 85.75 331 GLY A C 1
ATOM 2559 O O . GLY A 1 331 ? -10.389 8.427 -9.364 1.00 85.75 331 GLY A O 1
ATOM 2560 N N . PHE A 1 332 ? -8.926 9.469 -8.021 1.00 85.81 332 PHE A N 1
ATOM 2561 C CA . PHE A 1 332 ? -8.424 8.230 -7.425 1.00 85.81 332 PHE A CA 1
ATOM 2562 C C . PHE A 1 332 ? -9.495 7.605 -6.521 1.00 85.81 332 PHE A C 1
ATOM 2564 O O . PHE A 1 332 ? -10.099 8.280 -5.689 1.00 85.81 332 PHE A O 1
ATOM 2571 N N . VAL A 1 333 ? -9.716 6.303 -6.687 1.00 88.88 333 VAL A N 1
ATOM 2572 C CA . VAL A 1 333 ? -10.718 5.520 -5.935 1.00 88.88 333 VAL A CA 1
ATOM 2573 C C . VAL A 1 333 ? -10.148 4.210 -5.382 1.00 88.88 333 VAL A C 1
ATOM 2575 O O . VAL A 1 333 ? -10.876 3.404 -4.808 1.00 88.88 333 VAL A O 1
ATOM 2578 N N . SER A 1 334 ? -8.860 3.972 -5.615 1.00 91.69 334 SER A N 1
ATOM 2579 C CA . SER A 1 334 ? -8.166 2.702 -5.420 1.00 91.69 334 SER A CA 1
ATOM 2580 C C . SER A 1 334 ? -6.653 2.944 -5.326 1.00 91.69 334 SER A C 1
ATOM 2582 O O . SER A 1 334 ? -6.183 4.069 -5.533 1.00 91.69 334 SER A O 1
ATOM 2584 N N . ASN A 1 335 ? -5.880 1.893 -5.036 1.00 93.38 335 ASN A N 1
ATOM 2585 C CA . ASN A 1 335 ? -4.420 1.940 -5.085 1.00 93.38 335 ASN A CA 1
ATOM 2586 C C . ASN A 1 335 ? -3.899 0.952 -6.142 1.00 93.38 335 ASN A C 1
ATOM 2588 O O . ASN A 1 335 ? -3.592 -0.208 -5.852 1.00 93.38 335 ASN A O 1
ATOM 2592 N N . ALA A 1 336 ? -3.765 1.434 -7.379 1.00 93.62 336 ALA A N 1
ATOM 2593 C CA . ALA A 1 336 ? -3.158 0.680 -8.476 1.00 93.62 336 ALA A CA 1
ATOM 2594 C C . ALA A 1 336 ? -1.700 0.286 -8.174 1.00 93.62 336 ALA A C 1
ATOM 2596 O O . ALA A 1 336 ? -1.253 -0.789 -8.569 1.00 93.62 336 ALA A O 1
ATOM 2597 N N . ALA A 1 337 ? -0.996 1.124 -7.405 1.00 92.81 337 ALA A N 1
ATOM 2598 C CA . ALA A 1 337 ? 0.413 0.960 -7.089 1.00 92.81 337 ALA A CA 1
ATOM 2599 C C . ALA A 1 337 ? 0.684 0.069 -5.860 1.00 92.81 337 ALA A C 1
ATOM 2601 O O . ALA A 1 337 ? 1.831 -0.104 -5.455 1.00 92.81 337 ALA A O 1
ATOM 2602 N N . ARG A 1 338 ? -0.347 -0.533 -5.260 1.00 92.38 338 ARG A N 1
ATOM 2603 C CA . ARG A 1 338 ? -0.273 -1.237 -3.968 1.00 92.38 338 ARG A CA 1
ATOM 2604 C C . ARG A 1 338 ? 0.841 -2.287 -3.840 1.00 92.38 338 ARG A C 1
ATOM 2606 O O . ARG A 1 338 ? 1.295 -2.532 -2.721 1.00 92.38 338 ARG A O 1
ATOM 2613 N N . TYR A 1 339 ? 1.211 -2.925 -4.947 1.00 94.31 339 TYR A N 1
ATOM 2614 C CA . TYR A 1 339 ? 2.232 -3.977 -5.028 1.00 94.31 339 TYR A CA 1
ATOM 2615 C C . TYR A 1 339 ? 3.297 -3.640 -6.081 1.00 94.31 339 TYR A C 1
ATOM 2617 O O . TYR A 1 339 ? 3.757 -4.520 -6.804 1.00 94.31 339 TYR A O 1
ATOM 2625 N N . SER A 1 340 ? 3.608 -2.356 -6.245 1.00 95.56 340 SER A N 1
ATOM 2626 C CA . SER A 1 340 ? 4.579 -1.910 -7.246 1.00 95.56 340 SER A CA 1
ATOM 2627 C C . SER A 1 340 ? 6.009 -2.129 -6.793 1.00 95.56 340 SER A C 1
ATOM 2629 O O . SER A 1 340 ? 6.281 -2.369 -5.620 1.00 95.56 340 SER A O 1
ATOM 2631 N N . TYR A 1 341 ? 6.922 -1.991 -7.744 1.00 97.00 341 TYR A N 1
ATOM 2632 C CA . TYR A 1 341 ? 8.348 -2.109 -7.522 1.00 97.00 341 TYR A CA 1
ATOM 2633 C C . TYR A 1 341 ? 9.072 -0.967 -8.203 1.00 97.00 341 TYR A C 1
ATOM 2635 O O . TYR A 1 341 ? 8.808 -0.694 -9.373 1.00 97.00 341 TYR A O 1
ATOM 2643 N N . ASP A 1 342 ? 10.065 -0.419 -7.517 1.00 97.88 342 ASP A N 1
ATOM 2644 C CA . ASP A 1 342 ? 11.093 0.416 -8.120 1.00 97.88 342 ASP A CA 1
ATOM 2645 C C . ASP A 1 342 ? 12.363 -0.426 -8.273 1.00 97.88 342 ASP A C 1
ATOM 2647 O O . ASP A 1 342 ? 13.095 -0.695 -7.317 1.00 97.88 342 ASP A O 1
ATOM 2651 N N . LEU A 1 343 ? 12.606 -0.897 -9.496 1.00 98.19 343 LEU A N 1
ATOM 2652 C CA . LEU A 1 343 ? 13.717 -1.783 -9.829 1.00 98.19 343 LEU A CA 1
ATOM 2653 C C . LEU A 1 343 ? 14.906 -0.973 -10.340 1.00 98.19 343 LEU A C 1
ATOM 2655 O O . LEU A 1 343 ? 14.822 -0.300 -11.374 1.00 98.19 343 LEU A O 1
ATOM 2659 N N . VAL A 1 344 ? 16.034 -1.077 -9.638 1.00 98.38 344 VAL A N 1
ATOM 2660 C CA . VAL A 1 344 ? 17.224 -0.262 -9.902 1.00 98.38 344 VAL A CA 1
ATOM 2661 C C . VAL A 1 344 ? 18.412 -1.163 -10.233 1.00 98.38 344 VAL A C 1
ATOM 2663 O O . VAL A 1 344 ? 18.872 -1.912 -9.370 1.00 98.38 344 VAL A O 1
ATOM 2666 N N . PRO A 1 345 ? 18.943 -1.119 -11.465 1.00 98.25 345 PRO A N 1
ATOM 2667 C CA . PRO A 1 345 ? 20.189 -1.798 -11.799 1.00 98.25 345 PRO A CA 1
ATOM 2668 C C . PRO A 1 345 ? 21.368 -1.339 -10.942 1.00 98.25 345 PRO A C 1
ATOM 2670 O O . PRO A 1 345 ? 21.553 -0.144 -10.713 1.00 98.25 345 PRO A O 1
ATOM 2673 N N . VAL A 1 346 ? 22.185 -2.298 -10.505 1.00 97.81 346 VAL A N 1
ATOM 2674 C CA . VAL A 1 346 ? 23.368 -2.057 -9.667 1.00 97.81 346 VAL A CA 1
ATOM 2675 C C . VAL A 1 346 ? 24.597 -2.779 -10.200 1.00 97.81 346 VAL A C 1
ATOM 2677 O O . VAL A 1 346 ? 24.497 -3.791 -10.896 1.00 97.81 346 VAL A O 1
ATOM 2680 N N . ASP A 1 347 ? 25.782 -2.284 -9.847 1.00 95.12 347 ASP A N 1
ATOM 2681 C CA . ASP A 1 347 ? 27.029 -2.988 -10.137 1.00 95.12 347 ASP A CA 1
ATOM 2682 C C . ASP A 1 347 ? 27.314 -4.151 -9.163 1.00 95.12 347 ASP A C 1
ATOM 2684 O O . ASP A 1 347 ? 26.511 -4.536 -8.309 1.00 95.12 347 ASP A O 1
ATOM 2688 N N . ALA A 1 348 ? 28.503 -4.746 -9.296 1.00 91.44 348 ALA A N 1
ATOM 2689 C CA . ALA A 1 348 ? 28.943 -5.846 -8.448 1.00 91.44 348 ALA A CA 1
ATOM 2690 C C . ALA A 1 348 ? 29.073 -5.467 -6.956 1.00 91.44 348 ALA A C 1
ATOM 2692 O O . ALA A 1 348 ? 28.928 -6.346 -6.099 1.00 91.44 348 ALA A O 1
ATOM 2693 N N . ALA A 1 349 ? 29.323 -4.194 -6.645 1.00 91.69 349 ALA A N 1
ATOM 2694 C CA . ALA A 1 349 ? 29.409 -3.679 -5.282 1.00 91.69 349 ALA A CA 1
ATOM 2695 C C . ALA A 1 349 ? 28.038 -3.262 -4.721 1.00 91.69 349 ALA A C 1
ATOM 2697 O O . ALA A 1 349 ? 27.918 -3.059 -3.515 1.00 91.69 349 ALA A O 1
ATOM 2698 N N . GLY A 1 350 ? 27.003 -3.190 -5.564 1.00 92.38 350 GLY A N 1
ATOM 2699 C CA . GLY A 1 350 ? 25.673 -2.719 -5.186 1.00 92.38 350 GLY A CA 1
ATOM 2700 C C . GLY A 1 350 ? 25.496 -1.207 -5.337 1.00 92.38 350 GLY A C 1
ATOM 2701 O O . GLY A 1 350 ? 24.491 -0.678 -4.873 1.00 92.38 350 GLY A O 1
ATOM 2702 N N . ALA A 1 351 ? 26.440 -0.505 -5.974 1.00 95.81 351 ALA A N 1
ATOM 2703 C CA . ALA A 1 351 ? 26.257 0.905 -6.297 1.00 95.81 351 ALA A CA 1
ATOM 2704 C C . ALA A 1 351 ? 25.198 1.047 -7.399 1.00 95.81 351 ALA A C 1
ATOM 2706 O O . ALA A 1 351 ? 25.181 0.249 -8.335 1.00 95.81 351 ALA A O 1
ATOM 2707 N N . MET A 1 352 ? 24.331 2.058 -7.292 1.00 97.19 352 MET A N 1
ATOM 2708 C CA . MET A 1 352 ? 23.279 2.367 -8.279 1.00 97.19 352 MET A CA 1
ATOM 2709 C C . MET A 1 352 ? 23.754 3.359 -9.353 1.00 97.19 352 MET A C 1
ATOM 2711 O O . MET A 1 352 ? 23.175 3.455 -10.437 1.00 97.19 352 MET A O 1
ATOM 2715 N N . SER A 1 353 ? 24.824 4.100 -9.063 1.00 96.81 353 SER A N 1
ATOM 2716 C CA . SER A 1 353 ? 25.330 5.199 -9.877 1.00 96.81 353 SER A CA 1
ATOM 2717 C C . SER A 1 353 ? 26.864 5.193 -9.937 1.00 96.81 353 SER A C 1
ATOM 2719 O O . SER A 1 353 ? 27.554 4.628 -9.086 1.00 96.81 353 SER A O 1
ATOM 2721 N N . LYS A 1 354 ? 27.408 5.819 -10.981 1.00 93.81 354 LYS A N 1
ATOM 2722 C CA . LYS A 1 354 ? 28.825 6.121 -11.181 1.00 93.81 354 LYS A CA 1
ATOM 2723 C C . LYS A 1 354 ? 28.960 7.619 -11.439 1.00 93.81 354 LYS A C 1
ATOM 2725 O O . LYS A 1 354 ? 28.831 8.079 -12.572 1.00 93.81 354 LYS A O 1
ATOM 2730 N N . GLY A 1 355 ? 29.234 8.380 -10.384 1.00 92.88 355 GLY A N 1
ATOM 2731 C CA . GLY A 1 355 ? 29.447 9.827 -10.460 1.00 92.88 355 GLY A CA 1
ATOM 2732 C C . GLY A 1 355 ? 28.275 10.630 -9.902 1.00 92.88 355 GLY A C 1
ATOM 2733 O O . GLY A 1 355 ? 27.685 10.252 -8.900 1.00 92.88 355 GLY A O 1
ATOM 2734 N N . ASP A 1 356 ? 27.983 11.770 -10.524 1.00 94.81 356 ASP A N 1
ATOM 2735 C CA . ASP A 1 356 ? 26.985 12.725 -10.035 1.00 94.81 356 ASP A CA 1
ATOM 2736 C C . ASP A 1 356 ? 25.546 12.238 -10.268 1.00 94.81 356 ASP A C 1
ATOM 2738 O O . ASP A 1 356 ? 25.066 12.235 -11.405 1.00 94.81 356 ASP A O 1
ATOM 2742 N N . GLU A 1 357 ? 24.857 11.869 -9.189 1.00 93.69 357 GLU A N 1
ATOM 2743 C CA . GLU A 1 357 ? 23.481 11.355 -9.180 1.00 93.69 357 GLU A CA 1
ATOM 2744 C C . GLU A 1 357 ? 22.429 12.361 -9.665 1.00 93.69 357 GLU A C 1
ATOM 2746 O O . GLU A 1 357 ? 21.319 11.959 -10.026 1.00 93.69 357 GLU A O 1
ATOM 2751 N N . ALA A 1 358 ? 22.761 13.655 -9.749 1.00 93.19 358 ALA A N 1
ATOM 2752 C CA . ALA A 1 358 ? 21.868 14.635 -10.359 1.00 93.19 358 ALA A CA 1
ATOM 2753 C C . ALA A 1 358 ? 21.651 14.357 -11.858 1.00 93.19 358 ALA A C 1
ATOM 2755 O O . ALA A 1 358 ? 20.549 14.587 -12.371 1.00 93.19 358 ALA A O 1
ATOM 2756 N N . ARG A 1 359 ? 22.669 13.815 -12.545 1.00 96.69 359 ARG A N 1
ATOM 2757 C CA . ARG A 1 359 ? 22.637 13.489 -13.979 1.00 96.69 359 ARG A CA 1
ATOM 2758 C C . ARG A 1 359 ? 22.125 12.074 -14.204 1.00 96.69 359 ARG A C 1
ATOM 2760 O O . ARG A 1 359 ? 22.643 11.127 -13.615 1.00 96.69 359 ARG A O 1
ATOM 2767 N N . ASN A 1 360 ? 21.155 11.918 -15.101 1.00 97.62 360 ASN A N 1
ATOM 2768 C CA . ASN A 1 360 ? 20.582 10.610 -15.423 1.00 97.62 360 ASN A CA 1
ATOM 2769 C C . ASN A 1 360 ? 21.645 9.619 -15.911 1.00 97.62 360 ASN A C 1
ATOM 2771 O O . ASN A 1 360 ? 21.642 8.465 -15.507 1.00 97.62 360 ASN A O 1
ATOM 2775 N N . GLU A 1 361 ? 22.595 10.085 -16.718 1.00 97.62 361 GLU A N 1
ATOM 2776 C CA . GLU A 1 361 ? 23.651 9.281 -17.3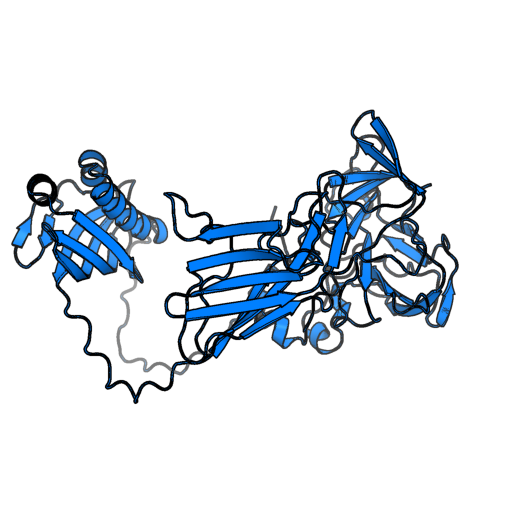39 1.00 97.62 361 GLU A CA 1
ATOM 2777 C C . GLU A 1 361 ? 24.638 8.685 -16.331 1.00 97.62 361 GLU A C 1
ATOM 2779 O O . GLU A 1 361 ? 25.363 7.749 -16.663 1.00 97.62 361 GLU A O 1
ATOM 2784 N N . SER A 1 362 ? 24.681 9.214 -15.104 1.00 97.56 362 SER A N 1
ATOM 2785 C CA . SER A 1 362 ? 25.487 8.633 -14.031 1.00 97.56 362 SER A CA 1
ATOM 2786 C C . SER A 1 362 ? 24.835 7.376 -13.445 1.00 97.56 362 SER A C 1
ATOM 2788 O O . SER A 1 362 ? 25.523 6.589 -12.804 1.00 97.56 362 SER A O 1
ATOM 2790 N N . TRP A 1 363 ? 23.530 7.157 -13.624 1.00 98.19 363 TRP A N 1
ATOM 2791 C CA . TRP A 1 363 ? 22.839 5.984 -13.085 1.00 98.19 363 TRP A CA 1
ATOM 2792 C C . TRP A 1 363 ? 23.078 4.764 -13.965 1.00 98.19 363 TRP A C 1
ATOM 2794 O O . TRP A 1 363 ? 22.880 4.809 -15.176 1.00 98.19 363 TRP A O 1
ATOM 2804 N N . ILE A 1 364 ? 23.445 3.642 -13.346 1.00 97.62 364 ILE A N 1
ATOM 2805 C CA . ILE A 1 364 ? 23.760 2.393 -14.057 1.00 97.62 364 ILE A CA 1
ATOM 2806 C C . ILE A 1 364 ? 22.559 1.901 -14.862 1.00 97.62 364 ILE A C 1
ATOM 2808 O O . ILE A 1 364 ? 22.716 1.353 -15.951 1.00 97.62 364 ILE A O 1
ATOM 2812 N N . GLY A 1 365 ? 21.359 2.100 -14.319 1.00 97.44 365 GLY A N 1
ATOM 2813 C CA . GLY A 1 365 ? 20.125 1.687 -14.961 1.00 97.44 365 GLY A CA 1
ATOM 2814 C C . GLY A 1 365 ? 19.635 2.603 -16.070 1.00 97.44 365 GLY A C 1
ATOM 2815 O O . GLY A 1 365 ? 18.774 2.170 -16.826 1.00 97.44 365 GLY A O 1
ATOM 2816 N N . PHE A 1 366 ? 20.129 3.836 -16.208 1.00 98.50 366 PHE A N 1
ATOM 2817 C CA . PHE A 1 366 ? 19.579 4.748 -17.208 1.00 98.50 366 PHE A CA 1
ATOM 2818 C C . PHE A 1 366 ? 19.798 4.200 -18.622 1.00 98.50 366 PHE A C 1
ATOM 2820 O O . PHE A 1 366 ? 20.908 3.839 -19.009 1.00 98.50 366 PHE A O 1
ATOM 2827 N N . ARG A 1 367 ? 18.710 4.116 -19.395 1.00 98.38 367 ARG A N 1
ATOM 2828 C CA . ARG A 1 367 ? 18.624 3.461 -20.709 1.00 98.38 367 ARG A CA 1
ATOM 2829 C C . ARG A 1 367 ? 18.910 1.953 -20.718 1.00 98.38 367 ARG A C 1
ATOM 2831 O O . ARG A 1 367 ? 19.062 1.378 -21.798 1.00 98.38 367 ARG A O 1
ATOM 2838 N N . ALA A 1 368 ? 18.922 1.283 -19.565 1.00 98.38 368 ALA A N 1
ATOM 2839 C CA . ALA A 1 368 ? 18.967 -0.174 -19.522 1.00 98.38 368 ALA A CA 1
ATOM 2840 C C . ALA A 1 368 ? 17.693 -0.771 -20.161 1.00 98.38 368 ALA A C 1
ATOM 2842 O O . ALA A 1 368 ? 16.605 -0.216 -19.975 1.00 98.38 368 ALA A O 1
ATOM 2843 N N . PRO A 1 369 ? 17.790 -1.882 -20.917 1.00 98.56 369 PRO A N 1
ATOM 2844 C CA . PRO A 1 369 ? 16.635 -2.474 -21.585 1.00 98.56 369 PRO A CA 1
ATOM 2845 C C . PRO A 1 369 ? 15.562 -2.952 -20.603 1.00 98.56 369 PRO A C 1
ATOM 2847 O O . PRO A 1 369 ? 15.860 -3.674 -19.651 1.00 98.56 369 PRO A O 1
ATOM 2850 N N . VAL A 1 370 ? 14.308 -2.624 -20.911 1.00 98.88 370 VAL A N 1
ATOM 2851 C CA . VAL A 1 370 ? 13.117 -3.149 -20.233 1.00 98.88 370 VAL A CA 1
ATOM 2852 C C . VAL A 1 370 ? 12.484 -4.213 -21.118 1.00 98.88 370 VAL A C 1
ATOM 2854 O O . VAL A 1 370 ? 12.335 -4.014 -22.330 1.00 98.88 370 VAL A O 1
ATOM 2857 N N . VAL A 1 371 ? 12.118 -5.347 -20.526 1.00 98.75 371 VAL A N 1
ATOM 2858 C CA . VAL A 1 371 ? 11.515 -6.484 -21.228 1.00 98.75 371 VAL A CA 1
ATOM 2859 C C . VAL A 1 371 ? 10.100 -6.775 -20.747 1.00 98.75 371 VAL A C 1
ATOM 2861 O O . VAL A 1 371 ? 9.767 -6.552 -19.587 1.00 98.75 371 VAL A O 1
ATOM 2864 N N . ALA A 1 372 ? 9.273 -7.325 -21.636 1.00 98.75 372 ALA A N 1
ATOM 2865 C CA . ALA A 1 372 ? 7.959 -7.833 -21.266 1.00 98.75 372 ALA A CA 1
ATOM 2866 C C . ALA A 1 372 ? 8.108 -9.054 -20.326 1.00 98.75 372 ALA A C 1
ATOM 2868 O O . ALA A 1 372 ? 8.761 -10.028 -20.711 1.00 98.75 372 ALA A O 1
ATOM 2869 N N . PRO A 1 373 ? 7.501 -9.052 -19.126 1.00 98.19 373 PRO A N 1
ATOM 2870 C CA . PRO A 1 373 ? 7.618 -10.131 -18.146 1.00 98.19 373 PRO A CA 1
ATOM 2871 C C . PRO A 1 373 ? 6.868 -11.389 -18.594 1.00 98.19 373 PRO A C 1
ATOM 2873 O O . PRO A 1 373 ? 7.283 -12.498 -18.278 1.00 98.19 373 PRO A O 1
ATOM 2876 N N . ALA A 1 374 ? 5.792 -11.223 -19.365 1.00 98.56 374 ALA A N 1
ATOM 2877 C CA . ALA A 1 374 ? 4.997 -12.288 -19.958 1.00 98.56 374 ALA A CA 1
ATOM 2878 C C . ALA A 1 374 ? 4.478 -11.861 -21.342 1.00 98.56 374 ALA A C 1
ATOM 2880 O O . ALA A 1 374 ? 4.574 -10.694 -21.728 1.00 98.56 374 ALA A O 1
ATOM 2881 N N . ALA A 1 375 ? 3.934 -12.813 -22.105 1.00 98.69 375 ALA A N 1
ATOM 2882 C CA . ALA A 1 375 ? 3.298 -12.513 -23.386 1.00 98.69 375 ALA A CA 1
ATOM 2883 C C . ALA A 1 375 ? 1.998 -11.715 -23.192 1.00 98.69 375 ALA A C 1
ATOM 2885 O O . ALA A 1 375 ? 1.305 -11.896 -22.193 1.00 98.69 375 ALA A O 1
ATOM 2886 N N . GLY A 1 376 ? 1.654 -10.856 -24.149 1.00 98.69 376 GLY A N 1
ATOM 2887 C CA . GLY A 1 376 ? 0.455 -10.021 -24.064 1.00 98.69 376 GLY A CA 1
ATOM 2888 C C . GLY A 1 376 ? 0.322 -9.050 -25.231 1.00 98.69 376 GLY A C 1
ATOM 2889 O O . GLY A 1 376 ? 1.048 -9.159 -26.222 1.00 98.69 376 GLY A O 1
ATOM 2890 N N . THR A 1 377 ? -0.603 -8.103 -25.109 1.00 98.94 377 THR A N 1
ATOM 2891 C CA . THR A 1 377 ? -0.856 -7.044 -26.097 1.00 98.94 377 THR A CA 1
ATOM 2892 C C . THR A 1 377 ? -0.599 -5.677 -25.477 1.00 98.94 377 THR A C 1
ATOM 2894 O O . THR A 1 377 ? -1.037 -5.419 -24.360 1.00 98.94 377 THR A O 1
ATOM 2897 N N . VAL A 1 378 ? 0.091 -4.788 -26.187 1.00 98.88 378 VAL A N 1
ATOM 2898 C CA . VAL A 1 378 ? 0.289 -3.400 -25.751 1.00 98.88 378 VAL A CA 1
ATOM 2899 C C . VAL A 1 378 ? -1.032 -2.641 -25.875 1.00 98.88 378 VAL A C 1
ATOM 2901 O O . VAL A 1 378 ? -1.546 -2.474 -26.980 1.00 98.88 378 VAL A O 1
ATOM 2904 N N . VAL A 1 379 ? -1.572 -2.168 -24.753 1.00 98.62 379 VAL A N 1
ATOM 2905 C CA . VAL A 1 379 ? -2.897 -1.518 -24.672 1.00 98.62 379 VAL A CA 1
ATOM 2906 C C . VAL A 1 379 ? -2.846 -0.047 -24.259 1.00 98.62 379 VAL A C 1
ATOM 2908 O O . VAL A 1 379 ? -3.838 0.658 -24.409 1.00 98.62 379 VAL A O 1
ATOM 2911 N N . ALA A 1 380 ? -1.696 0.444 -23.794 1.00 97.75 380 ALA A N 1
ATOM 2912 C CA . ALA A 1 380 ? -1.434 1.874 -23.644 1.00 97.75 380 ALA A CA 1
ATOM 2913 C C . ALA A 1 380 ? 0.060 2.167 -23.821 1.00 97.75 380 ALA A C 1
ATOM 2915 O O . ALA A 1 380 ? 0.901 1.338 -23.465 1.00 97.75 380 ALA A O 1
ATOM 2916 N N . LEU A 1 381 ? 0.378 3.339 -24.377 1.00 97.56 381 LEU A N 1
ATOM 2917 C CA . LEU A 1 381 ? 1.749 3.770 -24.638 1.00 97.56 381 LEU A CA 1
ATOM 2918 C C . LEU A 1 381 ? 1.856 5.301 -24.623 1.00 97.56 381 LEU A C 1
ATOM 2920 O O . LEU A 1 381 ? 1.106 5.969 -25.332 1.00 97.56 381 LEU A O 1
ATOM 2924 N N . THR A 1 382 ? 2.832 5.816 -23.876 1.00 97.12 382 THR A N 1
ATOM 2925 C CA . THR A 1 382 ? 3.304 7.212 -23.901 1.00 97.12 382 THR A CA 1
ATOM 2926 C C . THR A 1 382 ? 4.832 7.178 -23.952 1.00 97.12 382 THR A C 1
ATOM 2928 O O . THR A 1 382 ? 5.429 6.442 -23.171 1.00 97.12 382 THR A O 1
ATOM 2931 N N . ASP A 1 383 ? 5.471 7.917 -24.863 1.00 98.00 383 ASP A N 1
ATOM 2932 C CA . ASP A 1 383 ? 6.927 7.810 -25.113 1.00 98.00 383 ASP A CA 1
ATOM 2933 C C . ASP A 1 383 ? 7.589 9.147 -25.517 1.00 98.00 383 ASP A C 1
ATOM 2935 O O . ASP A 1 383 ? 8.694 9.183 -26.062 1.00 98.00 383 ASP A O 1
ATOM 2939 N N . ASP A 1 384 ? 6.910 10.273 -25.298 1.00 96.56 384 ASP A N 1
ATOM 2940 C CA . ASP A 1 384 ? 7.353 11.602 -25.726 1.00 96.56 384 ASP A CA 1
ATOM 2941 C C . ASP A 1 384 ? 7.726 12.552 -24.580 1.00 96.56 384 ASP A C 1
ATOM 2943 O O . ASP A 1 384 ? 8.296 13.611 -24.843 1.00 96.56 384 ASP A O 1
ATOM 2947 N N . GLN A 1 385 ? 7.513 12.172 -23.320 1.00 96.81 385 GLN A N 1
ATOM 2948 C CA . GLN A 1 385 ? 7.933 12.977 -22.176 1.00 96.81 385 GLN A CA 1
ATOM 2949 C C . GLN A 1 385 ? 9.452 12.939 -22.011 1.00 96.81 385 GLN A C 1
ATOM 2951 O O . GLN A 1 385 ? 10.094 11.919 -22.277 1.00 96.81 385 GLN A O 1
ATOM 2956 N N . LEU A 1 386 ? 10.036 14.060 -21.592 1.00 97.75 386 LEU A N 1
ATOM 2957 C CA . LEU A 1 386 ? 11.472 14.168 -21.346 1.00 97.75 386 LEU A CA 1
ATOM 2958 C C . LEU A 1 386 ? 11.859 13.450 -20.046 1.00 97.75 386 LEU A C 1
ATOM 2960 O O . LEU A 1 386 ? 11.060 13.319 -19.123 1.00 97.75 386 LEU A O 1
ATOM 2964 N N . ASP A 1 387 ? 13.117 13.021 -19.955 1.00 97.56 387 ASP A N 1
ATOM 2965 C CA . ASP A 1 387 ? 13.704 12.438 -18.741 1.00 97.56 387 ASP A CA 1
ATOM 2966 C C . ASP A 1 387 ? 14.103 13.521 -17.719 1.00 97.56 387 ASP A C 1
ATOM 2968 O O . ASP A 1 387 ? 15.225 13.536 -17.213 1.00 97.56 387 ASP A O 1
ATOM 2972 N N . ASP A 1 388 ? 13.223 14.485 -17.454 1.00 95.88 388 ASP A N 1
ATOM 2973 C CA . ASP A 1 388 ? 13.510 15.650 -16.609 1.00 95.88 388 ASP A CA 1
ATOM 2974 C C . ASP A 1 388 ? 12.785 15.633 -15.256 1.00 95.88 388 ASP A C 1
ATOM 2976 O O . ASP A 1 388 ? 12.883 16.607 -14.503 1.00 95.88 388 ASP A O 1
ATOM 2980 N N . ARG A 1 389 ? 12.140 14.502 -14.923 1.00 94.06 389 ARG A N 1
ATOM 2981 C CA . ARG A 1 389 ? 11.457 14.238 -13.645 1.00 94.06 389 ARG A CA 1
ATOM 2982 C C . ARG A 1 389 ? 10.310 15.210 -13.363 1.00 94.06 389 ARG A C 1
ATOM 2984 O O . ARG A 1 389 ? 10.080 15.613 -12.219 1.00 94.06 389 ARG A O 1
ATOM 2991 N N . LYS A 1 390 ? 9.620 15.633 -14.423 1.00 90.75 390 LYS A N 1
ATOM 2992 C CA . LYS A 1 390 ? 8.478 16.541 -14.348 1.00 90.75 390 LYS A CA 1
ATOM 2993 C C . LYS A 1 390 ? 7.250 15.944 -15.007 1.00 90.75 390 LYS A C 1
ATOM 2995 O O . LYS A 1 390 ? 7.327 15.148 -15.938 1.00 90.75 390 LYS A O 1
ATOM 3000 N N . PHE A 1 391 ? 6.107 16.392 -14.510 1.00 88.31 391 PHE A N 1
ATOM 3001 C CA . PHE A 1 391 ? 4.802 16.211 -15.121 1.00 88.31 391 PHE A CA 1
ATOM 3002 C C . PHE A 1 391 ? 3.898 17.372 -14.691 1.00 88.31 391 PHE A C 1
ATOM 3004 O O . PHE A 1 391 ? 4.144 18.018 -13.668 1.00 88.31 391 PHE A O 1
ATOM 3011 N N . GLU A 1 392 ? 2.831 17.613 -15.445 1.00 85.94 392 GLU A N 1
ATOM 3012 C CA . GLU A 1 392 ? 1.874 18.671 -15.141 1.00 85.94 392 GLU A CA 1
ATOM 3013 C C . GLU A 1 392 ? 0.742 18.143 -14.252 1.00 85.94 392 GLU A C 1
ATOM 3015 O O . GLU A 1 392 ? -0.042 17.280 -14.649 1.00 85.94 392 GLU A O 1
ATOM 3020 N N . ILE A 1 393 ? 0.604 18.697 -13.042 1.00 83.25 393 ILE A N 1
ATOM 3021 C CA . ILE A 1 393 ? -0.460 18.318 -12.089 1.00 83.25 393 ILE A CA 1
ATOM 3022 C C . ILE A 1 393 ? -1.850 18.513 -12.712 1.00 83.25 393 ILE A C 1
ATOM 3024 O O . ILE A 1 393 ? -2.771 17.742 -12.448 1.00 83.25 393 ILE A O 1
ATOM 3028 N N . ALA A 1 394 ? -2.013 19.538 -13.554 1.00 85.12 394 ALA A N 1
ATOM 3029 C CA . ALA A 1 394 ? -3.279 19.834 -14.218 1.00 85.12 394 ALA A CA 1
ATOM 3030 C C . ALA A 1 394 ? -3.772 18.677 -15.106 1.00 85.12 394 ALA A C 1
ATOM 3032 O O . ALA A 1 394 ? -4.986 18.496 -15.246 1.00 85.12 394 ALA A O 1
ATOM 3033 N N . ASP A 1 395 ? -2.858 17.868 -15.650 1.00 87.62 395 ASP A N 1
ATOM 3034 C CA . ASP A 1 395 ? -3.197 16.747 -16.523 1.00 87.62 395 ASP A CA 1
ATOM 3035 C C . ASP A 1 395 ? -3.717 15.523 -15.759 1.00 87.62 395 ASP A C 1
ATOM 3037 O O . ASP A 1 395 ? -4.409 14.698 -16.355 1.00 87.62 395 ASP A O 1
ATOM 3041 N N . LEU A 1 396 ? -3.529 15.447 -14.432 1.00 85.25 396 LEU A N 1
ATOM 3042 C CA . LEU A 1 396 ? -4.094 14.371 -13.600 1.00 85.25 396 LEU A CA 1
ATOM 3043 C C . LEU A 1 396 ? -5.623 14.303 -13.682 1.00 85.25 396 LEU A C 1
ATOM 3045 O O . LEU A 1 396 ? -6.197 13.228 -13.565 1.00 85.25 396 LEU A O 1
ATOM 3049 N N . LYS A 1 397 ? -6.301 15.432 -13.930 1.00 84.38 397 LYS A N 1
ATOM 3050 C CA . LYS A 1 397 ? -7.763 15.452 -14.124 1.00 84.38 397 LYS A CA 1
ATOM 3051 C C . LYS A 1 397 ? -8.210 14.749 -15.409 1.00 84.38 397 LYS A C 1
ATOM 3053 O O . LYS A 1 397 ? -9.387 14.429 -15.543 1.00 84.38 397 LYS A O 1
ATOM 3058 N N . ARG A 1 398 ? -7.303 14.586 -16.376 1.00 86.81 398 ARG A N 1
ATOM 3059 C CA . ARG A 1 398 ? -7.567 13.955 -17.676 1.00 86.81 398 ARG A CA 1
ATOM 3060 C C . ARG A 1 398 ? -7.067 12.519 -17.699 1.00 86.81 398 ARG A C 1
ATOM 3062 O O . ARG A 1 398 ? -7.765 11.644 -18.198 1.00 86.81 398 ARG A O 1
ATOM 3069 N N . ASP A 1 399 ? -5.870 12.295 -17.168 1.00 88.88 399 ASP A N 1
ATOM 3070 C CA . ASP A 1 399 ? -5.223 10.993 -17.109 1.00 88.88 399 ASP A CA 1
ATOM 3071 C C . ASP A 1 399 ? -4.424 10.859 -15.810 1.00 88.88 399 ASP A C 1
ATOM 3073 O O . ASP A 1 399 ? -3.341 11.428 -15.663 1.00 88.88 399 ASP A O 1
ATOM 3077 N N . LEU A 1 400 ? -4.933 10.049 -14.879 1.00 88.62 400 LEU A N 1
ATOM 3078 C CA . LEU A 1 400 ? -4.244 9.732 -13.624 1.00 88.62 400 LEU A CA 1
ATOM 3079 C C . LEU A 1 400 ? -2.854 9.123 -13.858 1.00 88.62 400 LEU A C 1
ATOM 3081 O O . LEU A 1 400 ? -1.968 9.269 -13.021 1.00 88.62 400 LEU A O 1
ATOM 3085 N N . MET A 1 401 ? -2.642 8.467 -15.003 1.00 89.88 401 MET A N 1
ATOM 3086 C CA . MET A 1 401 ? -1.388 7.797 -15.335 1.00 89.88 401 MET A CA 1
ATOM 3087 C C . MET A 1 401 ? -0.308 8.760 -15.848 1.00 89.88 401 MET A C 1
ATOM 3089 O O . MET A 1 401 ? 0.789 8.306 -16.175 1.00 89.88 401 MET A O 1
ATOM 3093 N N . VAL A 1 402 ? -0.569 10.072 -15.939 1.00 89.94 402 VAL A N 1
ATOM 3094 C CA . VAL A 1 402 ? 0.454 11.060 -16.336 1.00 89.94 402 VAL A CA 1
ATOM 3095 C C . VAL A 1 402 ? 1.613 11.123 -15.335 1.00 89.94 402 VAL A C 1
ATOM 3097 O O . VAL A 1 402 ? 2.750 11.370 -15.728 1.00 89.94 402 VAL A O 1
ATOM 3100 N N . VAL A 1 403 ? 1.349 10.813 -14.059 1.00 89.25 403 VAL A N 1
ATOM 3101 C CA . VAL A 1 403 ? 2.366 10.736 -12.996 1.00 89.25 403 VAL A CA 1
ATOM 3102 C C . VAL A 1 403 ? 3.474 9.726 -13.323 1.00 89.25 403 VAL A C 1
ATOM 3104 O O . VAL A 1 403 ? 4.639 9.947 -13.005 1.00 89.25 403 VAL A O 1
ATOM 3107 N N . TYR A 1 404 ? 3.133 8.662 -14.055 1.00 94.06 404 TYR A N 1
ATOM 3108 C CA . TYR A 1 404 ? 4.059 7.610 -14.468 1.00 94.06 404 TYR A CA 1
ATOM 3109 C C . TYR A 1 404 ? 4.970 7.999 -15.638 1.00 94.06 404 TYR A C 1
ATOM 3111 O O . TYR A 1 404 ? 5.866 7.236 -15.991 1.00 94.06 404 TYR A O 1
ATOM 3119 N N . GLY A 1 405 ? 4.768 9.167 -16.246 1.00 96.50 405 GLY A N 1
ATOM 3120 C CA . GLY A 1 405 ? 5.573 9.634 -17.366 1.00 96.50 405 GLY A CA 1
ATOM 3121 C C . GLY A 1 405 ? 5.407 8.800 -18.635 1.00 96.50 405 GLY A C 1
ATOM 3122 O O . GLY A 1 405 ? 4.295 8.391 -18.989 1.00 96.50 405 GLY A O 1
ATOM 3123 N N . ASN A 1 406 ? 6.520 8.535 -19.326 1.00 98.44 406 ASN A N 1
ATOM 3124 C CA . ASN A 1 406 ? 6.526 7.568 -20.419 1.00 98.44 406 ASN A CA 1
ATOM 3125 C C . ASN A 1 406 ? 6.233 6.183 -19.858 1.00 98.44 406 ASN A C 1
ATOM 3127 O O . ASN A 1 406 ? 6.880 5.720 -18.913 1.00 98.44 406 ASN A O 1
ATOM 3131 N N . ARG A 1 407 ? 5.268 5.509 -20.472 1.00 98.19 407 ARG A N 1
ATOM 3132 C CA . ARG A 1 407 ? 4.749 4.249 -19.969 1.00 98.19 407 ARG A CA 1
ATOM 3133 C C . ARG A 1 407 ? 4.350 3.309 -21.083 1.00 98.19 407 ARG A C 1
ATOM 3135 O O . ARG A 1 407 ? 3.952 3.735 -22.165 1.00 98.19 407 ARG A O 1
ATOM 3142 N N . ILE A 1 408 ? 4.379 2.025 -20.767 1.00 98.81 408 ILE A N 1
ATOM 3143 C CA . ILE A 1 408 ? 3.791 0.960 -21.575 1.00 98.81 408 ILE A CA 1
ATOM 3144 C C . ILE A 1 408 ? 2.864 0.163 -20.660 1.00 98.81 408 ILE A C 1
ATOM 3146 O O . ILE A 1 408 ? 3.207 -0.105 -19.512 1.00 98.81 408 ILE A O 1
ATOM 3150 N N . VAL A 1 409 ? 1.691 -0.221 -21.159 1.00 98.81 409 VAL A N 1
ATOM 3151 C CA . VAL A 1 409 ? 0.787 -1.149 -20.469 1.00 98.81 409 VAL A CA 1
ATOM 3152 C C . VAL A 1 409 ? 0.556 -2.363 -21.354 1.00 98.81 409 VAL A C 1
ATOM 3154 O O . VAL A 1 409 ? 0.199 -2.214 -22.525 1.00 98.81 409 VAL A O 1
ATOM 3157 N N . ILE A 1 410 ? 0.762 -3.555 -20.798 1.00 98.94 410 ILE A N 1
ATOM 3158 C CA . ILE A 1 410 ? 0.559 -4.838 -21.474 1.00 98.94 410 ILE A CA 1
ATOM 3159 C C . ILE A 1 410 ? -0.620 -5.557 -20.822 1.00 98.94 410 ILE A C 1
ATOM 3161 O O . ILE A 1 410 ? -0.587 -5.825 -19.626 1.00 98.94 410 ILE A O 1
ATOM 3165 N N . ASP A 1 411 ? -1.629 -5.899 -21.620 1.00 98.88 411 ASP A N 1
ATOM 3166 C CA . ASP A 1 411 ? -2.713 -6.811 -21.247 1.00 98.88 411 ASP A CA 1
ATOM 3167 C C . ASP A 1 411 ? -2.293 -8.259 -21.530 1.00 98.88 411 ASP A C 1
ATOM 3169 O O . ASP A 1 411 ? -1.982 -8.616 -22.674 1.00 98.88 411 ASP A O 1
ATOM 3173 N N . HIS A 1 412 ? -2.290 -9.103 -20.499 1.00 98.75 412 HIS A N 1
ATOM 3174 C CA . HIS A 1 412 ? -1.952 -10.523 -20.618 1.00 98.75 412 HIS A CA 1
ATOM 3175 C C . HIS A 1 412 ? -3.130 -11.406 -21.070 1.00 98.75 412 HIS A C 1
ATOM 3177 O O . HIS A 1 412 ? -2.967 -12.616 -21.230 1.00 98.75 412 HIS A O 1
ATOM 3183 N N . GLY A 1 413 ? -4.314 -10.828 -21.300 1.00 98.19 413 GLY A N 1
ATOM 3184 C CA . GLY A 1 413 ? -5.514 -11.524 -21.774 1.00 98.19 413 GLY A CA 1
ATOM 3185 C C . GLY A 1 413 ? -6.216 -12.359 -20.700 1.00 98.19 413 GLY A C 1
ATOM 3186 O O . GLY A 1 413 ? -7.061 -13.194 -21.012 1.00 98.19 413 GLY A O 1
ATOM 3187 N N . ASN A 1 414 ? -5.851 -12.165 -19.433 1.00 97.56 414 ASN A N 1
ATOM 3188 C CA . ASN A 1 414 ? -6.310 -12.956 -18.289 1.00 97.56 414 ASN A CA 1
ATOM 3189 C C . ASN A 1 414 ? -6.747 -12.071 -17.100 1.00 97.56 414 ASN A C 1
ATOM 3191 O O . ASN A 1 414 ? -6.848 -12.551 -15.968 1.00 97.56 414 ASN A O 1
ATOM 3195 N N . GLY A 1 415 ? -6.986 -10.778 -17.345 1.00 97.12 415 GLY A N 1
ATOM 3196 C CA . GLY A 1 415 ? -7.328 -9.790 -16.318 1.00 97.12 415 GLY A CA 1
ATOM 3197 C C . GLY A 1 415 ? -6.141 -9.303 -15.480 1.00 97.12 415 GLY A C 1
ATOM 3198 O O . GLY A 1 415 ? -6.364 -8.702 -14.432 1.00 97.12 415 GLY A O 1
ATOM 3199 N N . GLU A 1 416 ? -4.906 -9.585 -15.903 1.00 98.56 416 GLU A N 1
ATOM 3200 C CA . GLU A 1 416 ? -3.685 -8.990 -15.359 1.00 98.56 416 GLU A CA 1
ATOM 3201 C C . GLU A 1 416 ? -3.059 -8.041 -16.386 1.00 98.56 416 GLU A C 1
ATOM 3203 O O . GLU A 1 416 ? -2.858 -8.403 -17.549 1.00 98.56 416 GLU A O 1
ATOM 3208 N N . PHE A 1 417 ? -2.722 -6.837 -15.932 1.00 98.75 417 PHE A N 1
ATOM 3209 C CA . PHE A 1 417 ? -2.093 -5.802 -16.741 1.00 98.75 417 PHE A CA 1
ATOM 3210 C C . PHE A 1 417 ? -0.761 -5.412 -16.111 1.00 98.75 417 PHE A C 1
ATOM 3212 O O . PHE A 1 417 ? -0.737 -4.960 -14.965 1.00 98.75 417 PHE A O 1
ATOM 3219 N N . SER A 1 418 ? 0.334 -5.565 -16.851 1.00 98.75 418 SER A N 1
ATOM 3220 C CA . SER A 1 418 ? 1.637 -5.040 -16.444 1.00 98.75 418 SER A CA 1
ATOM 3221 C C . SER A 1 418 ? 1.782 -3.592 -16.892 1.00 98.75 418 SER A C 1
ATOM 3223 O O . SER A 1 418 ? 1.616 -3.292 -18.075 1.00 98.75 418 SER A O 1
ATOM 3225 N N . VAL A 1 419 ? 2.149 -2.712 -15.967 1.00 98.75 419 VAL A N 1
ATOM 3226 C CA . VAL A 1 419 ? 2.487 -1.312 -16.238 1.00 98.75 419 VAL A CA 1
ATOM 3227 C C . VAL A 1 419 ? 3.988 -1.124 -16.053 1.00 98.75 419 VAL A C 1
ATOM 3229 O O . VAL A 1 419 ? 4.549 -1.528 -15.037 1.00 98.75 419 VAL A O 1
ATOM 3232 N N . PHE A 1 420 ? 4.620 -0.493 -17.039 1.00 98.81 420 PHE A N 1
ATOM 3233 C CA . PHE A 1 420 ? 6.017 -0.061 -17.023 1.00 98.81 420 PHE A CA 1
ATOM 3234 C C . PHE A 1 420 ? 6.007 1.455 -17.067 1.00 98.81 420 PHE A C 1
ATOM 3236 O O . PHE A 1 420 ? 5.445 2.014 -18.008 1.00 98.81 420 PHE A O 1
ATOM 3243 N N . ALA A 1 421 ? 6.599 2.103 -16.076 1.00 98.38 421 ALA A N 1
ATOM 3244 C CA . ALA A 1 421 ? 6.576 3.549 -15.919 1.00 98.38 421 ALA A CA 1
ATOM 3245 C C . ALA A 1 421 ? 7.991 4.130 -15.834 1.00 98.38 421 ALA A C 1
ATOM 3247 O O . ALA A 1 421 ? 8.976 3.397 -15.709 1.00 98.38 421 ALA A O 1
ATOM 3248 N N . HIS A 1 422 ? 8.070 5.457 -15.927 1.00 98.44 422 HIS A N 1
ATOM 3249 C CA . HIS A 1 422 ? 9.310 6.228 -15.936 1.00 98.44 422 HIS A CA 1
ATOM 3250 C C . HIS A 1 422 ? 10.262 5.813 -17.068 1.00 98.44 422 HIS A C 1
ATOM 3252 O O . HIS A 1 422 ? 11.480 5.872 -16.922 1.00 98.44 422 HIS A O 1
ATOM 3258 N N . LEU A 1 423 ? 9.725 5.382 -18.217 1.00 98.88 423 LEU A N 1
ATOM 3259 C CA . LEU A 1 423 ? 10.538 4.949 -19.355 1.00 98.88 423 LEU A CA 1
ATOM 3260 C C . LEU A 1 423 ? 11.315 6.121 -19.973 1.00 98.88 423 LEU A C 1
ATOM 3262 O O . LEU A 1 423 ? 10.919 7.289 -19.879 1.00 98.88 423 LEU A O 1
ATOM 3266 N N . ALA A 1 424 ? 12.438 5.804 -20.617 1.00 98.81 424 ALA A N 1
ATOM 3267 C CA . ALA A 1 424 ? 13.289 6.805 -21.250 1.00 98.81 424 ALA A CA 1
ATOM 3268 C C . ALA A 1 424 ? 12.578 7.476 -22.422 1.00 98.81 424 ALA A C 1
ATOM 3270 O O . ALA A 1 424 ? 11.840 6.820 -23.160 1.00 98.81 424 ALA A O 1
ATOM 3271 N N . HIS A 1 425 ? 12.847 8.766 -22.617 1.00 98.56 425 HIS A N 1
ATOM 3272 C CA . HIS A 1 425 ? 12.309 9.534 -23.734 1.00 98.56 425 HIS A CA 1
ATOM 3273 C C . HIS A 1 425 ? 12.618 8.853 -25.074 1.00 98.56 425 HIS A C 1
ATOM 3275 O O . HIS A 1 425 ? 13.789 8.595 -25.393 1.00 98.56 425 HIS A O 1
ATOM 3281 N N . ARG A 1 426 ? 11.574 8.602 -25.876 1.00 98.38 426 ARG A N 1
ATOM 3282 C CA . ARG A 1 426 ? 11.654 7.951 -27.194 1.00 98.38 426 ARG A CA 1
ATOM 3283 C C . ARG A 1 426 ? 12.360 6.595 -27.156 1.00 98.38 426 ARG A C 1
ATOM 3285 O O . ARG A 1 426 ? 13.191 6.289 -28.021 1.00 98.38 426 ARG A O 1
ATOM 3292 N N . SER A 1 427 ? 12.096 5.801 -26.122 1.00 98.75 427 SER A N 1
ATOM 3293 C CA . SER A 1 427 ? 12.743 4.501 -25.933 1.00 98.75 427 SER A CA 1
ATOM 3294 C C . SER A 1 427 ? 11.887 3.319 -26.366 1.00 98.75 427 SER A C 1
ATOM 3296 O O . SER A 1 427 ? 12.454 2.238 -26.574 1.00 98.75 427 SER A O 1
ATOM 3298 N N . ALA A 1 428 ? 10.574 3.503 -26.542 1.00 98.62 428 ALA A N 1
ATOM 3299 C CA . ALA A 1 428 ? 9.662 2.417 -26.869 1.00 98.62 428 ALA A CA 1
ATOM 3300 C C . ALA A 1 428 ? 10.086 1.679 -28.152 1.00 98.62 428 ALA A C 1
ATOM 3302 O O . ALA A 1 428 ? 10.470 2.262 -29.170 1.00 98.62 428 ALA A O 1
ATOM 3303 N N . LYS A 1 429 ? 10.032 0.347 -28.091 1.00 98.69 429 LYS A N 1
ATOM 3304 C CA . LYS A 1 429 ? 10.341 -0.584 -29.194 1.00 98.69 429 LYS A CA 1
ATOM 3305 C C . LYS A 1 429 ? 9.103 -1.289 -29.737 1.00 98.69 429 LYS A C 1
ATOM 3307 O O . LYS A 1 429 ? 9.218 -2.184 -30.569 1.00 98.69 429 LYS A O 1
ATOM 3312 N N . VAL A 1 430 ? 7.938 -0.887 -29.250 1.00 98.69 430 VAL A N 1
ATOM 3313 C CA . VAL A 1 430 ? 6.624 -1.441 -29.565 1.00 98.69 430 VAL A CA 1
ATOM 3314 C C . VAL A 1 430 ? 5.649 -0.305 -29.845 1.00 98.69 430 VAL A C 1
ATOM 3316 O O . VAL A 1 430 ? 5.923 0.854 -29.535 1.00 98.69 430 VAL A O 1
ATOM 3319 N N . LYS A 1 431 ? 4.511 -0.642 -30.439 1.00 98.50 431 LYS A N 1
ATOM 3320 C CA . LYS A 1 431 ? 3.400 0.260 -30.728 1.00 98.50 431 LYS A CA 1
ATOM 3321 C C . LYS A 1 431 ? 2.130 -0.236 -30.048 1.00 98.50 431 LYS A C 1
ATOM 3323 O O . LYS A 1 431 ? 2.012 -1.405 -29.688 1.00 98.50 431 LYS A O 1
ATOM 3328 N N . LEU A 1 432 ? 1.163 0.666 -29.896 1.00 98.50 432 LEU A N 1
ATOM 3329 C CA . LEU A 1 432 ? -0.176 0.304 -29.441 1.00 98.50 432 LEU A CA 1
ATOM 3330 C C . LEU A 1 432 ? -0.762 -0.795 -30.345 1.00 98.50 432 LEU A C 1
ATOM 3332 O O . LEU A 1 432 ? -0.743 -0.662 -31.567 1.00 98.50 432 LEU A O 1
ATOM 3336 N N . GLY A 1 433 ? -1.275 -1.866 -29.740 1.00 98.69 433 GLY A N 1
ATOM 3337 C CA . GLY A 1 433 ? -1.817 -3.038 -30.431 1.00 98.69 433 GLY A CA 1
ATOM 3338 C C . GLY A 1 433 ? -0.801 -4.143 -30.740 1.00 98.69 433 GLY A C 1
ATOM 3339 O O . GLY A 1 433 ? -1.214 -5.238 -31.130 1.00 98.69 433 GLY A O 1
ATOM 3340 N N . ASP A 1 434 ? 0.502 -3.917 -30.540 1.00 98.88 434 ASP A N 1
ATOM 3341 C CA . ASP A 1 434 ? 1.510 -4.953 -30.771 1.00 98.88 434 ASP A CA 1
ATOM 3342 C C . ASP A 1 434 ? 1.348 -6.119 -29.790 1.00 98.88 434 ASP A C 1
ATOM 3344 O O . ASP A 1 434 ? 1.139 -5.931 -28.589 1.00 98.88 434 ASP A O 1
ATOM 3348 N N . ARG A 1 435 ? 1.525 -7.345 -30.294 1.00 98.81 435 ARG A N 1
ATOM 3349 C CA . ARG A 1 435 ? 1.686 -8.536 -29.454 1.00 98.81 435 ARG A CA 1
ATOM 3350 C C . ARG A 1 435 ? 3.151 -8.723 -29.092 1.00 98.81 435 ARG A C 1
ATOM 3352 O O . ARG A 1 435 ? 4.008 -8.765 -29.973 1.00 98.81 435 ARG A O 1
ATOM 3359 N N . VAL A 1 436 ? 3.422 -8.916 -27.808 1.00 98.81 436 VAL A N 1
ATOM 3360 C CA . VAL A 1 436 ? 4.766 -9.152 -27.274 1.00 98.81 436 VAL A CA 1
ATOM 3361 C C . VAL A 1 436 ? 4.892 -10.553 -26.692 1.00 98.81 436 VAL A C 1
ATOM 3363 O O . VAL A 1 436 ? 3.910 -11.161 -26.261 1.00 98.81 436 VAL A O 1
ATOM 3366 N N . ARG A 1 437 ? 6.118 -11.077 -26.675 1.00 98.56 437 ARG A N 1
ATOM 3367 C CA . ARG A 1 437 ? 6.470 -12.343 -26.013 1.00 98.56 437 ARG A CA 1
ATOM 3368 C C . ARG A 1 437 ? 7.268 -12.055 -24.742 1.00 98.56 437 ARG A C 1
ATOM 3370 O O . ARG A 1 437 ? 7.940 -11.029 -24.665 1.00 98.56 437 ARG A O 1
ATOM 3377 N N . ALA A 1 438 ? 7.243 -12.975 -23.779 1.00 97.81 438 ALA A N 1
ATOM 3378 C CA . ALA A 1 438 ? 8.087 -12.876 -22.587 1.00 97.81 438 ALA A CA 1
ATOM 3379 C C . ALA A 1 438 ? 9.569 -12.687 -22.976 1.00 97.81 438 ALA A C 1
ATOM 3381 O O . ALA A 1 438 ? 10.065 -13.347 -23.893 1.00 97.81 438 ALA A O 1
ATOM 3382 N N . GLY A 1 439 ? 10.259 -11.760 -22.313 1.00 97.50 439 GLY A N 1
ATOM 3383 C CA . GLY A 1 439 ? 11.660 -11.416 -22.562 1.00 97.50 439 GLY A CA 1
ATOM 3384 C C . GLY A 1 439 ? 11.914 -10.506 -23.774 1.00 97.50 439 GLY A C 1
ATOM 3385 O O . GLY A 1 439 ? 13.064 -10.103 -23.987 1.00 97.50 439 GLY A O 1
ATOM 3386 N N . GLN A 1 440 ? 10.888 -10.156 -24.561 1.00 98.62 440 GLN A N 1
ATOM 3387 C CA . GLN A 1 440 ? 11.011 -9.186 -25.653 1.00 98.62 440 GLN A CA 1
ATOM 3388 C C . GLN A 1 440 ? 11.320 -7.797 -25.088 1.00 98.62 440 GLN A C 1
ATOM 3390 O O . GLN A 1 440 ? 10.637 -7.344 -24.175 1.00 98.62 440 GLN A O 1
ATOM 3395 N N . VAL A 1 441 ? 12.321 -7.109 -25.644 1.00 98.81 441 VAL A N 1
ATOM 3396 C CA . VAL A 1 441 ? 12.625 -5.716 -25.279 1.00 98.81 441 VAL A CA 1
ATOM 3397 C C . VAL A 1 441 ? 11.499 -4.809 -25.771 1.00 98.81 441 VAL A C 1
ATOM 3399 O O . VAL A 1 441 ? 11.164 -4.832 -26.955 1.00 98.81 441 VAL A O 1
ATOM 3402 N N . ILE A 1 442 ? 10.935 -4.012 -24.866 1.00 98.88 442 ILE A N 1
ATOM 3403 C CA . ILE A 1 442 ? 9.797 -3.119 -25.139 1.00 98.88 442 ILE A CA 1
ATOM 3404 C C . ILE A 1 442 ? 10.150 -1.639 -24.998 1.00 98.88 442 ILE A C 1
ATOM 3406 O O . ILE A 1 442 ? 9.473 -0.798 -25.580 1.00 98.88 442 ILE A O 1
ATOM 3410 N N . GLY A 1 443 ? 11.221 -1.317 -24.277 1.00 98.75 443 GLY A N 1
ATOM 3411 C CA . GLY A 1 443 ? 11.649 0.053 -24.018 1.00 98.75 443 GLY A CA 1
ATOM 3412 C C . GLY A 1 443 ? 12.950 0.088 -23.228 1.00 98.75 443 GLY A C 1
ATOM 3413 O O . GLY A 1 443 ? 13.688 -0.904 -23.190 1.00 98.75 443 GLY A O 1
ATOM 3414 N N . ALA A 1 444 ? 13.226 1.217 -22.583 1.00 98.88 444 ALA A N 1
ATOM 3415 C CA . ALA A 1 444 ? 14.370 1.356 -21.695 1.00 98.88 444 ALA A CA 1
ATOM 3416 C C . ALA A 1 444 ? 14.022 2.173 -20.445 1.00 98.88 444 ALA A C 1
ATOM 3418 O O . ALA A 1 444 ? 13.126 3.014 -20.478 1.00 98.88 444 ALA A O 1
ATOM 3419 N N . ILE A 1 445 ? 14.748 1.929 -19.355 1.00 98.88 445 ILE A N 1
ATOM 3420 C CA . ILE A 1 445 ? 14.619 2.676 -18.099 1.00 98.88 445 ILE A CA 1
ATOM 3421 C C . ILE A 1 445 ? 14.955 4.149 -18.338 1.00 98.88 445 ILE A C 1
ATOM 3423 O O . ILE A 1 445 ? 15.976 4.457 -18.957 1.00 98.88 445 ILE A O 1
ATOM 3427 N N . GLY A 1 446 ? 14.126 5.049 -17.821 1.00 98.56 446 GLY A N 1
ATOM 3428 C CA . GLY A 1 446 ? 14.309 6.493 -17.911 1.00 98.56 446 GLY A CA 1
ATOM 3429 C C . GLY A 1 446 ? 14.119 7.188 -16.575 1.00 98.56 446 GLY A C 1
ATOM 3430 O O . GLY A 1 446 ? 14.310 6.591 -15.520 1.00 98.56 446 GLY A O 1
ATOM 3431 N N . ALA A 1 447 ? 13.768 8.468 -16.647 1.00 97.88 447 ALA A N 1
ATOM 3432 C CA . ALA A 1 447 ? 13.442 9.321 -15.508 1.00 97.88 447 ALA A CA 1
ATOM 3433 C C . ALA A 1 447 ? 12.336 10.335 -15.864 1.00 97.88 447 ALA A C 1
ATOM 3435 O O . ALA A 1 447 ? 12.359 11.481 -15.414 1.00 97.88 447 ALA A O 1
ATOM 3436 N N . SER A 1 448 ? 11.399 9.934 -16.724 1.00 98.12 448 SER A N 1
ATOM 3437 C CA . SER A 1 448 ? 10.232 10.745 -17.090 1.00 98.12 448 SER A CA 1
ATOM 3438 C C . SER A 1 448 ? 9.151 10.723 -16.002 1.00 98.12 448 SER A C 1
ATOM 3440 O O . SER A 1 448 ? 9.126 9.834 -15.147 1.00 98.12 448 SER A O 1
ATOM 3442 N N . GLY A 1 449 ? 8.230 11.688 -16.025 1.00 95.00 449 GLY A N 1
ATOM 3443 C CA . GLY A 1 449 ? 7.144 11.775 -15.045 1.00 95.00 449 GLY A CA 1
ATOM 3444 C C . GLY A 1 449 ? 7.643 12.116 -13.640 1.00 95.00 449 GLY A C 1
ATOM 3445 O O . GLY A 1 449 ? 8.592 12.873 -13.476 1.00 95.00 449 GLY A O 1
ATOM 3446 N N . SER A 1 450 ? 7.026 11.552 -12.602 1.00 92.62 450 SER A N 1
ATOM 3447 C CA . SER A 1 450 ? 7.366 11.849 -11.201 1.00 92.62 450 SER A CA 1
ATOM 3448 C C . SER A 1 450 ? 8.575 11.079 -10.646 1.00 92.62 450 SER A C 1
ATOM 3450 O O . SER A 1 450 ? 8.708 10.963 -9.427 1.00 92.62 450 SER A O 1
ATOM 3452 N N . ALA A 1 451 ? 9.429 10.507 -11.501 1.00 92.62 451 ALA A N 1
ATOM 3453 C CA . ALA A 1 451 ? 10.566 9.699 -11.065 1.00 92.62 451 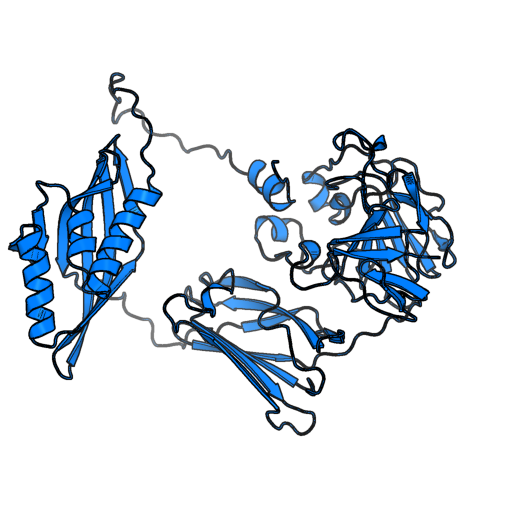ALA A CA 1
ATOM 3454 C C . ALA A 1 451 ? 11.520 10.508 -10.169 1.00 92.62 451 ALA A C 1
ATOM 3456 O O . ALA A 1 451 ? 11.940 11.604 -10.529 1.00 92.62 451 ALA A O 1
ATOM 3457 N N . MET A 1 452 ? 11.944 9.955 -9.029 1.00 90.69 452 MET A N 1
ATOM 3458 C CA . MET A 1 452 ? 12.949 10.617 -8.176 1.00 90.69 452 MET A CA 1
ATOM 3459 C C . MET A 1 452 ? 14.364 10.542 -8.771 1.00 90.69 452 MET A C 1
ATOM 3461 O O . MET A 1 452 ? 15.184 11.437 -8.572 1.00 90.69 452 MET A O 1
ATOM 3465 N N . PHE A 1 453 ? 14.642 9.467 -9.501 1.00 95.88 453 PHE A N 1
ATOM 3466 C CA . PHE A 1 453 ? 15.901 9.152 -10.173 1.00 95.88 453 PHE A CA 1
ATOM 3467 C C . PHE A 1 453 ? 15.647 8.049 -11.223 1.00 95.88 453 PHE A C 1
ATOM 3469 O O . PHE A 1 453 ? 14.546 7.502 -11.236 1.00 95.88 453 PHE A O 1
ATOM 3476 N N . PRO A 1 454 ? 16.602 7.695 -12.103 1.00 98.31 454 PRO A N 1
ATOM 3477 C CA . PRO A 1 454 ? 16.426 6.596 -13.051 1.00 98.31 454 PRO A CA 1
ATOM 3478 C C . PRO A 1 454 ? 16.195 5.211 -12.419 1.00 98.31 454 PRO A C 1
ATOM 3480 O O . PRO A 1 454 ? 17.102 4.633 -11.821 1.00 98.31 454 PRO A O 1
ATOM 3483 N N . HIS A 1 455 ? 14.998 4.654 -12.608 1.00 98.31 455 HIS A N 1
ATOM 3484 C CA . HIS A 1 455 ? 14.599 3.300 -12.200 1.00 98.31 455 HIS A CA 1
ATOM 3485 C C . HIS A 1 455 ? 13.424 2.815 -13.058 1.00 98.31 455 HIS A C 1
ATOM 3487 O O . HIS A 1 455 ? 12.757 3.621 -13.706 1.00 98.31 455 HIS A O 1
ATOM 3493 N N . LEU A 1 456 ? 13.161 1.504 -13.078 1.00 98.69 456 LEU A N 1
ATOM 3494 C CA . LEU A 1 456 ? 11.904 0.998 -13.627 1.00 98.69 456 LEU A CA 1
ATOM 3495 C C . LEU A 1 456 ? 10.872 0.918 -12.511 1.00 98.69 456 LEU A C 1
ATOM 3497 O O . LEU A 1 456 ? 11.018 0.084 -11.620 1.00 98.69 456 LEU A O 1
ATOM 3501 N N . HIS A 1 457 ? 9.806 1.700 -12.624 1.00 98.44 457 HIS A N 1
ATOM 3502 C CA . HIS A 1 457 ? 8.598 1.428 -11.863 1.00 98.44 457 HIS A CA 1
ATOM 3503 C C . HIS A 1 457 ? 7.765 0.367 -12.593 1.00 98.44 457 HIS A C 1
ATOM 3505 O O . HIS A 1 457 ? 7.406 0.537 -13.764 1.00 98.44 457 HIS A O 1
ATOM 3511 N N . TYR A 1 458 ? 7.493 -0.747 -11.918 1.00 98.38 458 TYR A N 1
ATOM 3512 C CA . TYR A 1 458 ? 6.703 -1.862 -12.432 1.00 98.38 458 TYR A CA 1
ATOM 3513 C C . TYR A 1 458 ? 5.549 -2.177 -11.486 1.00 98.38 458 TYR A C 1
ATOM 3515 O O . TYR A 1 458 ? 5.759 -2.293 -10.283 1.00 98.38 458 TYR A O 1
ATOM 3523 N N . GLN A 1 459 ? 4.354 -2.401 -12.028 1.00 97.00 459 GLN A N 1
ATOM 3524 C CA . GLN A 1 459 ? 3.220 -2.895 -11.244 1.00 97.00 459 GLN A CA 1
ATOM 3525 C C . GLN A 1 459 ? 2.326 -3.833 -12.052 1.00 97.00 459 GLN A C 1
ATOM 3527 O O . GLN A 1 459 ? 2.236 -3.732 -13.279 1.00 97.00 459 GLN A O 1
ATOM 3532 N N . LEU A 1 460 ? 1.649 -4.739 -11.344 1.00 98.00 460 LEU A N 1
ATOM 3533 C CA . LEU A 1 460 ? 0.573 -5.566 -11.880 1.00 98.00 460 LEU A CA 1
ATOM 3534 C C . LEU A 1 460 ? -0.765 -5.033 -11.367 1.00 98.00 460 LEU A C 1
ATOM 3536 O O . LEU A 1 460 ? -0.900 -4.742 -10.181 1.00 98.00 460 LEU A O 1
ATOM 3540 N N . GLN A 1 461 ? -1.765 -4.919 -12.236 1.00 97.38 461 GLN A N 1
ATOM 3541 C CA . GLN A 1 461 ? -3.066 -4.357 -11.869 1.00 97.38 461 GLN A CA 1
ATOM 3542 C C . GLN A 1 461 ? -4.230 -4.992 -12.642 1.00 97.38 461 GLN A C 1
ATOM 3544 O O . GLN A 1 461 ? -4.043 -5.723 -13.612 1.00 97.38 461 GLN A O 1
ATOM 3549 N N . THR A 1 462 ? -5.450 -4.716 -12.184 1.00 97.44 462 THR A N 1
ATOM 3550 C CA . THR A 1 462 ? -6.705 -5.331 -12.667 1.00 97.44 462 THR A CA 1
ATOM 3551 C C . THR A 1 462 ? -7.261 -4.767 -13.983 1.00 97.44 462 THR A C 1
ATOM 3553 O O . THR A 1 462 ? -8.133 -5.386 -14.588 1.00 97.44 462 THR A O 1
ATOM 3556 N N . SER A 1 463 ? -6.799 -3.600 -14.441 1.00 96.88 463 SER A N 1
ATOM 3557 C CA . SER A 1 463 ? -7.192 -2.988 -15.726 1.00 96.88 463 SER A CA 1
ATOM 3558 C C . SER A 1 463 ? -6.076 -2.084 -16.252 1.00 96.88 463 SER A C 1
ATOM 3560 O O . SER A 1 463 ? -5.110 -1.860 -15.542 1.00 96.88 463 SER A O 1
ATOM 3562 N N . ALA A 1 464 ? -6.192 -1.495 -17.443 1.00 94.69 464 ALA A N 1
ATOM 3563 C CA . ALA A 1 464 ? -5.173 -0.577 -17.976 1.00 94.69 464 ALA A CA 1
ATOM 3564 C C . ALA A 1 464 ? -5.220 0.864 -17.406 1.00 94.69 464 ALA A C 1
ATOM 3566 O O . ALA A 1 464 ? -4.449 1.720 -17.836 1.00 94.69 464 ALA A O 1
ATOM 3567 N N . THR A 1 465 ? -6.140 1.159 -16.481 1.00 91.31 465 THR A N 1
ATOM 3568 C CA . THR A 1 465 ? -6.445 2.529 -16.021 1.00 91.31 465 THR A CA 1
ATOM 3569 C C . THR A 1 465 ? -5.782 2.874 -14.684 1.00 91.31 465 THR A C 1
ATOM 3571 O O . THR A 1 465 ? -5.428 1.982 -13.918 1.00 91.31 465 THR A O 1
ATOM 3574 N N . GLY A 1 466 ? -5.669 4.168 -14.361 1.00 86.75 466 GLY A N 1
ATOM 3575 C CA . GLY A 1 466 ? -5.165 4.628 -13.054 1.00 86.75 466 GLY A CA 1
ATOM 3576 C C . GLY A 1 466 ? -6.136 4.429 -11.884 1.00 86.75 466 GLY A C 1
ATOM 3577 O O . GLY A 1 466 ? -5.746 4.573 -10.732 1.00 86.75 466 GLY A O 1
ATOM 3578 N N . THR A 1 467 ? -7.386 4.056 -12.168 1.00 91.38 467 THR A N 1
ATOM 3579 C CA . THR A 1 467 ? -8.393 3.635 -11.178 1.00 91.38 467 THR A CA 1
ATOM 3580 C C . THR A 1 467 ? -8.412 2.119 -10.968 1.00 91.38 467 THR A C 1
ATOM 3582 O O . THR A 1 467 ? -9.333 1.586 -10.351 1.00 91.38 467 THR A O 1
ATOM 3585 N N . ALA A 1 468 ? -7.448 1.390 -11.540 1.00 94.88 468 ALA A N 1
ATOM 3586 C CA . ALA A 1 468 ? -7.304 -0.036 -11.298 1.00 94.88 468 ALA A CA 1
ATOM 3587 C C . ALA A 1 468 ? -6.928 -0.306 -9.837 1.00 94.88 468 ALA A C 1
ATOM 3589 O O . ALA A 1 468 ? -6.424 0.562 -9.126 1.00 94.88 468 ALA A O 1
ATOM 3590 N N . GLU A 1 469 ? -7.131 -1.543 -9.406 1.00 95.19 469 GLU A N 1
ATOM 3591 C CA . GLU A 1 469 ? -6.546 -2.035 -8.165 1.00 95.19 469 GLU A CA 1
ATOM 3592 C C . GLU A 1 469 ? -5.302 -2.871 -8.453 1.00 95.19 469 GLU A C 1
ATOM 3594 O O . GLU A 1 469 ? -5.302 -3.674 -9.398 1.00 95.19 469 GLU A O 1
ATOM 3599 N N . GLY A 1 470 ? -4.259 -2.662 -7.645 1.00 95.75 470 GLY A N 1
ATOM 3600 C CA . GLY A 1 470 ? -3.007 -3.400 -7.731 1.00 95.75 470 GLY A CA 1
ATOM 3601 C C . GLY A 1 470 ? -3.185 -4.877 -7.381 1.00 95.75 470 GLY A C 1
ATOM 3602 O O . GLY A 1 470 ? -4.005 -5.250 -6.537 1.00 95.75 470 GLY A O 1
ATOM 3603 N N . LEU A 1 471 ? -2.384 -5.723 -8.018 1.00 96.25 471 LEU A N 1
ATOM 3604 C CA . LEU A 1 471 ? -2.343 -7.167 -7.816 1.00 96.25 471 LEU A CA 1
ATOM 3605 C C . LEU A 1 471 ? -0.957 -7.583 -7.310 1.00 96.25 471 LEU A C 1
ATOM 3607 O O . LEU A 1 471 ? 0.036 -7.051 -7.807 1.00 96.25 471 LEU A O 1
ATOM 3611 N N . PRO A 1 472 ? -0.860 -8.554 -6.382 1.00 95.06 472 PRO A N 1
ATOM 3612 C CA . PRO A 1 472 ? 0.424 -9.151 -6.037 1.00 95.06 472 PRO A CA 1
ATOM 3613 C C . PRO A 1 472 ? 1.113 -9.743 -7.273 1.00 95.06 472 PRO A C 1
ATOM 3615 O O . PRO A 1 472 ? 0.454 -10.275 -8.177 1.00 95.06 472 PRO A O 1
ATOM 3618 N N . SER A 1 473 ? 2.444 -9.693 -7.312 1.00 94.56 473 SER A N 1
ATOM 3619 C CA . SER A 1 473 ? 3.209 -10.274 -8.413 1.00 94.56 473 SER A CA 1
ATOM 3620 C C . SER A 1 473 ? 4.391 -11.109 -7.928 1.00 94.56 473 SER A C 1
ATOM 3622 O O . SER A 1 473 ? 5.150 -10.711 -7.048 1.00 94.56 473 SER A O 1
ATOM 3624 N N . TYR A 1 474 ? 4.524 -12.295 -8.512 1.00 94.56 474 TYR A N 1
ATOM 3625 C CA . TYR A 1 474 ? 5.551 -13.280 -8.219 1.00 94.56 474 TYR A CA 1
ATOM 3626 C C . TYR A 1 474 ? 6.337 -13.548 -9.499 1.00 94.56 474 TYR A C 1
ATOM 3628 O O . TYR A 1 474 ? 5.758 -13.859 -10.542 1.00 94.56 474 TYR A O 1
ATOM 3636 N N . PHE A 1 475 ? 7.659 -13.429 -9.418 1.00 95.75 475 PHE A N 1
ATOM 3637 C CA . PHE A 1 475 ? 8.552 -13.577 -10.559 1.00 95.75 475 PHE A CA 1
ATOM 3638 C C . PHE A 1 475 ? 9.202 -14.957 -10.582 1.00 95.75 475 PHE A C 1
ATOM 3640 O O . PHE A 1 475 ? 9.585 -15.504 -9.545 1.00 95.75 475 PHE A O 1
ATOM 3647 N N . GLU A 1 476 ? 9.357 -15.508 -11.780 1.00 94.81 476 GLU A N 1
ATOM 3648 C CA . GLU A 1 476 ? 9.987 -16.794 -12.029 1.00 94.81 476 GLU A CA 1
ATOM 3649 C C . GLU A 1 476 ? 11.493 -16.655 -12.302 1.00 94.81 476 GLU A C 1
ATOM 3651 O O . GLU A 1 476 ? 11.959 -15.694 -12.917 1.00 94.81 476 GLU A O 1
ATOM 3656 N N . ALA A 1 477 ? 12.243 -17.679 -11.893 1.00 94.06 477 ALA A N 1
ATOM 3657 C CA . ALA A 1 477 ? 13.620 -17.947 -12.311 1.00 94.06 477 ALA A CA 1
ATOM 3658 C C . ALA A 1 477 ? 14.640 -16.807 -12.087 1.00 94.06 477 ALA A C 1
ATOM 3660 O O . ALA A 1 477 ? 15.464 -16.525 -12.962 1.00 94.06 477 ALA A O 1
ATOM 3661 N N . PHE A 1 478 ? 14.658 -16.219 -10.889 1.00 96.12 478 PHE A N 1
ATOM 3662 C CA . PHE A 1 478 ? 15.662 -15.229 -10.482 1.00 96.12 478 PHE A CA 1
ATOM 3663 C C . PHE A 1 478 ? 16.580 -15.749 -9.370 1.00 96.12 478 PHE A C 1
ATOM 3665 O O . PHE A 1 478 ? 16.316 -16.766 -8.732 1.00 96.12 478 PHE A O 1
ATOM 3672 N N . THR A 1 479 ? 17.694 -15.059 -9.130 1.00 97.19 479 THR A N 1
ATOM 3673 C CA . THR A 1 479 ? 18.592 -15.344 -8.003 1.00 97.19 479 THR A CA 1
ATOM 3674 C C . THR A 1 479 ? 18.476 -14.249 -6.958 1.00 97.19 479 THR A C 1
ATOM 3676 O O . THR A 1 479 ? 18.680 -13.083 -7.265 1.00 97.19 479 THR A O 1
ATOM 3679 N N . ARG A 1 480 ? 18.225 -14.619 -5.705 1.00 95.69 480 ARG A N 1
ATOM 3680 C CA . ARG A 1 480 ? 18.307 -13.720 -4.553 1.00 95.69 480 ARG A CA 1
ATOM 3681 C C . ARG A 1 480 ? 19.719 -13.744 -3.972 1.00 95.69 480 ARG A C 1
ATOM 3683 O O . ARG A 1 480 ? 20.270 -14.819 -3.711 1.00 95.69 480 ARG A O 1
ATOM 3690 N N . ILE A 1 481 ? 20.311 -12.571 -3.768 1.00 95.50 481 ILE A N 1
ATOM 3691 C CA . ILE A 1 481 ? 21.698 -12.398 -3.321 1.00 95.50 481 ILE A CA 1
ATOM 3692 C C . ILE A 1 481 ? 21.697 -11.768 -1.923 1.00 95.50 481 ILE A C 1
ATOM 3694 O O . ILE A 1 481 ? 21.335 -10.610 -1.747 1.00 95.50 481 ILE A O 1
ATOM 3698 N N . ARG A 1 482 ? 22.140 -12.527 -0.916 1.00 92.69 482 ARG A N 1
ATOM 3699 C CA . ARG A 1 482 ? 22.278 -12.085 0.483 1.00 92.69 482 ARG A CA 1
ATOM 3700 C C . ARG A 1 482 ? 23.751 -12.168 0.885 1.00 92.69 482 ARG A C 1
ATOM 3702 O O . ARG A 1 482 ? 24.228 -13.197 1.372 1.00 92.69 482 ARG A O 1
ATOM 3709 N N . GLY A 1 483 ? 24.499 -11.102 0.598 1.00 89.88 483 GLY A N 1
ATOM 3710 C CA . GLY A 1 483 ? 25.959 -11.097 0.719 1.00 89.88 483 GLY A CA 1
ATOM 3711 C C . GLY A 1 483 ? 26.591 -12.169 -0.177 1.00 89.88 483 GLY A C 1
ATOM 3712 O O . GLY A 1 483 ? 26.393 -12.164 -1.388 1.00 89.88 483 GLY A O 1
ATOM 3713 N N . LYS A 1 484 ? 27.326 -13.119 0.418 1.00 91.75 484 LYS A N 1
ATOM 3714 C CA . LYS A 1 484 ? 27.927 -14.256 -0.312 1.00 91.75 484 LYS A CA 1
ATOM 3715 C C . LYS A 1 484 ? 26.917 -15.344 -0.690 1.00 91.75 484 LYS A C 1
ATOM 3717 O O . LYS A 1 484 ? 27.201 -16.161 -1.563 1.00 91.75 484 LYS A O 1
ATOM 3722 N N . ARG A 1 485 ? 25.760 -15.399 -0.022 1.00 95.25 485 ARG A N 1
ATOM 3723 C CA . ARG A 1 485 ? 24.755 -16.438 -0.260 1.00 95.25 485 ARG A CA 1
ATOM 3724 C C . ARG A 1 485 ? 23.942 -16.090 -1.501 1.00 95.25 485 ARG A C 1
ATOM 3726 O O . ARG A 1 485 ? 23.388 -14.998 -1.598 1.00 95.25 485 ARG A O 1
ATOM 3733 N N . ARG A 1 486 ? 23.836 -17.048 -2.417 1.00 95.75 486 ARG A N 1
ATOM 3734 C CA . ARG A 1 486 ? 23.036 -16.950 -3.641 1.00 95.75 486 ARG A CA 1
ATOM 3735 C C . ARG A 1 486 ? 21.977 -18.042 -3.607 1.00 95.75 486 ARG A C 1
ATOM 3737 O O . ARG A 1 486 ? 22.314 -19.208 -3.416 1.00 95.75 486 ARG A O 1
ATOM 3744 N N . VAL A 1 487 ? 20.712 -17.661 -3.730 1.00 95.19 487 VAL A N 1
ATOM 3745 C CA . VAL A 1 487 ? 19.569 -18.581 -3.672 1.00 95.19 487 VAL A CA 1
ATOM 3746 C C . VAL A 1 487 ? 18.792 -18.454 -4.968 1.00 95.19 487 VAL A C 1
ATOM 3748 O O . VAL A 1 487 ? 18.281 -17.382 -5.276 1.00 95.19 487 VAL A O 1
ATOM 3751 N N . VAL A 1 488 ? 18.712 -19.540 -5.733 1.00 95.31 488 VAL A N 1
ATOM 3752 C CA . VAL A 1 488 ? 17.863 -19.590 -6.926 1.00 95.31 488 VAL A CA 1
ATOM 3753 C C . VAL A 1 488 ? 16.411 -19.695 -6.475 1.00 95.31 488 VAL A C 1
ATOM 3755 O O . VAL A 1 488 ? 16.055 -20.600 -5.721 1.00 95.31 488 VAL A O 1
ATOM 3758 N N . VAL A 1 489 ? 15.582 -18.769 -6.940 1.00 94.25 489 VAL A N 1
ATOM 3759 C CA . VAL A 1 489 ? 14.149 -18.708 -6.670 1.00 94.25 489 VAL A CA 1
ATOM 3760 C C . VAL A 1 489 ? 13.415 -19.169 -7.924 1.00 94.25 489 VAL A C 1
ATOM 3762 O O . VAL A 1 489 ? 13.565 -18.591 -8.999 1.00 94.25 489 VAL A O 1
ATOM 3765 N N . THR A 1 490 ? 12.638 -20.248 -7.796 1.00 93.19 490 THR A N 1
ATOM 3766 C CA . THR A 1 490 ? 11.863 -20.794 -8.925 1.00 93.19 490 THR A CA 1
ATOM 3767 C C . THR A 1 490 ? 10.685 -19.887 -9.260 1.00 93.19 490 THR A C 1
ATOM 3769 O O . THR A 1 490 ? 10.495 -19.547 -10.419 1.00 93.19 490 THR A O 1
ATOM 3772 N N . SER A 1 491 ? 9.935 -19.483 -8.237 1.00 92.44 491 SER A N 1
ATOM 3773 C CA . SER A 1 491 ? 8.870 -18.486 -8.288 1.00 92.44 491 SER A CA 1
ATOM 3774 C C . SER A 1 491 ? 8.795 -17.840 -6.917 1.00 92.44 491 SER A C 1
ATOM 3776 O O . SER A 1 491 ? 8.833 -18.549 -5.909 1.00 92.44 491 SER A O 1
ATOM 3778 N N . GLY A 1 492 ? 8.689 -16.522 -6.858 1.00 91.00 492 GLY A N 1
ATOM 3779 C CA . GLY A 1 492 ? 8.575 -15.846 -5.579 1.00 91.00 492 GLY A CA 1
ATOM 3780 C C . GLY A 1 492 ? 8.439 -14.349 -5.714 1.00 91.00 492 GLY A C 1
ATOM 3781 O O . GLY A 1 492 ? 8.642 -13.769 -6.777 1.00 91.00 492 GLY A O 1
ATOM 3782 N N . GLN A 1 493 ? 8.081 -13.743 -4.599 1.00 90.00 493 GLN A N 1
ATOM 3783 C CA . GLN A 1 493 ? 8.002 -12.304 -4.477 1.00 90.00 493 GLN A CA 1
ATOM 3784 C C . GLN A 1 493 ? 9.393 -11.683 -4.337 1.00 90.00 493 GLN A C 1
ATOM 3786 O O . GLN A 1 493 ? 10.349 -12.419 -4.077 1.00 90.00 493 GLN A O 1
ATOM 3791 N N . ILE A 1 494 ? 9.504 -10.363 -4.474 1.00 92.44 494 ILE A N 1
ATOM 3792 C CA . ILE A 1 494 ? 10.735 -9.598 -4.235 1.00 92.44 494 ILE A CA 1
ATOM 3793 C C . ILE A 1 494 ? 10.406 -8.401 -3.335 1.00 92.44 494 ILE A C 1
ATOM 3795 O O . ILE A 1 494 ? 9.439 -7.694 -3.593 1.00 92.44 494 ILE A O 1
ATOM 3799 N N . ASP A 1 495 ? 11.189 -8.177 -2.286 1.00 91.69 495 ASP A N 1
ATOM 3800 C CA . ASP A 1 495 ? 10.880 -7.176 -1.251 1.00 91.69 495 ASP A CA 1
ATOM 3801 C C . ASP A 1 495 ? 11.864 -6.000 -1.272 1.00 91.69 495 ASP A C 1
ATOM 3803 O O . ASP A 1 495 ? 12.972 -6.123 -1.806 1.00 91.69 495 ASP A O 1
ATOM 3807 N N . SER A 1 496 ? 11.485 -4.863 -0.674 1.00 94.56 496 SER A N 1
ATOM 3808 C CA . SER A 1 496 ? 12.370 -3.695 -0.582 1.00 94.56 496 SER A CA 1
ATOM 3809 C C . SER A 1 496 ? 13.705 -4.055 0.075 1.00 94.56 496 SER A C 1
ATOM 3811 O O . SER A 1 496 ? 13.777 -4.789 1.064 1.00 94.56 496 SER A O 1
ATOM 3813 N N . GLY A 1 497 ? 14.789 -3.516 -0.474 1.00 94.12 497 GLY A N 1
ATOM 3814 C CA . GLY A 1 497 ? 16.158 -3.749 -0.020 1.00 94.12 497 GLY A CA 1
ATOM 3815 C C . GLY A 1 497 ? 16.774 -5.069 -0.489 1.00 94.12 497 GLY A C 1
ATOM 3816 O O . GLY A 1 497 ? 17.962 -5.300 -0.246 1.00 94.12 497 GLY A O 1
ATOM 3817 N N . GLU A 1 498 ? 16.028 -5.943 -1.171 1.00 94.50 498 GLU A N 1
ATOM 3818 C CA . GLU A 1 498 ? 16.610 -7.162 -1.720 1.00 94.50 498 GLU A CA 1
ATOM 3819 C C . GLU A 1 498 ? 17.501 -6.875 -2.931 1.00 94.50 498 GLU A C 1
ATOM 3821 O O . GLU A 1 498 ? 17.165 -6.095 -3.821 1.00 94.50 498 GLU A O 1
ATOM 3826 N N . ILE A 1 499 ? 18.641 -7.569 -2.989 1.00 96.88 499 ILE A N 1
ATOM 3827 C CA . ILE A 1 499 ? 19.455 -7.649 -4.199 1.00 96.88 499 ILE A CA 1
ATOM 3828 C C . ILE A 1 499 ? 19.080 -8.933 -4.927 1.00 96.88 499 ILE A C 1
ATOM 3830 O O . ILE A 1 499 ? 19.218 -10.038 -4.389 1.00 96.88 499 ILE A O 1
ATOM 3834 N N . ILE A 1 500 ? 18.646 -8.785 -6.170 1.00 96.94 500 ILE A N 1
ATOM 3835 C CA . ILE A 1 500 ? 18.240 -9.884 -7.040 1.00 96.94 500 ILE A CA 1
ATOM 3836 C C . ILE A 1 500 ? 19.029 -9.849 -8.343 1.00 96.94 500 ILE A C 1
ATOM 3838 O O . ILE A 1 500 ? 19.628 -8.841 -8.710 1.00 96.94 500 ILE A O 1
ATOM 3842 N N . GLU A 1 501 ? 19.055 -10.969 -9.048 1.00 96.31 501 GLU A N 1
ATOM 3843 C CA . GLU A 1 501 ? 19.654 -11.066 -10.368 1.00 96.31 501 GLU A CA 1
ATOM 3844 C C . GLU A 1 501 ? 18.759 -11.887 -11.290 1.00 96.31 501 GLU A C 1
ATOM 3846 O O . GLU A 1 501 ? 18.397 -13.028 -10.981 1.00 96.31 501 GLU A O 1
ATOM 3851 N N . SER A 1 502 ? 18.403 -11.276 -12.414 1.00 90.06 502 SER A N 1
ATOM 3852 C CA . SER A 1 502 ? 17.676 -11.908 -13.509 1.00 90.06 502 SER A CA 1
ATOM 3853 C C . SER A 1 502 ? 18.650 -12.469 -14.546 1.00 90.06 502 SER A C 1
ATOM 3855 O O . SER A 1 502 ? 19.734 -11.908 -14.740 1.00 90.06 502 SER A O 1
ATOM 3857 N N . LYS A 1 503 ? 18.257 -13.563 -15.204 1.00 75.31 503 LYS A N 1
ATOM 3858 C CA . LYS A 1 503 ? 19.049 -14.216 -16.257 1.00 75.31 503 LYS A CA 1
ATOM 3859 C C . LYS A 1 503 ? 19.072 -13.447 -17.577 1.00 75.31 503 LYS A C 1
ATOM 3861 O O . LYS A 1 503 ? 18.089 -12.742 -17.906 1.00 75.31 503 LYS A O 1
#

Mean predicted aligned error: 15.0 Å